Protein AF-0000000082585320 (afdb_homodimer)

Solvent-accessible surface area (backbone atoms only — not comparable to full-atom values): 24656 Å² total; per-residue (Å²): 135,82,80,75,73,78,70,78,72,76,68,79,78,75,78,75,80,68,86,76,76,82,72,72,65,70,66,70,73,75,83,42,69,66,54,52,33,53,50,43,47,49,49,18,43,77,63,56,23,56,88,86,62,46,61,63,55,48,17,58,74,70,72,50,60,54,72,61,51,54,79,75,36,92,43,68,44,55,49,49,41,53,30,33,36,50,46,51,51,50,46,54,48,53,16,61,71,70,51,92,56,62,70,50,36,66,69,23,52,53,44,31,53,51,35,40,50,50,48,41,72,73,31,46,8,50,43,33,48,67,53,49,53,86,61,68,79,76,72,54,69,70,36,54,52,52,68,47,44,62,61,53,50,48,24,53,36,49,22,44,41,51,70,62,68,48,52,70,66,56,23,42,49,51,39,50,50,52,48,22,26,52,47,18,48,48,45,25,52,72,38,70,62,43,95,67,87,49,67,69,60,49,52,53,52,52,51,52,50,46,53,53,54,48,58,68,72,100,137,83,80,73,73,78,71,76,72,78,70,78,78,74,78,76,79,69,84,75,75,82,72,72,64,70,68,71,73,75,82,41,70,66,56,52,34,53,51,42,48,50,50,18,44,75,63,58,24,56,86,87,62,46,62,61,56,46,18,57,74,71,72,48,60,54,72,60,52,53,78,76,35,92,43,67,44,55,49,49,41,53,31,34,35,49,47,50,51,49,46,52,48,52,16,61,70,70,50,93,55,63,70,50,35,67,68,22,51,53,42,31,53,51,35,42,51,49,49,42,71,74,31,46,8,48,43,34,48,66,52,52,53,86,63,67,79,74,72,54,69,71,36,54,53,53,68,48,44,63,61,54,50,47,24,51,36,48,23,42,40,51,70,61,69,49,52,71,66,55,22,43,50,52,40,50,51,52,48,22,25,51,46,17,50,47,46,25,50,72,39,71,61,44,96,67,87,48,67,69,61,50,51,52,51,52,50,51,50,47,54,52,54,48,58,69,73,100

pLDDT: mean 86.56, std 22.07, range [21.7, 98.75]

Foldseek 3Di:
DPPPPVPPPPPPPPPPPPPDDDPPPCPVLPDDLVLLLVLQLVVLQVVLACPPPALCNSCVSSVHDSVVVCVHDVGPLQSLLVSLLVLLVVLQCQLQVPAPDDLQAPNNLLSSLLSSLVSCLNRVSSVCSNPPDDGPDDRDPVSVVSNCVVLVVQLVSQCSNVVNPDDSVLSSVLSCVLVVLSVVLSVCQSVVNDPDDDSVVSSVVSSVVSSVSNVVRD/DPPPPVPPPPPPPPPPPPPDDDPPPCPVLPDDLVLLLVLLLVVLQVVLACPPPALCNSCVSSVHDSVVVCVHDVGPLQSLLVSLLVLLVVLQCQLQVPAPDDLQAPNRLLSSLLSSLVSCLNRVSSVCSNPPDDRPDDHDPVSVVSNCVVLVVQLVSQCSNVVNPDDSVLSSVLSCVLVVLSVVLSVCQSVVNDPDDDSVVSSVVSSVVSSVSNVVRD

Sequence (436 aa):
MTCKFIFAIILPMVINVGKGVNKMKNIKNNLSREIIIENTLALIDENEGSKNVTLRDIAKKLGCAHTNLYNYFKSLEEIFWEALGQALLKMVYYSESNLTVKINCEKGLYELLDNLIDFSMEHPGWYKLIWFDTIGGNPPDEVIKMLNKPGKELIEIIMKVSNDKLSEEKASLIANILHGYLHGELCKWINNRSFMNNRQEIKTKLLSNIKYIYKLMAMTCKFIFAIILPMVINVGKGVNKMKNIKNNLSREIIIENTLALIDENEGSKNVTLRDIAKKLGCAHTNLYNYFKSLEEIFWEALGQALLKMVYYSESNLTVKINCEKGLYELLDNLIDFSMEHPGWYKLIWFDTIGGNPPDEVIKMLNKPGKELIEIIMKVSNDKLSEEKASLIANILHGYLHGELCKWINNRSFMNNRQEIKTKLLSNIKYIYKLMA

Radius of gyration: 25.3 Å; Cα contacts (8 Å, |Δi|>4): 436; chains: 2; bounding box: 88×59×48 Å

InterPro domains:
  IPR001647 DNA-binding HTH domain, TetR-type [PF00440] (39-80)
  IPR001647 DNA-binding HTH domain, TetR-type [PS50977] (30-91)
  IPR009057 Homedomain-like superfamily [SSF46689] (31-87)
  IPR050624 Nucleoid occlusion factor SlmA/HTH-type transcriptional regulator [PTHR43479] (27-183)

Organism: NCBI:txid2716538

Secondary structure (DSSP, 8-state):
--------------------------------HHHHHHHHHHHHHHTTSSTT--HHHHHHHHTS-HHHHTTT-S-HHHHHHHHHHHHHHHHHHHHHHT-SS-TTSHHHHHHHHHHHHHHHHH-HHHHHHHHT---SS---HHHHHHHHHHHHHHHHHHHHHTTT-S-HHHHHHHHHHHHHHHHHHHHHHHTT--S---HHHHHHHHHHHHHHHHHHH-/--------------------------------HHHHHHHHHHHHHHTTSSTT--HHHHHHHHTS-HHHHTTT-S-HHHHHHHHHHHHHHHHHHHHHHT-SS-TTSHHHHHHHHHHHHHHHHH-HHHHHHHHT---SS---HHHHHHHHHHHHHHHHHHHHHTTT-S-HHHHHHHHHHHHHHHHHHHHHHHTT--S---HHHHHHHHHHHHHHHHHHH-

Structure (mmCIF, N/CA/C/O backbone):
data_AF-0000000082585320-model_v1
#
loop_
_entity.id
_entity.type
_entity.pdbx_description
1 polymer 'TetR/AcrR family transcriptional regulator'
#
loop_
_atom_site.group_PDB
_atom_site.id
_atom_site.type_symbol
_atom_site.label_atom_id
_atom_site.label_alt_id
_atom_site.label_comp_id
_atom_site.label_asym_id
_atom_site.label_entity_id
_atom_site.label_seq_id
_atom_site.pdbx_PDB_ins_code
_atom_site.Cartn_x
_atom_site.Cartn_y
_atom_site.Cartn_z
_atom_site.occupancy
_atom_site.B_iso_or_equiv
_atom_site.auth_seq_id
_atom_site.auth_comp_id
_atom_site.auth_asym_id
_atom_site.auth_atom_id
_atom_site.pdbx_PDB_model_num
ATOM 1 N N . MET A 1 1 ? 29.625 -9.281 -25.969 1 24.5 1 MET A N 1
ATOM 2 C CA . MET A 1 1 ? 29.641 -7.926 -25.422 1 24.5 1 MET A CA 1
ATOM 3 C C . MET A 1 1 ? 29.328 -7.938 -23.938 1 24.5 1 MET A C 1
ATOM 5 O O . MET A 1 1 ? 28.25 -8.359 -23.516 1 24.5 1 MET A O 1
ATOM 9 N N . THR A 1 2 ? 30.406 -8.125 -23.094 1 25.75 2 THR A N 1
ATOM 10 C CA . THR A 1 2 ? 30.594 -8.328 -21.656 1 25.75 2 THR A CA 1
ATOM 11 C C . THR A 1 2 ? 30.094 -7.129 -20.859 1 25.75 2 THR A C 1
ATOM 13 O O . THR A 1 2 ? 30.516 -5.996 -21.094 1 25.75 2 THR A O 1
ATOM 16 N N . CYS A 1 3 ? 28.828 -7.094 -20.578 1 21.7 3 CYS A N 1
ATOM 17 C CA . CYS A 1 3 ? 28.219 -6.043 -19.781 1 21.7 3 CYS A CA 1
ATOM 18 C C . CYS A 1 3 ? 28.969 -5.852 -18.469 1 21.7 3 CYS A C 1
ATOM 20 O O . CYS A 1 3 ? 29.016 -6.754 -17.625 1 21.7 3 CYS A O 1
ATOM 22 N N . LYS A 1 4 ? 30.125 -5.074 -18.5 1 26.25 4 LYS A N 1
ATOM 23 C CA . LYS A 1 4 ? 30.891 -4.582 -17.359 1 26.25 4 LYS A CA 1
ATOM 24 C C . LYS A 1 4 ? 29.984 -3.98 -16.297 1 26.25 4 LYS A C 1
ATOM 26 O O . LYS A 1 4 ? 29.359 -2.943 -16.531 1 26.25 4 LYS A O 1
ATOM 31 N N . PHE A 1 5 ? 29.266 -4.781 -15.594 1 25.98 5 PHE A N 1
ATOM 32 C CA . PHE A 1 5 ? 28.641 -4.301 -14.367 1 25.98 5 PHE A CA 1
ATOM 33 C C . PHE A 1 5 ? 29.641 -3.527 -13.516 1 25.98 5 PHE A C 1
ATOM 35 O O . PHE A 1 5 ? 30.656 -4.078 -13.094 1 25.98 5 PHE A O 1
ATOM 42 N N . ILE A 1 6 ? 29.953 -2.297 -13.914 1 25.8 6 ILE A N 1
ATOM 43 C CA . ILE A 1 6 ? 30.797 -1.393 -13.148 1 25.8 6 ILE A CA 1
ATOM 44 C C . ILE A 1 6 ? 30.375 -1.41 -11.68 1 25.8 6 ILE A C 1
ATOM 46 O O . ILE A 1 6 ? 29.281 -0.974 -11.336 1 25.8 6 ILE A O 1
ATOM 50 N N . PHE A 1 7 ? 30.781 -2.443 -10.977 1 24.73 7 PHE A N 1
ATOM 51 C CA . PHE A 1 7 ? 30.703 -2.521 -9.523 1 24.73 7 PHE A CA 1
ATOM 52 C C . PHE A 1 7 ? 31.391 -1.323 -8.875 1 24.73 7 PHE A C 1
ATOM 54 O O . PHE A 1 7 ? 32.625 -1.21 -8.914 1 24.73 7 PHE A O 1
ATOM 61 N N . ALA A 1 8 ? 30.859 -0.167 -8.953 1 27.78 8 ALA A N 1
ATOM 62 C CA . ALA A 1 8 ? 31.438 0.854 -8.086 1 27.78 8 ALA A CA 1
ATOM 63 C C . ALA A 1 8 ? 31.578 0.343 -6.656 1 27.78 8 ALA A C 1
ATOM 65 O O . ALA A 1 8 ? 30.594 0.063 -5.984 1 27.78 8 ALA A O 1
ATOM 66 N N . ILE A 1 9 ? 32.594 -0.353 -6.387 1 26.86 9 ILE A N 1
ATOM 67 C CA . ILE A 1 9 ? 33.094 -0.768 -5.074 1 26.86 9 ILE A CA 1
ATOM 68 C C . ILE A 1 9 ? 33.062 0.418 -4.113 1 26.86 9 ILE A C 1
ATOM 70 O O . ILE A 1 9 ? 33.812 1.385 -4.289 1 26.86 9 ILE A O 1
ATOM 74 N N . ILE A 1 10 ? 31.953 0.742 -3.668 1 28.36 10 ILE A N 1
ATOM 75 C CA . ILE A 1 10 ? 31.984 1.69 -2.561 1 28.36 10 ILE A CA 1
ATOM 76 C C . ILE A 1 10 ? 32.844 1.127 -1.425 1 28.36 10 ILE A C 1
ATOM 78 O O . ILE A 1 10 ? 32.469 0.113 -0.819 1 28.36 10 ILE A O 1
ATOM 82 N N . LEU A 1 11 ? 34.219 1.245 -1.564 1 28.66 11 LEU A N 1
ATOM 83 C CA . LEU A 1 11 ? 35.188 0.952 -0.517 1 28.66 11 LEU A CA 1
ATOM 84 C C . LEU A 1 11 ? 34.719 1.514 0.824 1 28.66 11 LEU A C 1
ATOM 86 O O . LEU A 1 11 ? 34.281 2.656 0.9 1 28.66 11 LEU A O 1
ATOM 90 N N . PRO A 1 12 ? 34.5 0.671 1.749 1 29.98 12 PRO A N 1
ATOM 91 C CA . PRO A 1 12 ? 34.219 1.118 3.119 1 29.98 12 PRO A CA 1
ATOM 92 C C . PRO A 1 12 ? 35.312 2.029 3.666 1 29.98 12 PRO A C 1
ATOM 94 O O . PRO A 1 12 ? 36.5 1.655 3.666 1 29.98 12 PRO A O 1
ATOM 97 N N . MET A 1 13 ? 35.281 3.311 3.428 1 27.8 13 MET A N 1
ATOM 98 C CA . MET A 1 13 ? 36.219 4.215 4.078 1 27.8 13 MET A CA 1
ATOM 99 C C . MET A 1 13 ? 36.312 3.926 5.57 1 27.8 13 MET A C 1
ATOM 101 O O . MET A 1 13 ? 35.344 4.059 6.297 1 27.8 13 MET A O 1
ATOM 105 N N . VAL A 1 14 ? 37.094 3.041 6.027 1 27.7 14 VAL A N 1
ATOM 106 C CA . VAL A 1 14 ? 37.5 2.814 7.418 1 27.7 14 VAL A CA 1
ATOM 107 C C . VAL A 1 14 ? 38.094 4.09 8 1 27.7 14 VAL A C 1
ATOM 109 O O . VAL A 1 14 ? 39.125 4.562 7.531 1 27.7 14 VAL A O 1
ATOM 112 N N . ILE A 1 15 ? 37.25 4.996 8.484 1 27.47 15 ILE A N 1
ATOM 113 C CA . ILE A 1 15 ? 37.75 6.168 9.195 1 27.47 15 ILE A CA 1
ATOM 114 C C . ILE A 1 15 ? 38.562 5.727 10.43 1 27.47 15 ILE A C 1
ATOM 116 O O . ILE A 1 15 ? 38 5.074 11.32 1 27.47 15 ILE A O 1
ATOM 120 N N . ASN A 1 16 ? 39.75 5.367 10.289 1 28.42 16 ASN A N 1
ATOM 121 C CA . ASN A 1 16 ? 40.688 5.16 11.391 1 28.42 16 ASN A CA 1
ATOM 122 C C . ASN A 1 16 ? 40.75 6.379 12.305 1 28.42 16 ASN A C 1
ATOM 124 O O . ASN A 1 16 ? 41.188 7.453 11.891 1 28.42 16 ASN A O 1
ATOM 128 N N . VAL A 1 17 ? 39.938 6.398 13.336 1 28.69 17 VAL A N 1
ATOM 129 C CA . VAL A 1 17 ? 39.812 7.469 14.32 1 28.69 17 VAL A CA 1
ATOM 130 C C . VAL A 1 17 ? 41.062 7.531 15.18 1 28.69 17 VAL A C 1
ATOM 132 O O . VAL A 1 17 ? 41.281 6.699 16.062 1 28.69 17 VAL A O 1
ATOM 135 N N . GLY A 1 18 ? 42.312 7.562 14.648 1 29.67 18 GLY A N 1
ATOM 136 C CA . GLY A 1 18 ? 43.438 7.82 15.531 1 29.67 18 GLY A CA 1
ATOM 137 C C . GLY A 1 18 ? 43.188 8.969 16.5 1 29.67 18 GLY A C 1
ATOM 138 O O . GLY A 1 18 ? 42.344 9.812 16.25 1 29.67 18 GLY A O 1
ATOM 139 N N . LYS A 1 19 ? 43.812 8.984 17.797 1 33.66 19 LYS A N 1
ATOM 140 C CA . LYS A 1 19 ? 43.781 9.773 19.016 1 33.66 19 LYS A CA 1
ATOM 141 C C . LYS A 1 19 ? 44.156 11.227 18.734 1 33.66 19 LYS A C 1
ATOM 143 O O . LYS A 1 19 ? 44.5 11.984 19.656 1 33.66 19 LYS A O 1
ATOM 148 N N . GLY A 1 20 ? 44.656 11.609 17.5 1 33.09 20 GLY A N 1
ATOM 149 C CA . GLY A 1 20 ? 45.156 12.969 17.453 1 33.09 20 GLY A CA 1
ATOM 150 C C . GLY A 1 20 ? 44.219 13.984 18.078 1 33.09 20 GLY A C 1
ATOM 151 O O . GLY A 1 20 ? 43 13.75 18.141 1 33.09 20 GLY A O 1
ATOM 152 N N . VAL A 1 21 ? 44.719 15.094 18.859 1 33.69 21 VAL A N 1
ATOM 153 C CA . VAL A 1 21 ? 44.25 16.266 19.594 1 33.69 21 VAL A CA 1
ATOM 154 C C . VAL A 1 21 ? 43.062 16.891 18.875 1 33.69 21 VAL A C 1
ATOM 156 O O . VAL A 1 21 ? 42.844 16.641 17.688 1 33.69 21 VAL A O 1
ATOM 159 N N . ASN A 1 22 ? 42.312 17.906 19.594 1 35.25 22 ASN A N 1
ATOM 160 C CA . ASN A 1 22 ? 41.031 18.609 19.578 1 35.25 22 ASN A CA 1
ATOM 161 C C . ASN A 1 22 ? 40.812 19.344 18.266 1 35.25 22 ASN A C 1
ATOM 163 O O . ASN A 1 22 ? 40.062 20.328 18.219 1 35.25 22 ASN A O 1
ATOM 167 N N . LYS A 1 23 ? 41.969 19.516 17.469 1 34.84 23 LYS A N 1
ATOM 168 C CA . LYS A 1 23 ? 41.625 20.422 16.391 1 34.84 23 LYS A CA 1
ATOM 169 C C . LYS A 1 23 ? 40.375 19.953 15.664 1 34.84 23 LYS A C 1
ATOM 171 O O . LYS A 1 23 ? 40.344 18.859 15.078 1 34.84 23 LYS A O 1
ATOM 176 N N . MET A 1 24 ? 39.188 20.312 16.234 1 34.28 24 MET A N 1
ATOM 177 C CA . MET A 1 24 ? 37.938 20.297 15.469 1 34.28 24 MET A CA 1
ATOM 178 C C . MET A 1 24 ? 38.188 20.672 14.016 1 34.28 24 MET A C 1
ATOM 180 O O . MET A 1 24 ? 38.25 21.859 13.672 1 34.28 24 MET A O 1
ATOM 184 N N . LYS A 1 25 ? 39.344 20.219 13.484 1 36.34 25 LYS A N 1
ATOM 185 C CA . LYS A 1 25 ? 39.438 20.453 12.047 1 36.34 25 LYS A CA 1
ATOM 186 C C . LYS A 1 25 ? 38.031 20.5 11.422 1 36.34 25 LYS A C 1
ATOM 188 O O . LYS A 1 25 ? 37.188 19.656 11.703 1 36.34 25 LYS A O 1
ATOM 193 N N . ASN A 1 26 ? 37.531 21.828 11.203 1 38.81 26 ASN A N 1
ATOM 194 C CA . ASN A 1 26 ? 36.375 22.172 10.383 1 38.81 26 ASN A CA 1
ATOM 195 C C . ASN A 1 26 ? 36.125 21.125 9.312 1 38.81 26 ASN A C 1
ATOM 197 O O . ASN A 1 26 ? 36.875 21.016 8.344 1 38.81 26 ASN A O 1
ATOM 201 N N . ILE A 1 27 ? 36.094 19.984 9.57 1 41.56 27 ILE A N 1
ATOM 202 C CA . ILE A 1 27 ? 35.562 19.203 8.453 1 41.56 27 ILE A CA 1
ATOM 203 C C . ILE A 1 27 ? 34.656 20.094 7.594 1 41.56 27 ILE A C 1
ATOM 205 O O . ILE A 1 27 ? 33.562 20.469 8.016 1 41.56 27 ILE A O 1
ATOM 209 N N . LYS A 1 28 ? 35.219 21.25 7.164 1 45.12 28 LYS A N 1
ATOM 210 C CA . LYS A 1 28 ? 34.438 21.984 6.16 1 45.12 28 LYS A CA 1
ATOM 211 C C . LYS A 1 28 ? 33.531 21.047 5.371 1 45.12 28 LYS A C 1
ATOM 213 O O . LYS A 1 28 ? 34.031 20.172 4.66 1 45.12 28 LYS A O 1
ATOM 218 N N . ASN A 1 29 ? 32.469 20.469 5.918 1 55.06 29 ASN A N 1
ATOM 219 C CA . ASN A 1 29 ? 31.453 19.594 5.328 1 55.06 29 ASN A CA 1
ATOM 220 C C . ASN A 1 29 ? 31.172 19.984 3.883 1 55.06 29 ASN A C 1
ATOM 222 O O . ASN A 1 29 ? 30.641 21.062 3.613 1 55.06 29 ASN A O 1
ATOM 226 N N . ASN A 1 30 ? 32.094 19.641 3.043 1 77.88 30 ASN A N 1
ATOM 227 C CA . ASN A 1 30 ? 31.875 19.906 1.629 1 77.88 30 ASN A CA 1
ATOM 228 C C . ASN A 1 30 ? 30.484 19.453 1.19 1 77.88 30 ASN A C 1
ATOM 230 O O . ASN A 1 30 ? 30.234 18.25 1.075 1 77.88 30 ASN A O 1
ATOM 234 N N . LEU A 1 31 ? 29.609 20.406 1.202 1 89.5 31 LEU A N 1
ATOM 235 C CA . LEU A 1 31 ? 28.25 20.203 0.717 1 89.5 31 LEU A CA 1
ATOM 236 C C . LEU A 1 31 ? 28.25 19.734 -0.73 1 89.5 31 LEU A C 1
ATOM 238 O O . LEU A 1 31 ? 29 20.25 -1.559 1 89.5 31 LEU A O 1
ATOM 242 N N . SER A 1 32 ? 27.688 18.594 -0.929 1 94.81 32 SER A N 1
ATOM 243 C CA . SER A 1 32 ? 27.484 18.047 -2.268 1 94.81 32 SER A CA 1
ATOM 244 C C . SER A 1 32 ? 26.078 17.484 -2.432 1 94.81 32 SER A C 1
ATOM 246 O O . SER A 1 32 ? 25.344 17.344 -1.452 1 94.81 32 SER A O 1
ATOM 248 N N . ARG A 1 33 ? 25.766 17.266 -3.611 1 96.38 33 ARG A N 1
ATOM 249 C CA . ARG A 1 33 ? 24.469 16.656 -3.889 1 96.38 33 ARG A CA 1
ATOM 250 C C . ARG A 1 33 ? 24.312 15.328 -3.15 1 96.38 33 ARG A C 1
ATOM 252 O O . ARG A 1 33 ? 23.266 15.062 -2.549 1 96.38 33 ARG A O 1
ATOM 259 N N . GLU A 1 34 ? 25.375 14.57 -3.15 1 96.81 34 GLU A N 1
ATOM 260 C CA . GLU A 1 34 ? 25.359 13.25 -2.521 1 96.81 34 GLU A CA 1
ATOM 261 C C . GLU A 1 34 ? 25.156 13.367 -1.015 1 96.81 34 GLU A C 1
ATOM 263 O O . GLU A 1 34 ? 24.375 12.602 -0.436 1 96.81 34 GLU A O 1
ATOM 268 N N . ILE A 1 35 ? 25.797 14.289 -0.415 1 97.56 35 ILE A N 1
ATOM 269 C CA . ILE A 1 35 ? 25.688 14.484 1.028 1 97.56 35 ILE A CA 1
ATOM 270 C C . ILE A 1 35 ? 24.281 14.945 1.396 1 97.56 35 ILE A C 1
ATOM 272 O O . ILE A 1 35 ? 23.719 14.484 2.385 1 97.56 35 ILE A O 1
ATOM 276 N N . ILE A 1 36 ? 23.734 15.789 0.595 1 98 36 ILE A N 1
ATOM 277 C CA . ILE A 1 36 ? 22.375 16.281 0.822 1 98 36 ILE A CA 1
ATOM 278 C C . ILE A 1 36 ? 21.391 15.117 0.747 1 98 36 ILE A C 1
ATOM 280 O O . ILE A 1 36 ? 20.531 14.961 1.627 1 98 36 ILE A O 1
ATOM 284 N N . ILE A 1 37 ? 21.562 14.297 -0.225 1 98.38 37 ILE A N 1
ATOM 285 C CA . ILE A 1 37 ? 20.656 13.172 -0.442 1 98.38 37 ILE A CA 1
ATOM 286 C C . ILE A 1 37 ? 20.797 12.172 0.706 1 98.38 37 ILE A C 1
ATOM 288 O O . ILE A 1 37 ? 19.797 11.695 1.245 1 98.38 37 ILE A O 1
ATOM 292 N N . GLU A 1 38 ? 22.016 11.898 1.11 1 98.19 38 GLU A N 1
ATOM 293 C CA . GLU A 1 38 ? 22.25 10.953 2.195 1 98.19 38 GLU A CA 1
ATOM 294 C C . GLU A 1 38 ? 21.625 11.438 3.498 1 98.19 38 GLU A C 1
ATOM 296 O O . GLU A 1 38 ? 21.016 10.656 4.238 1 98.19 38 GLU A O 1
ATOM 301 N N . ASN A 1 39 ? 21.766 12.672 3.768 1 98.19 39 ASN A N 1
ATOM 302 C CA . ASN A 1 39 ? 21.172 13.227 4.98 1 98.19 39 ASN A CA 1
ATOM 303 C C . ASN A 1 39 ? 19.656 13.297 4.887 1 98.19 39 ASN A C 1
ATOM 305 O O . ASN A 1 39 ? 18.953 13.125 5.891 1 98.19 39 ASN A O 1
ATOM 309 N N . THR A 1 40 ? 19.188 13.57 3.682 1 98.62 40 THR A N 1
ATOM 310 C CA . THR A 1 40 ? 17.75 13.531 3.469 1 98.62 40 THR A CA 1
ATOM 311 C C . THR A 1 40 ? 17.188 12.133 3.744 1 98.62 40 THR A C 1
ATOM 313 O O . THR A 1 40 ? 16.203 11.984 4.461 1 98.62 40 THR A O 1
ATOM 316 N N . LEU A 1 41 ? 17.844 11.133 3.252 1 98.75 41 LEU A N 1
ATOM 317 C CA . LEU A 1 41 ? 17.422 9.75 3.473 1 98.75 41 LEU A CA 1
ATOM 318 C C . LEU A 1 41 ? 17.484 9.391 4.953 1 98.75 41 LEU A C 1
ATOM 320 O O . LEU A 1 41 ? 16.594 8.703 5.465 1 98.75 41 LEU A O 1
ATOM 324 N N . ALA A 1 42 ? 18.516 9.859 5.609 1 98.44 42 ALA A N 1
ATOM 325 C CA . ALA A 1 42 ? 18.625 9.609 7.047 1 98.44 42 ALA A CA 1
ATOM 326 C C . ALA A 1 42 ? 17.453 10.227 7.801 1 98.44 42 ALA A C 1
ATOM 328 O O . ALA A 1 42 ? 16.875 9.602 8.695 1 98.44 42 ALA A O 1
ATOM 329 N N . LEU A 1 43 ? 17.094 11.422 7.422 1 98.31 43 LEU A N 1
ATOM 330 C CA . LEU A 1 43 ? 15.961 12.102 8.055 1 98.31 43 LEU A CA 1
ATOM 331 C C . LEU A 1 43 ? 14.656 11.352 7.789 1 98.31 43 LEU A C 1
ATOM 333 O O . LEU A 1 43 ? 13.836 11.195 8.695 1 98.31 43 LEU A O 1
ATOM 337 N N . ILE A 1 44 ? 14.508 10.898 6.594 1 98.38 44 ILE A N 1
ATOM 338 C CA . ILE A 1 44 ? 13.297 10.18 6.211 1 98.38 44 ILE A CA 1
ATOM 339 C C . ILE A 1 44 ? 13.203 8.875 6.992 1 98.38 44 ILE A C 1
ATOM 341 O O . ILE A 1 44 ? 12.125 8.5 7.449 1 98.38 44 ILE A O 1
ATOM 345 N N . ASP A 1 45 ? 14.289 8.258 7.109 1 97.31 45 ASP A N 1
ATOM 346 C CA . ASP A 1 45 ? 14.336 7.02 7.883 1 97.31 45 ASP A CA 1
ATOM 347 C C . ASP A 1 45 ? 14 7.273 9.352 1 97.31 45 ASP A C 1
ATOM 349 O O . ASP A 1 45 ? 13.18 6.57 9.938 1 97.31 45 ASP A O 1
ATOM 353 N N . GLU A 1 46 ? 14.57 8.312 9.961 1 96.19 46 GLU A N 1
ATOM 354 C CA . GLU A 1 46 ? 14.367 8.68 11.359 1 96.19 46 GLU A CA 1
ATOM 355 C C . GLU A 1 46 ? 12.914 9.055 11.625 1 96.19 46 GLU A C 1
ATOM 357 O O . GLU A 1 46 ? 12.367 8.742 12.688 1 96.19 46 GLU A O 1
ATOM 362 N N . ASN A 1 47 ? 12.367 9.695 10.641 1 94.5 47 ASN A N 1
ATOM 363 C CA . ASN A 1 47 ? 10.992 10.18 10.797 1 94.5 47 ASN A CA 1
ATOM 364 C C . ASN A 1 47 ? 9.984 9.133 10.328 1 94.5 47 ASN A C 1
ATOM 366 O O . ASN A 1 47 ? 8.773 9.375 10.367 1 94.5 47 ASN A O 1
ATOM 370 N N . GLU A 1 48 ? 10.422 8.008 9.766 1 92.5 48 GLU A N 1
ATOM 371 C CA . GLU A 1 48 ? 9.594 6.949 9.203 1 92.5 48 GLU A CA 1
ATOM 372 C C . GLU A 1 48 ? 8.68 7.48 8.102 1 92.5 48 GLU A C 1
ATOM 374 O O . GLU A 1 48 ? 7.508 7.105 8.016 1 92.5 48 GLU A O 1
ATOM 379 N N . GLY A 1 49 ? 9.281 8.406 7.332 1 94.31 49 GLY A N 1
ATOM 380 C CA . GLY A 1 49 ? 8.57 8.992 6.207 1 94.31 49 GLY A CA 1
ATOM 381 C C . GLY A 1 49 ? 9.086 10.367 5.824 1 94.31 49 GLY A C 1
ATOM 382 O O . GLY A 1 49 ? 9.891 10.961 6.551 1 94.31 49 GLY A O 1
ATOM 383 N N . SER A 1 50 ? 8.586 10.891 4.734 1 96.19 50 SER A N 1
ATOM 384 C CA . SER A 1 50 ? 9.078 12.164 4.215 1 96.19 50 SER A CA 1
ATOM 385 C C . SER A 1 50 ? 8.148 13.312 4.59 1 96.19 50 SER A C 1
ATOM 387 O O . SER A 1 50 ? 8.5 14.484 4.414 1 96.19 50 SER A O 1
ATOM 389 N N . LYS A 1 51 ? 6.98 13.023 5.094 1 89 51 LYS A N 1
ATOM 390 C CA . LYS A 1 51 ? 5.93 14.016 5.301 1 89 51 LYS A CA 1
ATOM 391 C C . LYS A 1 51 ? 6.41 15.141 6.215 1 89 51 LYS A C 1
ATOM 393 O O . LYS A 1 51 ? 6.062 16.312 6.008 1 89 51 LYS A O 1
ATOM 398 N N . ASN A 1 52 ? 7.215 14.922 7.148 1 89.25 52 ASN A N 1
ATOM 399 C CA . ASN A 1 52 ? 7.637 15.938 8.109 1 89.25 52 ASN A CA 1
ATOM 400 C C . ASN A 1 52 ? 9.078 16.375 7.863 1 89.25 52 ASN A C 1
ATOM 402 O O . ASN A 1 52 ? 9.727 16.922 8.75 1 89.25 52 ASN A O 1
ATOM 406 N N . VAL A 1 53 ? 9.531 16.062 6.688 1 97.06 53 VAL A N 1
ATOM 407 C CA . VAL A 1 53 ? 10.883 16.484 6.332 1 97.06 53 VAL A CA 1
ATOM 408 C C . VAL A 1 53 ? 10.82 17.75 5.461 1 97.06 53 VAL A C 1
ATOM 410 O O . VAL A 1 53 ? 10.188 17.734 4.398 1 97.06 53 VAL A O 1
ATOM 413 N N . THR A 1 54 ? 11.469 18.844 5.902 1 96.44 54 THR A N 1
ATOM 414 C CA . THR A 1 54 ? 11.461 20.109 5.191 1 96.44 54 THR A CA 1
ATOM 415 C C . THR A 1 54 ? 12.875 20.516 4.766 1 96.44 54 THR A C 1
ATOM 417 O O . THR A 1 54 ? 13.852 19.891 5.188 1 96.44 54 THR A O 1
ATOM 420 N N . LEU A 1 55 ? 12.898 21.516 3.932 1 96.81 55 LEU A N 1
ATOM 421 C CA . LEU A 1 55 ? 14.195 22.062 3.553 1 96.81 55 LEU A CA 1
ATOM 422 C C . LEU A 1 55 ? 14.953 22.562 4.781 1 96.81 55 LEU A C 1
ATOM 424 O O . LEU A 1 55 ? 16.172 22.359 4.879 1 96.81 55 LEU A O 1
ATOM 428 N N . ARG A 1 56 ? 14.227 23.141 5.691 1 96.94 56 ARG A N 1
ATOM 429 C CA . ARG A 1 56 ? 14.828 23.641 6.922 1 96.94 56 ARG A CA 1
ATOM 430 C C . ARG A 1 56 ? 15.414 22.5 7.75 1 96.94 56 ARG A C 1
ATOM 432 O O . ARG A 1 56 ? 16.5 22.625 8.305 1 96.94 56 ARG A O 1
ATOM 439 N N . ASP A 1 57 ? 14.719 21.359 7.832 1 97.44 57 ASP A N 1
ATOM 440 C CA . ASP A 1 57 ? 15.195 20.188 8.57 1 97.44 57 ASP A CA 1
ATOM 441 C C . ASP A 1 57 ? 16.484 19.641 7.965 1 97.44 57 ASP A C 1
ATOM 443 O O . ASP A 1 57 ? 17.422 19.297 8.688 1 97.44 57 ASP A O 1
ATOM 447 N N . ILE A 1 58 ? 16.516 19.562 6.664 1 97.94 58 ILE A N 1
ATOM 448 C CA . ILE A 1 58 ? 17.688 19.047 5.961 1 97.94 58 ILE A CA 1
ATOM 449 C C . ILE A 1 58 ? 18.891 19.953 6.203 1 97.94 58 ILE A C 1
ATOM 451 O O . ILE A 1 58 ? 19.984 19.484 6.547 1 97.94 58 ILE A O 1
ATOM 455 N N . ALA A 1 59 ? 18.672 21.266 6.094 1 97.69 59 ALA A N 1
ATOM 456 C CA . ALA A 1 59 ? 19.734 22.25 6.328 1 97.69 59 ALA A CA 1
ATOM 457 C C . ALA A 1 59 ? 20.25 22.156 7.758 1 97.69 59 ALA A C 1
ATOM 459 O O . ALA A 1 59 ? 21.469 22.172 7.98 1 97.69 59 ALA A O 1
ATOM 460 N N . LYS A 1 60 ? 19.359 22.047 8.672 1 97.38 60 LYS A N 1
ATOM 461 C CA . LYS A 1 60 ? 19.734 21.922 10.078 1 97.38 60 LYS A CA 1
ATOM 462 C C . LYS A 1 60 ? 20.594 20.688 10.312 1 97.38 60 LYS A C 1
ATOM 464 O O . LYS A 1 60 ? 21.625 20.766 11 1 97.38 60 LYS A O 1
ATOM 469 N N . LYS A 1 61 ? 20.234 19.625 9.727 1 96.38 61 LYS A N 1
ATOM 470 C CA . LYS A 1 61 ? 21 18.391 9.891 1 96.38 61 LYS A CA 1
ATOM 471 C C . LYS A 1 61 ? 22.391 18.531 9.297 1 96.38 61 LYS A C 1
ATOM 473 O O . LYS A 1 61 ? 23.344 17.938 9.812 1 96.38 61 LYS A O 1
ATOM 478 N N . LEU A 1 62 ? 22.484 19.266 8.25 1 96.81 62 LEU A N 1
ATOM 479 C CA . LEU A 1 62 ? 23.75 19.438 7.543 1 96.81 62 LEU A CA 1
ATOM 480 C C . LEU A 1 62 ? 24.578 20.562 8.18 1 96.81 62 LEU A C 1
ATOM 482 O O . LEU A 1 62 ? 25.75 20.719 7.871 1 96.81 62 LEU A O 1
ATOM 486 N N . GLY A 1 63 ? 23.969 21.375 9.023 1 95.56 63 GLY A N 1
ATOM 487 C CA . GLY A 1 63 ? 24.656 22.5 9.641 1 95.56 63 GLY A CA 1
ATOM 488 C C . GLY A 1 63 ? 24.922 23.641 8.688 1 95.56 63 GLY A C 1
ATOM 489 O O . GLY A 1 63 ? 25.984 24.266 8.734 1 95.56 63 GLY A O 1
ATOM 490 N N . CYS A 1 64 ? 23.969 23.812 7.789 1 95.19 64 CYS A N 1
ATOM 491 C CA . CYS A 1 64 ? 24.125 24.891 6.824 1 95.19 64 CYS A CA 1
ATOM 492 C C . CYS A 1 64 ? 22.859 25.719 6.707 1 95.19 64 CYS A C 1
ATOM 494 O O . CYS A 1 64 ? 21.828 25.375 7.293 1 95.19 64 CYS A O 1
ATOM 496 N N . ALA A 1 65 ? 22.984 26.844 5.996 1 92.81 65 ALA A N 1
ATOM 497 C CA . ALA A 1 65 ? 21.797 27.656 5.699 1 92.81 65 ALA A CA 1
ATOM 498 C C . ALA A 1 65 ? 20.938 27 4.629 1 92.81 65 ALA A C 1
ATOM 500 O O . ALA A 1 65 ? 21.453 26.359 3.709 1 92.81 65 ALA A O 1
ATOM 501 N N . HIS A 1 66 ? 19.594 27.141 4.766 1 92.75 66 HIS A N 1
ATOM 502 C CA . HIS A 1 66 ? 18.688 26.531 3.807 1 92.75 66 HIS A CA 1
ATOM 503 C C . HIS A 1 66 ? 18.953 27.031 2.393 1 92.75 66 HIS A C 1
ATOM 505 O O . HIS A 1 66 ? 18.781 26.297 1.422 1 92.75 66 HIS A O 1
ATOM 511 N N . THR A 1 67 ? 19.484 28.312 2.221 1 92.75 67 THR A N 1
ATOM 512 C CA . THR A 1 67 ? 19.734 28.906 0.91 1 92.75 67 THR A CA 1
ATOM 513 C C . THR A 1 67 ? 20.859 28.156 0.186 1 92.75 67 THR A C 1
ATOM 515 O O . THR A 1 67 ? 20.906 28.141 -1.046 1 92.75 67 THR A O 1
ATOM 518 N N . ASN A 1 68 ? 21.719 27.531 0.907 1 94.69 68 ASN A N 1
ATOM 519 C CA . ASN A 1 68 ? 22.812 26.766 0.329 1 94.69 68 ASN A CA 1
ATOM 520 C C . ASN A 1 68 ? 22.297 25.562 -0.467 1 94.69 68 ASN A C 1
ATOM 522 O O . ASN A 1 68 ? 22.922 25.156 -1.458 1 94.69 68 ASN A O 1
ATOM 526 N N . LEU A 1 69 ? 21.203 25.062 -0.032 1 96.69 69 LEU A N 1
ATOM 527 C CA . LEU A 1 69 ? 20.641 23.875 -0.693 1 96.69 69 LEU A CA 1
ATOM 528 C C . LEU A 1 69 ? 20.203 24.203 -2.115 1 96.69 69 LEU A C 1
ATOM 530 O O . LEU A 1 69 ? 20.281 23.359 -3.006 1 96.69 69 LEU A O 1
ATOM 534 N N . TYR A 1 70 ? 19.906 25.469 -2.334 1 95.19 70 TYR A N 1
ATOM 535 C CA . TYR A 1 70 ? 19.406 25.906 -3.629 1 95.19 70 TYR A CA 1
ATOM 536 C C . TYR A 1 70 ? 20.531 25.984 -4.656 1 95.19 70 TYR A C 1
ATOM 538 O O . TYR A 1 70 ? 20.266 26.078 -5.859 1 95.19 70 TYR A O 1
ATOM 546 N N . ASN A 1 71 ? 21.688 25.984 -4.203 1 95.88 71 ASN A N 1
ATOM 547 C CA . ASN A 1 71 ? 22.828 25.891 -5.109 1 95.88 71 ASN A CA 1
ATOM 548 C C . ASN A 1 71 ? 22.906 24.531 -5.781 1 95.88 71 ASN A C 1
ATOM 550 O O . ASN A 1 71 ? 23.562 24.375 -6.816 1 95.88 71 ASN A O 1
ATOM 554 N N . TYR A 1 72 ? 22.203 23.578 -5.242 1 96.56 72 TYR A N 1
ATOM 555 C CA . TYR A 1 72 ? 22.328 22.203 -5.715 1 96.56 72 TYR A CA 1
ATOM 556 C C . TYR A 1 72 ? 21 21.672 -6.227 1 96.56 72 TYR A C 1
ATOM 558 O O . TYR A 1 72 ? 20.969 20.844 -7.137 1 96.56 72 TYR A O 1
ATOM 566 N N . PHE A 1 73 ? 19.938 22.125 -5.625 1 96.62 73 PHE A N 1
ATOM 567 C CA . PHE A 1 73 ? 18.609 21.672 -5.992 1 96.62 73 PHE A CA 1
ATOM 568 C C . PHE A 1 73 ? 17.656 22.859 -6.133 1 96.62 73 PHE A C 1
ATOM 570 O O . PHE A 1 73 ? 17.719 23.812 -5.363 1 96.62 73 PHE A O 1
ATOM 577 N N . LYS A 1 74 ? 16.672 22.672 -7.004 1 95.06 74 LYS A N 1
ATOM 578 C CA . LYS A 1 74 ? 15.75 23.766 -7.297 1 95.06 74 LYS A CA 1
ATOM 579 C C . LYS A 1 74 ? 14.594 23.781 -6.301 1 95.06 74 LYS A C 1
ATOM 581 O O . LYS A 1 74 ? 13.922 24.797 -6.145 1 95.06 74 LYS A O 1
ATOM 586 N N . SER A 1 75 ? 14.344 22.609 -5.699 1 95.75 75 SER A N 1
ATOM 587 C CA . SER A 1 75 ? 13.195 22.484 -4.801 1 95.75 75 SER A CA 1
ATOM 588 C C . SER A 1 75 ? 13.328 21.266 -3.891 1 95.75 75 SER A C 1
ATOM 590 O O . SER A 1 75 ? 14.18 20.406 -4.121 1 95.75 75 SER A O 1
ATOM 592 N N . LEU A 1 76 ? 12.562 21.266 -2.881 1 97 76 LEU A N 1
ATOM 593 C CA . LEU A 1 76 ? 12.484 20.109 -2.006 1 97 76 LEU A CA 1
ATOM 594 C C . LEU A 1 76 ? 12.055 18.859 -2.787 1 97 76 LEU A C 1
ATOM 596 O O . LEU A 1 76 ? 12.562 17.766 -2.545 1 97 76 LEU A O 1
ATOM 600 N N . GLU A 1 77 ? 11.195 19 -3.729 1 97.12 77 GLU A N 1
ATOM 601 C CA . GLU A 1 77 ? 10.703 17.906 -4.551 1 97.12 77 GLU A CA 1
ATOM 602 C C . GLU A 1 77 ? 11.836 17.25 -5.332 1 97.12 77 GLU A C 1
ATOM 604 O O . GLU A 1 77 ? 11.891 16.016 -5.438 1 97.12 77 GLU A O 1
ATOM 609 N N . GLU A 1 78 ? 12.641 18.078 -5.824 1 97.06 78 GLU A N 1
ATOM 610 C CA . GLU A 1 78 ? 13.789 17.531 -6.543 1 97.06 78 GLU A CA 1
ATOM 611 C C . GLU A 1 78 ? 14.664 16.688 -5.621 1 97.06 78 GLU A C 1
ATOM 613 O O . GLU A 1 78 ? 15.156 15.625 -6.02 1 97.06 78 GLU A O 1
ATOM 618 N N . ILE A 1 79 ? 14.852 17.156 -4.422 1 97.88 79 ILE A N 1
ATOM 619 C CA . ILE A 1 79 ? 15.625 16.406 -3.438 1 97.88 79 ILE A CA 1
ATOM 620 C C . ILE A 1 79 ? 14.953 15.07 -3.164 1 97.88 79 ILE A C 1
ATOM 622 O O . ILE A 1 79 ? 15.617 14.031 -3.143 1 97.88 79 ILE A O 1
ATOM 626 N N . PHE A 1 80 ? 13.672 15.062 -3.047 1 98.38 80 PHE A N 1
ATOM 627 C CA . PHE A 1 80 ? 12.938 13.844 -2.738 1 98.38 80 PHE A CA 1
ATOM 628 C C . PHE A 1 80 ? 13.016 12.859 -3.893 1 98.38 80 PHE A C 1
ATOM 630 O O . PHE A 1 80 ? 13.164 11.656 -3.678 1 98.38 80 PHE A O 1
ATOM 637 N N . TRP A 1 81 ? 12.891 13.32 -5.074 1 97.75 81 TRP A N 1
ATOM 638 C CA . TRP A 1 81 ? 12.992 12.43 -6.227 1 97.75 81 TRP A CA 1
ATOM 639 C C . TRP A 1 81 ? 14.367 11.773 -6.289 1 97.75 81 TRP A C 1
ATOM 641 O O . TRP A 1 81 ? 14.477 10.57 -6.516 1 97.75 81 TRP A O 1
ATOM 651 N N . GLU A 1 82 ? 15.375 12.562 -6.098 1 97.5 82 GLU A N 1
ATOM 652 C CA . GLU A 1 82 ? 16.719 11.992 -6.125 1 97.5 82 GLU A CA 1
ATOM 653 C C . GLU A 1 82 ? 16.938 11.055 -4.945 1 97.5 82 GLU A C 1
ATOM 655 O O . GLU A 1 82 ? 17.594 10.016 -5.086 1 97.5 82 GLU A O 1
ATOM 660 N N . ALA A 1 83 ? 16.438 11.445 -3.799 1 98.5 83 ALA A N 1
ATOM 661 C CA . ALA A 1 83 ? 16.5 10.57 -2.637 1 98.5 83 ALA A CA 1
ATOM 662 C C . ALA A 1 83 ? 15.789 9.242 -2.906 1 98.5 83 ALA A C 1
ATOM 664 O O . ALA A 1 83 ? 16.266 8.18 -2.506 1 98.5 83 ALA A O 1
ATOM 665 N N . LEU A 1 84 ? 14.68 9.305 -3.559 1 98.19 84 LEU A N 1
ATOM 666 C CA . LEU A 1 84 ? 13.938 8.102 -3.941 1 98.19 84 LEU A CA 1
ATOM 667 C C . LEU A 1 84 ? 14.797 7.188 -4.809 1 98.19 84 LEU A C 1
ATOM 669 O O . LEU A 1 84 ? 14.875 5.984 -4.555 1 98.19 84 LEU A O 1
ATOM 673 N N . GLY A 1 85 ? 15.383 7.773 -5.785 1 97.38 85 GLY A N 1
ATOM 674 C CA . GLY A 1 85 ? 16.281 6.988 -6.617 1 97.38 85 GLY A CA 1
ATOM 675 C C . GLY A 1 85 ? 17.391 6.316 -5.832 1 97.38 85 GLY A C 1
ATOM 676 O O . GLY A 1 85 ? 17.672 5.137 -6.043 1 97.38 85 GLY A O 1
ATOM 677 N N . GLN A 1 86 ? 17.953 7.062 -4.957 1 97.75 86 GLN A N 1
ATOM 678 C CA . GLN A 1 86 ? 19.031 6.52 -4.148 1 97.75 86 GLN A CA 1
ATOM 679 C C . GLN A 1 86 ? 18.531 5.43 -3.20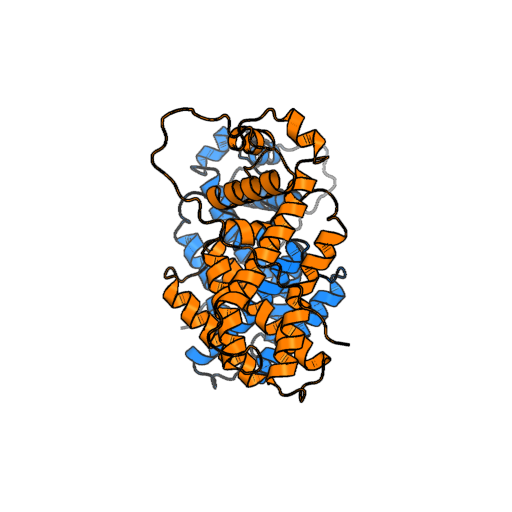9 1 97.75 86 GLN A C 1
ATOM 681 O O . GLN A 1 86 ? 19.219 4.434 -2.975 1 97.75 86 GLN A O 1
ATOM 686 N N . ALA A 1 87 ? 17.375 5.617 -2.619 1 98.06 87 ALA A N 1
ATOM 687 C CA . ALA A 1 87 ? 16.781 4.586 -1.771 1 98.06 87 ALA A CA 1
ATOM 688 C C . ALA A 1 87 ? 16.562 3.289 -2.549 1 98.06 87 ALA A C 1
ATOM 690 O O . ALA A 1 87 ? 16.812 2.199 -2.027 1 98.06 87 ALA A O 1
ATOM 691 N N . LEU A 1 88 ? 16.125 3.41 -3.748 1 97.25 88 LEU A N 1
ATOM 692 C CA . LEU A 1 88 ? 15.938 2.254 -4.617 1 97.25 88 LEU A CA 1
ATOM 693 C C . LEU A 1 88 ? 17.25 1.53 -4.859 1 97.25 88 LEU A C 1
ATOM 695 O O . LEU A 1 88 ? 17.312 0.3 -4.793 1 97.25 88 LEU A O 1
ATOM 699 N N . LEU A 1 89 ? 18.266 2.307 -5.113 1 96.06 89 LEU A N 1
ATOM 700 C CA . LEU A 1 89 ? 19.578 1.721 -5.34 1 96.06 89 LEU A CA 1
ATOM 701 C C . LEU A 1 89 ? 20.078 0.992 -4.094 1 96.06 89 LEU A C 1
ATOM 703 O O . LEU A 1 89 ? 20.641 -0.099 -4.188 1 96.06 89 LEU A O 1
ATOM 707 N N . LYS A 1 90 ? 19.844 1.571 -2.988 1 97.31 90 LYS A N 1
ATOM 708 C CA . LYS A 1 90 ? 20.234 0.936 -1.732 1 97.31 90 LYS A CA 1
ATOM 709 C C . LYS A 1 90 ? 19.469 -0.366 -1.518 1 97.31 90 LYS A C 1
ATOM 711 O O . LYS A 1 90 ? 20.031 -1.348 -1.021 1 97.31 90 LYS A O 1
ATOM 716 N N . MET A 1 91 ? 18.234 -0.37 -1.846 1 97.06 91 MET A N 1
ATOM 717 C CA . MET A 1 91 ? 17.406 -1.573 -1.729 1 97.06 91 MET A CA 1
ATOM 718 C C . MET A 1 91 ? 17.953 -2.689 -2.613 1 97.06 91 MET A C 1
ATOM 720 O O . MET A 1 91 ? 18.109 -3.826 -2.162 1 97.06 91 MET A O 1
ATOM 724 N N . VAL A 1 92 ? 18.203 -2.336 -3.861 1 95.25 92 VAL A N 1
ATOM 725 C CA . VAL A 1 92 ? 18.734 -3.307 -4.816 1 95.25 92 VAL A CA 1
ATOM 726 C C . VAL A 1 92 ? 20.078 -3.838 -4.328 1 95.25 92 VAL A C 1
ATOM 728 O O . VAL A 1 92 ? 20.297 -5.051 -4.297 1 95.25 92 VAL A O 1
ATOM 731 N N . TYR A 1 93 ? 20.906 -2.941 -3.906 1 95.38 93 TYR A N 1
ATOM 732 C CA . TYR A 1 93 ? 22.234 -3.324 -3.428 1 95.38 93 TYR A CA 1
ATOM 733 C C . TYR A 1 93 ? 22.141 -4.25 -2.223 1 95.38 93 TYR A C 1
ATOM 735 O O . TYR A 1 93 ? 22.781 -5.301 -2.182 1 95.38 93 TYR A O 1
ATOM 743 N N . TYR A 1 94 ? 21.344 -3.898 -1.319 1 96.44 94 TYR A N 1
ATOM 744 C CA . TYR A 1 94 ? 21.156 -4.715 -0.125 1 96.44 94 TYR A CA 1
ATOM 745 C C . TYR A 1 94 ? 20.641 -6.102 -0.487 1 96.44 94 TYR A C 1
ATOM 747 O O . TYR A 1 94 ? 21.156 -7.109 0.017 1 96.44 94 TYR A O 1
ATOM 755 N N . SER A 1 95 ? 19.656 -6.184 -1.348 1 94.75 95 SER A N 1
ATOM 756 C CA . SER A 1 95 ? 19 -7.445 -1.7 1 94.75 95 SER A CA 1
ATOM 757 C C . SER A 1 95 ? 19.969 -8.375 -2.434 1 94.75 95 SER A C 1
ATOM 759 O O . SER A 1 95 ? 19.938 -9.586 -2.24 1 94.75 95 SER A O 1
ATOM 761 N N . GLU A 1 96 ? 20.891 -7.773 -3.166 1 93.19 96 GLU A N 1
ATOM 762 C CA . GLU A 1 96 ? 21.812 -8.555 -3.992 1 93.19 96 GLU A CA 1
ATOM 763 C C . GLU A 1 96 ? 23.078 -8.898 -3.23 1 93.19 96 GLU A C 1
ATOM 765 O O . GLU A 1 96 ? 23.734 -9.906 -3.512 1 93.19 96 GLU A O 1
ATOM 770 N N . SER A 1 97 ? 23.516 -8.086 -2.324 1 91.56 97 SER A N 1
ATOM 771 C CA . SER A 1 97 ? 24.797 -8.258 -1.645 1 91.56 97 SER A CA 1
ATOM 772 C C . SER A 1 97 ? 24.703 -9.305 -0.541 1 91.56 97 SER A C 1
ATOM 774 O O . SER A 1 97 ? 25.719 -9.82 -0.08 1 91.56 97 SER A O 1
ATOM 776 N N . ASN A 1 98 ? 23.578 -9.703 -0.163 1 89.06 98 ASN A N 1
ATOM 777 C CA . ASN A 1 98 ? 23.391 -10.633 0.942 1 89.06 98 ASN A CA 1
ATOM 778 C C . ASN A 1 98 ? 22.969 -12.016 0.447 1 89.06 98 ASN A C 1
ATOM 780 O O . ASN A 1 98 ? 22.344 -12.781 1.186 1 89.06 98 ASN A O 1
ATOM 784 N N . LEU A 1 99 ? 23.328 -12.281 -0.764 1 93.19 99 LEU A N 1
ATOM 785 C CA . LEU A 1 99 ? 23.031 -13.602 -1.328 1 93.19 99 LEU A CA 1
ATOM 786 C C . LEU A 1 99 ? 24.094 -14.609 -0.936 1 93.19 99 LEU A C 1
ATOM 788 O O . LEU A 1 99 ? 25.281 -14.281 -0.911 1 93.19 99 LEU A O 1
ATOM 792 N N . THR A 1 100 ? 23.75 -15.82 -0.612 1 91.06 100 THR A N 1
ATOM 793 C CA . THR A 1 100 ? 24.688 -16.891 -0.276 1 91.06 100 THR A CA 1
ATOM 794 C C . THR A 1 100 ? 24.922 -17.797 -1.475 1 91.06 100 THR A C 1
ATOM 796 O O . THR A 1 100 ? 25.828 -18.625 -1.468 1 91.06 100 THR A O 1
ATOM 799 N N . VAL A 1 101 ? 24 -17.75 -2.477 1 89.31 101 VAL A N 1
ATOM 800 C CA . VAL A 1 101 ? 24.109 -18.531 -3.703 1 89.31 101 VAL A CA 1
ATOM 801 C C . VAL A 1 101 ? 23.984 -17.609 -4.914 1 89.31 101 VAL A C 1
ATOM 803 O O . VAL A 1 101 ? 23.656 -16.438 -4.773 1 89.31 101 VAL A O 1
ATOM 806 N N . LYS A 1 102 ? 24.266 -18.188 -6.07 1 87.12 102 LYS A N 1
ATOM 807 C CA . LYS A 1 102 ? 24.109 -17.422 -7.305 1 87.12 102 LYS A CA 1
ATOM 808 C C . LYS A 1 102 ? 22.641 -17.125 -7.59 1 87.12 102 LYS A C 1
ATOM 810 O O . LYS A 1 102 ? 21.766 -17.922 -7.238 1 87.12 102 LYS A O 1
ATOM 815 N N . ILE A 1 103 ? 22.453 -15.984 -8.211 1 86.88 103 ILE A N 1
ATOM 816 C CA . ILE A 1 103 ? 21.094 -15.547 -8.508 1 86.88 103 ILE A CA 1
ATOM 817 C C . ILE A 1 103 ? 20.609 -16.203 -9.797 1 86.88 103 ILE A C 1
ATOM 819 O O . ILE A 1 103 ? 20.281 -15.523 -10.766 1 86.88 103 ILE A O 1
ATOM 823 N N . ASN A 1 104 ? 20.844 -17.516 -10.008 1 88.06 104 ASN A N 1
ATOM 824 C CA . ASN A 1 104 ? 20.406 -18.219 -11.195 1 88.06 104 ASN A CA 1
ATOM 825 C C . ASN A 1 104 ? 19.672 -19.516 -10.844 1 88.06 104 ASN A C 1
ATOM 827 O O . ASN A 1 104 ? 19.438 -20.359 -11.711 1 88.06 104 ASN A O 1
ATOM 831 N N . CYS A 1 105 ? 19.391 -19.672 -9.586 1 93.62 105 CYS A N 1
ATOM 832 C CA . CYS A 1 105 ? 18.594 -20.812 -9.125 1 93.62 105 CYS A CA 1
ATOM 833 C C . CYS A 1 105 ? 17.484 -20.359 -8.188 1 93.62 105 CYS A C 1
ATOM 835 O O . CYS A 1 105 ? 17.438 -19.203 -7.766 1 93.62 105 CYS A O 1
ATOM 837 N N . GLU A 1 106 ? 16.547 -21.234 -7.898 1 95.38 106 GLU A N 1
ATOM 838 C CA . GLU A 1 106 ? 15.375 -20.922 -7.098 1 95.38 106 GLU A CA 1
ATOM 839 C C . GLU A 1 106 ? 15.766 -20.406 -5.711 1 95.38 106 GLU A C 1
ATOM 841 O O . GLU A 1 106 ? 15.188 -19.453 -5.211 1 95.38 106 GLU A O 1
ATOM 846 N N . LYS A 1 107 ? 16.734 -21.062 -5.164 1 95.94 107 LYS A N 1
ATOM 847 C CA . LYS A 1 107 ? 17.203 -20.625 -3.848 1 95.94 107 LYS A CA 1
ATOM 848 C C . LYS A 1 107 ? 17.672 -19.188 -3.869 1 95.94 107 LYS A C 1
ATOM 850 O O . LYS A 1 107 ? 17.391 -18.422 -2.945 1 95.94 107 LYS A O 1
ATOM 855 N N . GLY A 1 108 ? 18.438 -18.797 -4.883 1 96.19 108 GLY A N 1
ATOM 856 C CA . GLY A 1 108 ? 18.875 -17.422 -5.039 1 96.19 108 GLY A CA 1
ATOM 857 C C . GLY A 1 108 ? 17.734 -16.438 -5.184 1 96.19 108 GLY A C 1
ATOM 858 O O . GLY A 1 108 ? 17.797 -15.344 -4.625 1 96.19 108 GLY A O 1
ATOM 859 N N . LEU A 1 109 ? 16.734 -16.797 -5.957 1 96.94 109 LEU A N 1
ATOM 860 C CA . LEU A 1 109 ? 15.547 -15.961 -6.117 1 96.94 109 LEU A CA 1
ATOM 861 C C . LEU A 1 109 ? 14.867 -15.719 -4.773 1 96.94 109 LEU A C 1
ATOM 863 O O . LEU A 1 109 ? 14.547 -14.578 -4.434 1 96.94 109 LEU A O 1
ATOM 867 N N . TYR A 1 110 ? 14.703 -16.781 -3.984 1 97.25 110 TYR A N 1
ATOM 868 C CA . TYR A 1 110 ? 14.023 -16.672 -2.697 1 97.25 110 TYR A CA 1
ATOM 869 C C . TYR A 1 110 ? 14.844 -15.828 -1.728 1 97.25 110 TYR A C 1
ATOM 871 O O . TYR A 1 110 ? 14.289 -15.047 -0.953 1 97.25 110 TYR A O 1
ATOM 879 N N . GLU A 1 111 ? 16.156 -15.969 -1.759 1 97.06 111 GLU A N 1
ATOM 880 C CA . GLU A 1 111 ? 17.016 -15.148 -0.908 1 97.06 111 GLU A CA 1
ATOM 881 C C . GLU A 1 111 ? 16.938 -13.672 -1.284 1 97.06 111 GLU A C 1
ATOM 883 O O . GLU A 1 111 ? 16.953 -12.805 -0.412 1 97.06 111 GLU A O 1
ATOM 888 N N . LEU A 1 112 ? 16.922 -13.43 -2.549 1 97.31 112 LEU A N 1
ATOM 889 C CA . LEU A 1 112 ? 16.766 -12.062 -3.02 1 97.31 112 LEU A CA 1
ATOM 890 C C . LEU A 1 112 ? 15.5 -11.422 -2.459 1 97.31 112 LEU A C 1
ATOM 892 O O . LEU A 1 112 ? 15.547 -10.312 -1.928 1 97.31 112 LEU A O 1
ATOM 896 N N . LEU A 1 113 ? 14.422 -12.133 -2.58 1 97.5 113 LEU A N 1
ATOM 897 C CA . LEU A 1 113 ? 13.141 -11.625 -2.104 1 97.5 113 LEU A CA 1
ATOM 898 C C . LEU A 1 113 ? 13.117 -11.531 -0.582 1 97.5 113 LEU A C 1
ATOM 900 O O . LEU A 1 113 ? 12.531 -10.609 -0.017 1 97.5 113 LEU A O 1
ATOM 904 N N . ASP A 1 114 ? 13.742 -12.469 0.038 1 97.62 114 ASP A N 1
ATOM 905 C CA . ASP A 1 114 ? 13.906 -12.438 1.487 1 97.62 114 ASP A CA 1
ATOM 906 C C . ASP A 1 114 ? 14.633 -11.164 1.93 1 97.62 114 ASP A C 1
ATOM 908 O O . ASP A 1 114 ? 14.219 -10.508 2.883 1 97.62 114 ASP A O 1
ATOM 912 N N . ASN A 1 115 ? 15.719 -10.836 1.274 1 97.38 115 ASN A N 1
ATOM 913 C CA . ASN A 1 115 ? 16.5 -9.625 1.563 1 97.38 115 ASN A CA 1
ATOM 914 C C . ASN A 1 115 ? 15.68 -8.367 1.29 1 97.38 115 ASN A C 1
ATOM 916 O O . ASN A 1 115 ? 15.797 -7.379 2.02 1 97.38 115 ASN A O 1
ATOM 920 N N . LEU A 1 116 ? 14.945 -8.43 0.237 1 97.38 116 LEU A N 1
ATOM 921 C CA . LEU A 1 116 ? 14.07 -7.305 -0.077 1 97.38 116 LEU A CA 1
ATOM 922 C C . LEU A 1 116 ? 13.086 -7.055 1.059 1 97.38 116 LEU A C 1
ATOM 924 O O . LEU A 1 116 ? 12.852 -5.906 1.438 1 97.38 116 LEU A O 1
ATOM 928 N N . ILE A 1 117 ? 12.484 -8.109 1.596 1 97.75 117 ILE A N 1
ATOM 929 C CA . ILE A 1 117 ? 11.562 -8.016 2.721 1 97.75 117 ILE A CA 1
ATOM 930 C C . ILE A 1 117 ? 12.273 -7.387 3.918 1 97.75 117 ILE A C 1
ATOM 932 O O . ILE A 1 117 ? 11.766 -6.434 4.52 1 97.75 117 ILE A O 1
ATOM 936 N N . ASP A 1 118 ? 13.438 -7.789 4.195 1 97.5 118 ASP A N 1
ATOM 937 C CA . ASP A 1 118 ? 14.211 -7.273 5.324 1 97.5 118 ASP A CA 1
ATOM 938 C C . ASP A 1 118 ? 14.484 -5.777 5.164 1 97.5 118 ASP A C 1
ATOM 940 O O . ASP A 1 118 ? 14.281 -5 6.098 1 97.5 118 ASP A O 1
ATOM 944 N N . PHE A 1 119 ? 14.961 -5.48 4.031 1 97.81 119 PHE A N 1
ATOM 945 C CA . PHE A 1 119 ? 15.266 -4.078 3.77 1 97.81 119 PHE A CA 1
ATOM 946 C C . PHE A 1 119 ? 14.039 -3.205 3.992 1 97.81 119 PHE A C 1
ATOM 948 O O . PHE A 1 119 ? 14.117 -2.17 4.656 1 97.81 119 PHE A O 1
ATOM 955 N N . SER A 1 120 ? 12.891 -3.611 3.441 1 97.56 120 SER A N 1
ATOM 956 C CA . SER A 1 120 ? 11.648 -2.852 3.502 1 97.56 120 SER A CA 1
ATOM 957 C C . SER A 1 120 ? 11.156 -2.707 4.938 1 97.56 120 SER A C 1
ATOM 959 O O . SER A 1 120 ? 10.688 -1.641 5.336 1 97.56 120 SER A O 1
ATOM 961 N N . MET A 1 121 ? 11.312 -3.768 5.727 1 96.31 121 MET A N 1
ATOM 962 C CA . MET A 1 121 ? 10.852 -3.752 7.113 1 96.31 121 MET A CA 1
ATOM 963 C C . MET A 1 121 ? 11.805 -2.945 7.992 1 96.31 121 MET A C 1
ATOM 965 O O . MET A 1 121 ? 11.375 -2.34 8.977 1 96.31 121 MET A O 1
ATOM 969 N N . GLU A 1 122 ? 13.039 -2.848 7.598 1 96.44 122 GLU A N 1
ATOM 970 C CA . GLU A 1 122 ? 14.047 -2.123 8.367 1 96.44 122 GLU A CA 1
ATOM 971 C C . GLU A 1 122 ? 14 -0.628 8.07 1 96.44 122 GLU A C 1
ATOM 973 O O . GLU A 1 122 ? 14.375 0.191 8.914 1 96.44 122 GLU A O 1
ATOM 978 N N . HIS A 1 123 ? 13.609 -0.282 6.906 1 97.69 123 HIS A N 1
ATOM 979 C CA . HIS A 1 123 ? 13.57 1.113 6.484 1 97.69 123 HIS A CA 1
ATOM 980 C C . HIS A 1 123 ? 12.195 1.494 5.945 1 97.69 123 HIS A C 1
ATOM 982 O O . HIS A 1 123 ? 12.07 1.888 4.785 1 97.69 123 HIS A O 1
ATOM 988 N N . PRO A 1 124 ? 11.219 1.415 6.82 1 96.94 124 PRO A N 1
ATOM 989 C CA . PRO A 1 124 ? 9.859 1.708 6.359 1 96.94 124 PRO A CA 1
ATOM 990 C C . PRO A 1 124 ? 9.727 3.105 5.758 1 96.94 124 PRO A C 1
ATOM 992 O O . PRO A 1 124 ? 8.922 3.316 4.852 1 96.94 124 PRO A O 1
ATOM 995 N N . GLY A 1 125 ? 10.492 4.113 6.227 1 97.56 125 GLY A N 1
ATOM 996 C CA . GLY A 1 125 ? 10.461 5.449 5.648 1 97.56 125 GLY A CA 1
ATOM 997 C C . GLY A 1 125 ? 10.898 5.484 4.199 1 97.56 125 GLY A C 1
ATOM 998 O O . GLY A 1 125 ? 10.328 6.215 3.389 1 97.56 125 GLY A O 1
ATOM 999 N N . TRP A 1 126 ? 11.969 4.746 3.92 1 98.38 126 TRP A N 1
ATOM 1000 C CA . TRP A 1 126 ? 12.43 4.664 2.537 1 98.38 126 TRP A CA 1
ATOM 1001 C C . TRP A 1 126 ? 11.406 3.939 1.664 1 98.38 126 TRP A C 1
ATOM 1003 O O . TRP A 1 126 ? 11.188 4.32 0.513 1 98.38 126 TRP A O 1
ATOM 1013 N N . TYR A 1 127 ? 10.789 2.906 2.197 1 97.75 127 TYR A N 1
ATOM 1014 C CA . TYR A 1 127 ? 9.766 2.184 1.454 1 97.75 127 TYR A CA 1
ATOM 1015 C C . TYR A 1 127 ? 8.586 3.096 1.124 1 97.75 127 TYR A C 1
ATOM 1017 O O . TYR A 1 127 ? 8.07 3.07 0.005 1 97.75 127 TYR A O 1
ATOM 1025 N N . LYS A 1 128 ? 8.164 3.848 2.092 1 97.06 128 LYS A N 1
ATOM 1026 C CA . LYS A 1 128 ? 7.09 4.809 1.87 1 97.06 128 LYS A CA 1
ATOM 1027 C C . LYS A 1 128 ? 7.473 5.832 0.809 1 97.06 128 LYS A C 1
ATOM 1029 O O . LYS A 1 128 ? 6.656 6.188 -0.044 1 97.06 128 LYS A O 1
ATOM 1034 N N . LEU A 1 129 ? 8.672 6.27 0.856 1 97.62 129 LEU A N 1
ATOM 1035 C CA . LEU A 1 129 ? 9.148 7.223 -0.141 1 97.62 129 LEU A CA 1
ATOM 1036 C C . LEU A 1 129 ? 9.047 6.637 -1.545 1 97.62 129 LEU A C 1
ATOM 1038 O O . LEU A 1 129 ? 8.609 7.312 -2.477 1 97.62 129 LEU A O 1
ATOM 1042 N N . ILE A 1 130 ? 9.367 5.402 -1.659 1 96.62 130 ILE A N 1
ATOM 1043 C CA . ILE A 1 130 ? 9.43 4.734 -2.955 1 96.62 130 ILE A CA 1
ATOM 1044 C C . ILE A 1 130 ? 8.016 4.453 -3.455 1 96.62 130 ILE A C 1
ATOM 1046 O O . ILE A 1 130 ? 7.711 4.672 -4.629 1 96.62 130 ILE A O 1
ATOM 1050 N N . TRP A 1 131 ? 7.113 4.109 -2.508 1 95.56 131 TRP A N 1
ATOM 1051 C CA . TRP A 1 131 ? 5.902 3.461 -3.002 1 95.56 131 TRP A CA 1
ATOM 1052 C C . TRP A 1 131 ? 4.664 4.27 -2.633 1 95.56 131 TRP A C 1
ATOM 1054 O O . TRP A 1 131 ? 3.604 4.105 -3.24 1 95.56 131 TRP A O 1
ATOM 1064 N N . PHE A 1 132 ? 4.801 5.141 -1.624 1 93.38 132 PHE A N 1
ATOM 1065 C CA . PHE A 1 132 ? 3.58 5.734 -1.089 1 93.38 132 PHE A CA 1
ATOM 1066 C C . PHE A 1 132 ? 3.57 7.242 -1.308 1 93.38 132 PHE A C 1
ATOM 1068 O O . PHE A 1 132 ? 2.545 7.812 -1.685 1 93.38 132 PHE A O 1
ATOM 1075 N N . ASP A 1 133 ? 4.66 7.906 -1.115 1 93.38 133 ASP A N 1
ATOM 1076 C CA . ASP A 1 133 ? 4.672 9.352 -0.942 1 93.38 133 ASP A CA 1
ATOM 1077 C C . ASP A 1 133 ? 4.367 10.07 -2.258 1 93.38 133 ASP A C 1
ATOM 1079 O O . ASP A 1 133 ? 4.844 9.656 -3.316 1 93.38 133 ASP A O 1
ATOM 1083 N N . THR A 1 134 ? 3.504 11.031 -2.125 1 90.44 134 THR A N 1
ATOM 1084 C CA . THR A 1 134 ? 3.283 11.93 -3.252 1 90.44 134 THR A CA 1
ATOM 1085 C C . THR A 1 134 ? 4.371 13 -3.311 1 90.44 134 THR A C 1
ATOM 1087 O O . THR A 1 134 ? 4.555 13.766 -2.357 1 90.44 134 THR A O 1
ATOM 1090 N N . ILE A 1 135 ? 5.066 13 -4.34 1 93.81 135 ILE A N 1
ATOM 1091 C CA . ILE A 1 135 ? 6.109 14 -4.562 1 93.81 135 ILE A CA 1
ATOM 1092 C C . ILE A 1 135 ? 5.699 14.938 -5.691 1 93.81 135 ILE A C 1
ATOM 1094 O O . ILE A 1 135 ? 5.316 14.484 -6.773 1 93.81 135 ILE A O 1
ATOM 1098 N N . GLY A 1 136 ? 5.68 16.188 -5.375 1 91.56 136 GLY A N 1
ATOM 1099 C CA . GLY A 1 136 ? 5.305 17.156 -6.383 1 91.56 136 GLY A CA 1
ATOM 1100 C C . GLY A 1 136 ? 6.223 17.156 -7.59 1 91.56 136 GLY A C 1
ATOM 1101 O O . GLY A 1 136 ? 7.359 16.688 -7.512 1 91.56 136 GLY A O 1
ATOM 1102 N N . GLY A 1 137 ? 5.664 17.578 -8.711 1 90.19 137 GLY A N 1
ATOM 1103 C CA . GLY A 1 137 ? 6.457 17.625 -9.93 1 90.19 137 GLY A CA 1
ATOM 1104 C C . GLY A 1 137 ? 6.648 16.25 -10.57 1 90.19 137 GLY A C 1
ATOM 1105 O O . GLY A 1 137 ? 5.996 15.289 -10.172 1 90.19 137 GLY A O 1
ATOM 1106 N N . ASN A 1 138 ? 7.496 16.234 -11.594 1 89.62 138 ASN A N 1
ATOM 1107 C CA . ASN A 1 138 ? 7.812 14.984 -12.281 1 89.62 138 ASN A CA 1
ATOM 1108 C C . ASN A 1 138 ? 9.219 14.5 -11.93 1 89.62 138 ASN A C 1
ATOM 1110 O O . ASN A 1 138 ? 10.125 15.305 -11.742 1 89.62 138 ASN A O 1
ATOM 1114 N N . PRO A 1 139 ? 9.273 13.234 -11.789 1 92.25 139 PRO A N 1
ATOM 1115 C CA . PRO A 1 139 ? 10.633 12.734 -11.562 1 92.25 139 PRO A CA 1
ATOM 1116 C C . PRO A 1 139 ? 11.578 13.031 -12.727 1 92.25 139 PRO A C 1
ATOM 1118 O O . PRO A 1 139 ? 11.156 13 -13.891 1 92.25 139 PRO A O 1
ATOM 1121 N N . PRO A 1 140 ? 12.859 13.336 -12.398 1 92.25 140 PRO A N 1
ATOM 1122 C CA . PRO A 1 140 ? 13.859 13.414 -13.469 1 92.25 140 PRO A CA 1
ATOM 1123 C C . PRO A 1 140 ? 14.008 12.094 -14.227 1 92.25 140 PRO A C 1
ATOM 1125 O O . PRO A 1 140 ? 13.719 11.031 -13.688 1 92.25 140 PRO A O 1
ATOM 1128 N N . ASP A 1 141 ? 14.484 12.133 -15.406 1 92.44 141 ASP A N 1
ATOM 1129 C CA . ASP A 1 141 ? 14.633 10.969 -16.281 1 92.44 141 ASP A CA 1
ATOM 1130 C C . ASP A 1 141 ? 15.477 9.883 -15.617 1 92.44 141 ASP A C 1
ATOM 1132 O O . ASP A 1 141 ? 15.18 8.695 -15.742 1 92.44 141 ASP A O 1
ATOM 1136 N N . GLU A 1 142 ? 16.5 10.32 -14.969 1 92.81 142 GLU A N 1
ATOM 1137 C CA . GLU A 1 142 ? 17.391 9.375 -14.32 1 92.81 142 GLU A CA 1
ATOM 1138 C C . GLU A 1 142 ? 16.656 8.57 -13.25 1 92.81 142 GLU A C 1
ATOM 1140 O O . GLU A 1 142 ? 16.891 7.363 -13.102 1 92.81 142 GLU A O 1
ATOM 1145 N N . VAL A 1 143 ? 15.742 9.227 -12.57 1 93.62 143 VAL A N 1
ATOM 1146 C CA . VAL A 1 143 ? 14.977 8.555 -11.531 1 93.62 143 VAL A CA 1
ATOM 1147 C C . VAL A 1 143 ? 13.969 7.598 -12.172 1 93.62 143 VAL A C 1
ATOM 1149 O O . VAL A 1 143 ? 13.75 6.488 -11.672 1 93.62 143 VAL A O 1
ATOM 1152 N N . ILE A 1 144 ? 13.406 7.973 -13.242 1 91.19 144 ILE A N 1
ATOM 1153 C CA . ILE A 1 144 ? 12.469 7.121 -13.969 1 91.19 144 ILE A CA 1
ATOM 1154 C C . ILE A 1 144 ? 13.156 5.824 -14.383 1 91.19 144 ILE A C 1
ATOM 1156 O O . ILE A 1 144 ? 12.594 4.738 -14.227 1 91.19 144 ILE A O 1
ATOM 1160 N N . LYS A 1 145 ? 14.367 5.926 -14.844 1 91.88 145 LYS A N 1
ATOM 1161 C CA . LYS A 1 145 ? 15.148 4.75 -15.234 1 91.88 145 LYS A CA 1
ATOM 1162 C C . LYS A 1 145 ? 15.414 3.846 -14.039 1 91.88 145 LYS A C 1
ATOM 1164 O O . LYS A 1 145 ? 15.328 2.619 -14.148 1 91.88 145 LYS A O 1
ATOM 1169 N N . MET A 1 146 ? 15.656 4.469 -12.922 1 92.5 146 MET A N 1
ATOM 1170 C CA . MET A 1 146 ? 15.945 3.715 -11.703 1 92.5 146 MET A CA 1
ATOM 1171 C C . MET A 1 146 ? 14.703 2.973 -11.219 1 92.5 146 MET A C 1
ATOM 1173 O O . MET A 1 146 ? 14.805 1.866 -10.688 1 92.5 146 MET A O 1
ATOM 1177 N N . LEU A 1 147 ? 13.578 3.576 -11.438 1 90.38 147 LEU A N 1
ATOM 1178 C CA . LEU A 1 147 ? 12.305 3.012 -10.984 1 90.38 147 LEU A CA 1
ATOM 1179 C C . LEU A 1 147 ? 11.969 1.743 -11.758 1 90.38 147 LEU A C 1
ATOM 1181 O O . LEU A 1 147 ? 11.352 0.825 -11.211 1 90.38 147 LEU A O 1
ATOM 1185 N N . ASN A 1 148 ? 12.469 1.649 -12.953 1 89.31 148 ASN A N 1
ATOM 1186 C CA . ASN A 1 148 ? 12.109 0.534 -13.82 1 89.31 148 ASN A CA 1
ATOM 1187 C C . ASN A 1 148 ? 13.109 -0.615 -13.703 1 89.31 148 ASN A C 1
ATOM 1189 O O . ASN A 1 148 ? 12.797 -1.751 -14.062 1 89.31 148 ASN A O 1
ATOM 1193 N N . LYS A 1 149 ? 14.188 -0.347 -13.234 1 91.69 149 LYS A N 1
ATOM 1194 C CA . LYS A 1 149 ? 15.312 -1.277 -13.273 1 91.69 149 LYS A CA 1
ATOM 1195 C C . LYS A 1 149 ? 15.047 -2.506 -12.414 1 91.69 149 LYS A C 1
ATOM 1197 O O . LYS A 1 149 ? 15.227 -3.639 -12.859 1 91.69 149 LYS A O 1
ATOM 1202 N N . PRO A 1 150 ? 14.547 -2.35 -11.18 1 93.06 150 PRO A N 1
ATOM 1203 C CA . PRO A 1 150 ? 14.352 -3.539 -10.344 1 93.06 150 PRO A CA 1
ATOM 1204 C C . PRO A 1 150 ? 13.352 -4.523 -10.945 1 93.06 150 PRO A C 1
ATOM 1206 O O . PRO A 1 150 ? 13.555 -5.738 -10.875 1 93.06 150 PRO A O 1
ATOM 1209 N N . GLY A 1 151 ? 12.297 -4.02 -11.523 1 92.94 151 GLY A N 1
ATOM 1210 C CA . GLY A 1 151 ? 11.32 -4.875 -12.172 1 92.94 151 GLY A CA 1
ATOM 1211 C C . GLY A 1 151 ? 11.891 -5.664 -13.336 1 92.94 151 GLY A C 1
ATOM 1212 O O . GLY A 1 151 ? 11.633 -6.863 -13.469 1 92.94 151 GLY A O 1
ATOM 1213 N N . LYS A 1 152 ? 12.656 -4.992 -14.148 1 94.5 152 LYS A N 1
ATOM 1214 C CA . LYS A 1 152 ? 13.305 -5.645 -15.281 1 94.5 152 LYS A CA 1
ATOM 1215 C C . LYS A 1 152 ? 14.297 -6.703 -14.82 1 94.5 152 LYS A C 1
ATOM 1217 O O . LYS A 1 152 ? 14.367 -7.793 -15.391 1 94.5 152 LYS A O 1
ATOM 1222 N N . GLU A 1 153 ? 14.984 -6.363 -13.82 1 94.5 153 GLU A N 1
ATOM 1223 C CA . GLU A 1 153 ? 15.961 -7.301 -13.273 1 94.5 153 GLU A CA 1
ATOM 1224 C C . GLU A 1 153 ? 15.281 -8.547 -12.719 1 94.5 153 GLU A C 1
ATOM 1226 O O . GLU A 1 153 ? 15.781 -9.664 -12.883 1 94.5 153 GLU A O 1
ATOM 1231 N N . LEU A 1 154 ? 14.172 -8.367 -12.039 1 96.5 154 LEU A N 1
ATOM 1232 C CA . LEU A 1 154 ? 13.445 -9.508 -11.5 1 96.5 154 LEU A CA 1
ATOM 1233 C C . LEU A 1 154 ? 12.984 -10.438 -12.617 1 96.5 154 LEU A C 1
ATOM 1235 O O . LEU A 1 154 ? 13.078 -11.664 -12.484 1 96.5 154 LEU A O 1
ATOM 1239 N N . ILE A 1 155 ? 12.531 -9.906 -13.695 1 97.25 155 ILE A N 1
ATOM 1240 C CA . ILE A 1 155 ? 12.109 -10.688 -14.852 1 97.25 155 ILE A CA 1
ATOM 1241 C C . ILE A 1 155 ? 13.289 -11.492 -15.391 1 97.25 155 ILE A C 1
ATOM 1243 O O . ILE A 1 155 ? 13.164 -12.688 -15.664 1 97.25 155 ILE A O 1
ATOM 1247 N N . GLU A 1 156 ? 14.438 -10.859 -15.531 1 96.19 156 GLU A N 1
ATOM 1248 C CA . GLU A 1 156 ? 15.633 -11.523 -16.031 1 96.19 156 GLU A CA 1
ATOM 1249 C C . GLU A 1 156 ? 16.062 -12.656 -15.102 1 96.19 156 GLU A C 1
ATOM 1251 O O . GLU A 1 156 ? 16.469 -13.727 -15.57 1 96.19 156 GLU A O 1
ATOM 1256 N N . ILE A 1 157 ? 15.992 -12.422 -13.875 1 96.31 157 ILE A N 1
ATOM 1257 C CA . ILE A 1 157 ? 16.375 -13.422 -12.891 1 96.31 157 ILE A CA 1
ATOM 1258 C C . ILE A 1 157 ? 15.461 -14.641 -13.008 1 96.31 157 ILE A C 1
ATOM 1260 O O . ILE A 1 157 ? 15.93 -15.781 -13.016 1 96.31 157 ILE A O 1
ATOM 1264 N N . ILE A 1 158 ? 14.156 -14.406 -13.102 1 97.5 158 ILE A N 1
ATOM 1265 C CA . ILE A 1 158 ? 13.195 -15.492 -13.211 1 97.5 158 ILE A CA 1
ATOM 1266 C C . ILE A 1 158 ? 13.461 -16.297 -14.477 1 97.5 158 ILE A C 1
ATOM 1268 O O . ILE A 1 158 ? 13.375 -17.531 -14.469 1 97.5 158 ILE A O 1
ATOM 1272 N N . MET A 1 159 ? 13.805 -15.617 -15.555 1 96.94 159 MET A N 1
ATOM 1273 C CA . MET A 1 159 ? 14.172 -16.297 -16.797 1 96.94 159 MET A CA 1
ATOM 1274 C C . MET A 1 159 ? 15.398 -17.172 -16.594 1 96.94 159 MET A C 1
ATOM 1276 O O . MET A 1 159 ? 15.422 -18.328 -17.016 1 96.94 159 MET A O 1
ATOM 1280 N N . LYS A 1 160 ? 16.359 -16.672 -15.945 1 95.62 160 LYS A N 1
ATOM 1281 C CA . LYS A 1 160 ? 17.594 -17.406 -15.695 1 95.62 160 LYS A CA 1
ATOM 1282 C C . LYS A 1 160 ? 17.328 -18.625 -14.797 1 95.62 160 LYS A C 1
ATOM 1284 O O . LYS A 1 160 ? 17.859 -19.703 -15.031 1 95.62 160 LYS A O 1
ATOM 1289 N N . VAL A 1 161 ? 16.562 -18.406 -13.789 1 95.88 161 VAL A N 1
ATOM 1290 C CA . VAL A 1 161 ? 16.234 -19.453 -12.836 1 95.88 161 VAL A CA 1
ATOM 1291 C C . VAL A 1 161 ? 15.531 -20.609 -13.555 1 95.88 161 VAL A C 1
ATOM 1293 O O . VAL A 1 161 ? 15.719 -21.766 -13.211 1 95.88 161 VAL A O 1
ATOM 1296 N N . SER A 1 162 ? 14.711 -20.297 -14.562 1 94.81 162 SER A N 1
ATOM 1297 C CA . SER A 1 162 ? 13.977 -21.312 -15.32 1 94.81 162 SER A CA 1
ATOM 1298 C C . SER A 1 162 ? 14.844 -21.922 -16.422 1 94.81 162 SER A C 1
ATOM 1300 O O . SER A 1 162 ? 14.359 -22.703 -17.234 1 94.81 162 SER A O 1
ATOM 1302 N N . ASN A 1 163 ? 16.109 -21.562 -16.469 1 92.56 163 ASN A N 1
ATOM 1303 C CA . ASN A 1 163 ? 17.016 -21.969 -17.547 1 92.56 163 ASN A CA 1
ATOM 1304 C C . ASN A 1 163 ? 16.469 -21.594 -18.922 1 92.56 163 ASN A C 1
ATOM 1306 O O . ASN A 1 163 ? 16.516 -22.406 -19.844 1 92.56 163 ASN A O 1
ATOM 1310 N N . ASP A 1 164 ? 15.844 -20.438 -18.953 1 88 164 ASP A N 1
ATOM 1311 C CA . ASP A 1 164 ? 15.32 -19.812 -20.156 1 88 164 ASP A CA 1
ATOM 1312 C C . ASP A 1 164 ? 14.219 -20.656 -20.781 1 88 164 ASP A C 1
ATOM 1314 O O . ASP A 1 164 ? 14.008 -20.609 -22 1 88 164 ASP A O 1
ATOM 1318 N N . LYS A 1 165 ? 13.602 -21.453 -19.969 1 93.62 165 LYS A N 1
ATOM 1319 C CA . LYS A 1 165 ? 12.477 -22.25 -20.453 1 93.62 165 LYS A CA 1
ATOM 1320 C C . LYS A 1 165 ? 11.195 -21.422 -20.484 1 93.62 165 LYS A C 1
ATOM 1322 O O . LYS A 1 165 ? 10.289 -21.703 -21.266 1 93.62 165 LYS A O 1
ATOM 1327 N N . LEU A 1 166 ? 11.156 -20.422 -19.703 1 95.44 166 LEU A N 1
ATOM 1328 C CA . LEU A 1 166 ? 10 -19.547 -19.688 1 95.44 166 LEU A CA 1
ATOM 1329 C C . LEU A 1 166 ? 10.117 -18.453 -20.75 1 95.44 166 LEU A C 1
ATOM 1331 O O . LEU A 1 166 ? 11.203 -17.906 -20.953 1 95.44 166 LEU A O 1
ATOM 1335 N N . SER A 1 167 ? 9.023 -18.172 -21.406 1 96.5 167 SER A N 1
ATOM 1336 C CA . SER A 1 167 ? 9 -17 -22.266 1 96.5 167 SER A CA 1
ATOM 1337 C C . SER A 1 167 ? 9.117 -15.711 -21.453 1 96.5 167 SER A C 1
ATOM 1339 O O . SER A 1 167 ? 8.852 -15.711 -20.25 1 96.5 167 SER A O 1
ATOM 1341 N N . GLU A 1 168 ? 9.539 -14.648 -22.047 1 96.44 168 GLU A N 1
ATOM 1342 C CA . GLU A 1 168 ? 9.609 -13.352 -21.375 1 96.44 168 GLU A CA 1
ATOM 1343 C C . GLU A 1 168 ? 8.25 -12.938 -20.828 1 96.44 168 GLU A C 1
ATOM 1345 O O . GLU A 1 168 ? 8.156 -12.344 -19.75 1 96.44 168 GLU A O 1
ATOM 1350 N N . GLU A 1 169 ? 7.258 -13.227 -21.578 1 96.38 169 GLU A N 1
ATOM 1351 C CA . GLU A 1 169 ? 5.898 -12.891 -21.156 1 96.38 169 GLU A CA 1
ATOM 1352 C C . GLU A 1 169 ? 5.516 -13.625 -19.875 1 96.38 169 GLU A C 1
ATOM 1354 O O . GLU A 1 169 ? 4.969 -13.023 -18.953 1 96.38 169 GLU A O 1
ATOM 1359 N N . LYS A 1 170 ? 5.805 -14.898 -19.891 1 97.44 170 LYS A N 1
ATOM 1360 C CA . LYS A 1 170 ? 5.504 -15.703 -18.719 1 97.44 170 LYS A CA 1
ATOM 1361 C C . LYS A 1 170 ? 6.344 -15.258 -17.516 1 97.44 170 LYS A C 1
ATOM 1363 O O . LYS A 1 170 ? 5.844 -15.188 -16.391 1 97.44 170 LYS A O 1
ATOM 1368 N N . ALA A 1 171 ? 7.637 -14.992 -17.781 1 97.69 171 ALA A N 1
ATOM 1369 C CA . ALA A 1 171 ? 8.516 -14.508 -16.719 1 97.69 171 ALA A CA 1
ATOM 1370 C C . ALA A 1 171 ? 8.016 -13.172 -16.156 1 97.69 171 ALA A C 1
ATOM 1372 O O . ALA A 1 171 ? 8.062 -12.953 -14.945 1 97.69 171 ALA A O 1
ATOM 1373 N N . SER A 1 172 ? 7.543 -12.328 -17.031 1 97.31 172 SER A N 1
ATOM 1374 C CA . SER A 1 172 ? 6.984 -11.039 -16.625 1 97.31 172 SER A CA 1
ATOM 1375 C C . SER A 1 172 ? 5.738 -11.219 -15.773 1 97.31 172 SER A C 1
ATOM 1377 O O . SER A 1 172 ? 5.551 -10.508 -14.781 1 97.31 172 SER A O 1
ATOM 1379 N N . LEU A 1 173 ? 4.914 -12.141 -16.125 1 97.5 173 LEU A N 1
ATOM 1380 C CA . LEU A 1 173 ? 3.715 -12.445 -15.359 1 97.5 173 LEU A CA 1
ATOM 1381 C C . LEU A 1 173 ? 4.078 -12.922 -13.953 1 97.5 173 LEU A C 1
ATOM 1383 O O . LEU A 1 173 ? 3.51 -12.445 -12.969 1 97.5 173 LEU A O 1
ATOM 1387 N N . ILE A 1 174 ? 5 -13.828 -13.914 1 97.88 174 ILE A N 1
ATOM 1388 C CA . ILE A 1 174 ? 5.434 -14.367 -12.625 1 97.88 174 ILE A CA 1
ATOM 1389 C C . ILE A 1 174 ? 6.008 -13.25 -11.766 1 97.88 174 ILE A C 1
ATOM 1391 O O . ILE A 1 174 ? 5.664 -13.125 -10.586 1 97.88 174 ILE A O 1
ATOM 1395 N N . ALA A 1 175 ? 6.863 -12.406 -12.359 1 97.5 175 ALA A N 1
ATOM 1396 C CA . ALA A 1 175 ? 7.473 -11.289 -11.633 1 97.5 175 ALA A CA 1
ATOM 1397 C C . ALA A 1 175 ? 6.406 -10.344 -11.094 1 97.5 175 ALA A C 1
ATOM 1399 O O . ALA A 1 175 ? 6.477 -9.914 -9.938 1 97.5 175 ALA A O 1
ATOM 1400 N N . ASN A 1 176 ? 5.461 -10.047 -11.891 1 96.56 176 ASN A N 1
ATOM 1401 C CA . ASN A 1 176 ? 4.391 -9.133 -11.516 1 96.56 176 ASN A CA 1
ATOM 1402 C C . ASN A 1 176 ? 3.557 -9.68 -10.359 1 96.56 176 ASN A C 1
ATOM 1404 O O . ASN A 1 176 ? 3.26 -8.961 -9.406 1 96.56 176 ASN A O 1
ATOM 1408 N N . ILE A 1 177 ? 3.209 -10.906 -10.414 1 97.88 177 ILE A N 1
ATOM 1409 C CA . ILE A 1 177 ? 2.367 -11.523 -9.398 1 97.88 177 ILE A CA 1
ATOM 1410 C C . ILE A 1 177 ? 3.143 -11.641 -8.086 1 97.88 177 ILE A C 1
ATOM 1412 O O . ILE A 1 177 ? 2.631 -11.297 -7.023 1 97.88 177 ILE A O 1
ATOM 1416 N N . LEU A 1 178 ? 4.41 -12.125 -8.172 1 98.06 178 LEU A N 1
ATOM 1417 C CA . LEU A 1 178 ? 5.223 -12.266 -6.969 1 98.06 178 LEU A CA 1
ATOM 1418 C C . LEU A 1 178 ? 5.43 -10.914 -6.297 1 98.06 178 LEU A C 1
ATOM 1420 O O . LEU A 1 178 ? 5.227 -10.773 -5.09 1 98.06 178 LEU A O 1
ATOM 1424 N N . HIS A 1 179 ? 5.793 -9.961 -7.086 1 97.44 179 HIS A N 1
ATOM 1425 C CA . HIS A 1 179 ? 6.035 -8.633 -6.52 1 97.44 179 HIS A CA 1
ATOM 1426 C C . HIS A 1 179 ? 4.738 -8.008 -6.02 1 97.44 179 HIS A C 1
ATOM 1428 O O . HIS A 1 179 ? 4.727 -7.34 -4.984 1 97.44 179 HIS A O 1
ATOM 1434 N N . GLY A 1 180 ? 3.672 -8.133 -6.805 1 97.62 180 GLY A N 1
ATOM 1435 C CA . GLY A 1 180 ? 2.389 -7.605 -6.371 1 97.62 180 GLY A CA 1
ATOM 1436 C C . GLY A 1 180 ? 1.951 -8.133 -5.02 1 97.62 180 GLY A C 1
ATOM 1437 O O . GLY A 1 180 ? 1.521 -7.367 -4.156 1 97.62 180 GLY A O 1
ATOM 1438 N N . TYR A 1 181 ? 2.047 -9.422 -4.848 1 98.44 181 TYR A N 1
ATOM 1439 C CA . TYR A 1 181 ? 1.706 -10.039 -3.568 1 98.44 181 TYR A CA 1
ATOM 1440 C C . TYR A 1 181 ? 2.607 -9.516 -2.455 1 98.44 181 TYR A C 1
ATOM 1442 O O . TYR A 1 181 ? 2.123 -9.094 -1.402 1 98.44 181 TYR A O 1
ATOM 1450 N N . LEU A 1 182 ? 3.902 -9.555 -2.725 1 98.12 182 LEU A N 1
ATOM 1451 C CA . LEU A 1 182 ? 4.879 -9.102 -1.74 1 98.12 182 LEU A CA 1
ATOM 1452 C C . LEU A 1 182 ? 4.613 -7.652 -1.337 1 98.12 182 LEU A C 1
ATOM 1454 O O . LEU A 1 182 ? 4.59 -7.332 -0.147 1 98.12 182 LEU A O 1
ATOM 1458 N N . HIS A 1 183 ? 4.414 -6.848 -2.311 1 97.75 183 HIS A N 1
ATOM 1459 C CA . HIS A 1 183 ? 4.152 -5.43 -2.074 1 97.75 183 HIS A CA 1
ATOM 1460 C C . HIS A 1 183 ? 2.879 -5.23 -1.262 1 97.75 183 HIS A C 1
ATOM 1462 O O . HIS A 1 183 ? 2.842 -4.398 -0.352 1 97.75 183 HIS A O 1
ATOM 1468 N N . GLY A 1 184 ? 1.848 -5.996 -1.584 1 97.81 184 GLY A N 1
ATOM 1469 C CA . GLY A 1 184 ? 0.609 -5.906 -0.828 1 97.81 184 GLY A CA 1
ATOM 1470 C C . GLY A 1 184 ? 0.781 -6.238 0.642 1 97.81 184 GLY A C 1
ATOM 1471 O O . GLY A 1 184 ? 0.276 -5.52 1.509 1 97.81 184 GLY A O 1
ATOM 1472 N N . GLU A 1 185 ? 1.495 -7.234 0.919 1 97.38 185 GLU A N 1
ATOM 1473 C CA . GLU A 1 185 ? 1.699 -7.66 2.299 1 97.38 185 GLU A CA 1
ATOM 1474 C C . GLU A 1 185 ? 2.611 -6.691 3.049 1 97.38 185 GLU A C 1
ATOM 1476 O O . GLU A 1 185 ? 2.389 -6.41 4.227 1 97.38 185 GLU A O 1
ATOM 1481 N N . LEU A 1 186 ? 3.592 -6.211 2.342 1 97.5 186 LEU A N 1
ATOM 1482 C CA . LEU A 1 186 ? 4.477 -5.23 2.967 1 97.5 186 LEU A CA 1
ATOM 1483 C C . LEU A 1 186 ? 3.727 -3.941 3.277 1 97.5 186 LEU A C 1
ATOM 1485 O O . LEU A 1 186 ? 3.977 -3.305 4.305 1 97.5 186 LEU A O 1
ATOM 1489 N N . CYS A 1 187 ? 2.832 -3.57 2.395 1 97.06 187 CYS A N 1
ATOM 1490 C CA . CYS A 1 187 ? 2.004 -2.398 2.654 1 97.06 187 CYS A CA 1
ATOM 1491 C C . CYS A 1 187 ? 1.194 -2.574 3.934 1 97.06 187 CYS A C 1
ATOM 1493 O O . CYS A 1 187 ? 1.126 -1.662 4.762 1 97.06 187 CYS A O 1
ATOM 1495 N N . LYS A 1 188 ? 0.621 -3.766 4.094 1 95.31 188 LYS A N 1
ATOM 1496 C CA . LYS A 1 188 ? -0.133 -4.035 5.312 1 95.31 188 LYS A CA 1
ATOM 1497 C C . LYS A 1 188 ? 0.757 -3.912 6.547 1 95.31 188 LYS A C 1
ATOM 1499 O O . LYS A 1 188 ? 0.374 -3.285 7.535 1 95.31 188 LYS A O 1
ATOM 1504 N N . TRP A 1 189 ? 1.928 -4.434 6.473 1 95.31 189 TRP A N 1
ATOM 1505 C CA . TRP A 1 189 ? 2.852 -4.445 7.602 1 95.31 189 TRP A CA 1
ATOM 1506 C C . TRP A 1 189 ? 3.324 -3.033 7.934 1 95.31 189 TRP A C 1
ATOM 1508 O O . TRP A 1 189 ? 3.23 -2.596 9.086 1 95.31 189 TRP A O 1
ATOM 1518 N N . ILE A 1 190 ? 3.748 -2.326 6.938 1 95.19 190 ILE A N 1
ATOM 1519 C CA . ILE A 1 190 ? 4.371 -1.02 7.109 1 95.19 190 ILE A CA 1
ATOM 1520 C C . ILE A 1 190 ? 3.344 -0.02 7.633 1 95.19 190 ILE A C 1
ATOM 1522 O O . ILE A 1 190 ? 3.672 0.854 8.438 1 95.19 190 ILE A O 1
ATOM 1526 N N . ASN A 1 191 ? 2.111 -0.152 7.277 1 92.5 191 ASN A N 1
ATOM 1527 C CA . ASN A 1 191 ? 1.062 0.773 7.688 1 92.5 191 ASN A CA 1
ATOM 1528 C C . ASN A 1 191 ? 0.298 0.25 8.898 1 92.5 191 ASN A C 1
ATOM 1530 O O . ASN A 1 191 ? -0.776 0.756 9.227 1 92.5 191 ASN A O 1
ATOM 1534 N N . ASN A 1 192 ? 0.785 -0.81 9.523 1 89.75 192 ASN A N 1
ATOM 1535 C CA . ASN A 1 192 ? 0.23 -1.389 10.742 1 89.75 192 ASN A CA 1
ATOM 1536 C C . ASN A 1 192 ? -1.198 -1.883 10.531 1 89.75 192 ASN A C 1
ATOM 1538 O O . ASN A 1 192 ? -2.084 -1.603 11.344 1 89.75 192 ASN A O 1
ATOM 1542 N N . ARG A 1 193 ? -1.367 -2.52 9.359 1 88.81 193 ARG A N 1
ATOM 1543 C CA . ARG A 1 193 ? -2.672 -3.086 9.031 1 88.81 193 ARG A CA 1
ATOM 1544 C C . ARG A 1 193 ? -2.6 -4.605 8.938 1 88.81 193 ARG A C 1
ATOM 1546 O O . ARG A 1 193 ? -3.514 -5.242 8.406 1 88.81 193 ARG A O 1
ATOM 1553 N N . SER A 1 194 ? -1.504 -5.07 9.422 1 84.62 194 SER A N 1
ATOM 1554 C CA . SER A 1 194 ? -1.362 -6.523 9.453 1 84.62 194 SER A CA 1
ATOM 1555 C C . SER A 1 194 ? -1.912 -7.105 10.75 1 84.62 194 SER A C 1
ATOM 1557 O O . SER A 1 194 ? -1.827 -6.477 11.805 1 84.62 194 SER A O 1
ATOM 1559 N N . PHE A 1 195 ? -2.465 -8.242 10.688 1 77.5 195 PHE A N 1
ATOM 1560 C CA . PHE A 1 195 ? -3.006 -8.898 11.875 1 77.5 195 PHE A CA 1
ATOM 1561 C C . PHE A 1 195 ? -1.905 -9.617 12.641 1 77.5 195 PHE A C 1
ATOM 1563 O O . PHE A 1 195 ? -2.141 -10.133 13.742 1 77.5 195 PHE A O 1
ATOM 1570 N N . M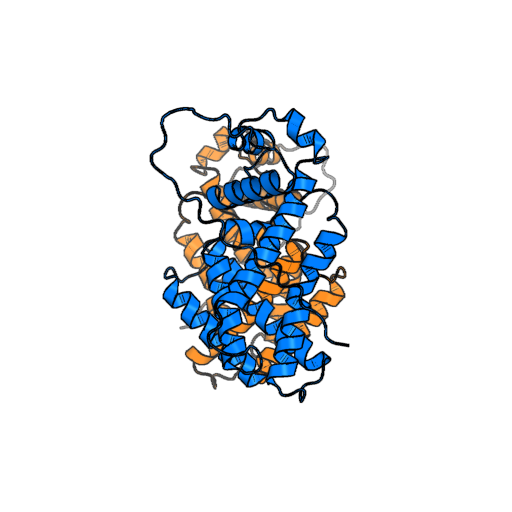ET A 1 196 ? -0.764 -9.648 12.016 1 81.44 196 MET A N 1
ATOM 1571 C CA . MET A 1 196 ? 0.393 -10.25 12.672 1 81.44 196 MET A CA 1
ATOM 1572 C C . MET A 1 196 ? 1.38 -9.18 13.125 1 81.44 196 MET A C 1
ATOM 1574 O O . MET A 1 196 ? 1.646 -8.227 12.391 1 81.44 196 MET A O 1
ATOM 1578 N N . ASN A 1 197 ? 1.938 -9.375 14.383 1 82.75 197 ASN A N 1
ATOM 1579 C CA . ASN A 1 197 ? 2.787 -8.328 14.93 1 82.75 197 ASN A CA 1
ATOM 1580 C C . ASN A 1 197 ? 4.238 -8.781 15.047 1 82.75 197 ASN A C 1
ATOM 1582 O O . ASN A 1 197 ? 5.129 -7.977 15.32 1 82.75 197 ASN A O 1
ATOM 1586 N N . ASN A 1 198 ? 4.469 -9.969 14.742 1 92.88 198 ASN A N 1
ATOM 1587 C CA . ASN A 1 198 ? 5.828 -10.484 14.82 1 92.88 198 ASN A CA 1
ATOM 1588 C C . ASN A 1 198 ? 6.512 -10.469 13.453 1 92.88 198 ASN A C 1
ATOM 1590 O O . ASN A 1 198 ? 6.043 -11.109 12.516 1 92.88 198 ASN A O 1
ATOM 1594 N N . ARG A 1 199 ? 7.621 -9.734 13.445 1 94.56 199 ARG A N 1
ATOM 1595 C CA . ARG A 1 199 ? 8.344 -9.539 12.195 1 94.56 199 ARG A CA 1
ATOM 1596 C C . ARG A 1 199 ? 8.758 -10.875 11.594 1 94.56 199 ARG A C 1
ATOM 1598 O O . ARG A 1 199 ? 8.562 -11.109 10.391 1 94.56 199 ARG A O 1
ATOM 1605 N N . GLN A 1 200 ? 9.352 -11.734 12.398 1 95.56 200 GLN A N 1
ATOM 1606 C CA . GLN A 1 200 ? 9.852 -13.016 11.914 1 95.56 200 GLN A CA 1
ATOM 1607 C C . GLN A 1 200 ? 8.711 -13.898 11.406 1 95.56 200 GLN A C 1
ATOM 1609 O O . GLN A 1 200 ? 8.852 -14.586 10.398 1 95.56 200 GLN A O 1
ATOM 1614 N N . GLU A 1 201 ? 7.578 -13.875 12.078 1 94.44 201 GLU A N 1
ATOM 1615 C CA . GLU A 1 201 ? 6.422 -14.672 11.68 1 94.44 201 GLU A CA 1
ATOM 1616 C C . GLU A 1 201 ? 5.871 -14.211 10.328 1 94.44 201 GLU A C 1
ATOM 1618 O O . GLU A 1 201 ? 5.586 -15.031 9.461 1 94.44 201 GLU A O 1
ATOM 1623 N N . ILE A 1 202 ? 5.789 -12.945 10.156 1 94.75 202 ILE A N 1
ATOM 1624 C CA . ILE A 1 202 ? 5.25 -12.398 8.914 1 94.75 202 ILE A CA 1
ATOM 1625 C C . ILE A 1 202 ? 6.195 -12.703 7.758 1 94.75 202 ILE A C 1
ATOM 1627 O O . ILE A 1 202 ? 5.758 -13.125 6.684 1 94.75 202 ILE A O 1
ATOM 1631 N N . LYS A 1 203 ? 7.477 -12.461 8.039 1 96.44 203 LYS A N 1
ATOM 1632 C CA . LYS A 1 203 ? 8.461 -12.734 6.992 1 96.44 203 LYS A CA 1
ATOM 1633 C C . LYS A 1 203 ? 8.414 -14.195 6.551 1 96.44 203 LYS A C 1
ATOM 1635 O O . LYS A 1 203 ? 8.438 -14.484 5.355 1 96.44 203 LYS A O 1
ATOM 1640 N N . THR A 1 204 ? 8.344 -15.117 7.512 1 96.56 204 THR A N 1
ATOM 1641 C CA . THR A 1 204 ? 8.273 -16.547 7.215 1 96.56 204 THR A CA 1
ATOM 1642 C C . THR A 1 204 ? 7.035 -16.875 6.383 1 96.56 204 THR A C 1
ATOM 1644 O O . THR A 1 204 ? 7.117 -17.594 5.395 1 96.56 204 THR A O 1
ATOM 1647 N N . LYS A 1 205 ? 5.926 -16.328 6.762 1 96 205 LYS A N 1
ATOM 1648 C CA . LYS A 1 205 ? 4.684 -16.547 6.031 1 96 205 LYS A CA 1
ATOM 1649 C C . LYS A 1 205 ? 4.773 -15.992 4.613 1 96 205 LYS A C 1
ATOM 1651 O O . LYS A 1 205 ? 4.375 -16.656 3.656 1 96 205 LYS A O 1
ATOM 1656 N N . LEU A 1 206 ? 5.301 -14.758 4.469 1 97.12 206 LEU A N 1
ATOM 1657 C CA . LEU A 1 206 ? 5.449 -14.125 3.164 1 97.12 206 LEU A CA 1
ATOM 1658 C C . LEU A 1 206 ? 6.305 -14.984 2.238 1 97.12 206 LEU A C 1
ATOM 1660 O O . LEU A 1 206 ? 5.926 -15.242 1.095 1 97.12 206 LEU A O 1
ATOM 1664 N N . LEU A 1 207 ? 7.418 -15.414 2.764 1 97.12 207 LEU A N 1
ATOM 1665 C CA . LEU A 1 207 ? 8.336 -16.188 1.944 1 97.12 207 LEU A CA 1
ATOM 1666 C C . LEU A 1 207 ? 7.73 -17.531 1.572 1 97.12 207 LEU A C 1
ATOM 1668 O O . LEU A 1 207 ? 7.902 -18.016 0.446 1 97.12 207 LEU A O 1
ATOM 1672 N N . SER A 1 208 ? 7.07 -18.172 2.521 1 97.5 208 SER A N 1
ATOM 1673 C CA . SER A 1 208 ? 6.402 -19.438 2.238 1 97.5 208 SER A CA 1
ATOM 1674 C C . SER A 1 208 ? 5.371 -19.281 1.125 1 97.5 208 SER A C 1
ATOM 1676 O O . SER A 1 208 ? 5.312 -20.109 0.209 1 97.5 208 SER A O 1
ATOM 1678 N N . ASN A 1 209 ? 4.582 -18.234 1.188 1 97.56 209 ASN A N 1
ATOM 1679 C CA . ASN A 1 209 ? 3.566 -17.984 0.171 1 97.56 209 ASN A CA 1
ATOM 1680 C C . ASN A 1 209 ? 4.195 -17.672 -1.183 1 97.56 209 ASN A C 1
ATOM 1682 O O . ASN A 1 209 ? 3.697 -18.109 -2.221 1 97.56 209 ASN A O 1
ATOM 1686 N N . ILE A 1 210 ? 5.254 -16.953 -1.2 1 97.81 210 ILE A N 1
ATOM 1687 C CA . ILE A 1 210 ? 5.961 -16.594 -2.428 1 97.81 210 ILE A CA 1
ATOM 1688 C C . ILE A 1 210 ? 6.484 -17.859 -3.1 1 97.81 210 ILE A C 1
ATOM 1690 O O . ILE A 1 210 ? 6.332 -18.047 -4.312 1 97.81 210 ILE A O 1
ATOM 1694 N N . LYS A 1 211 ? 7.105 -18.719 -2.305 1 97.5 211 LYS A N 1
ATOM 1695 C CA . LYS A 1 211 ? 7.605 -20 -2.83 1 97.5 211 LYS A CA 1
ATOM 1696 C C . LYS A 1 211 ? 6.473 -20.828 -3.41 1 97.5 211 LYS A C 1
ATOM 1698 O O . LYS A 1 211 ? 6.613 -21.422 -4.484 1 97.5 211 LYS A O 1
ATOM 1703 N N . TYR A 1 212 ? 5.383 -20.859 -2.688 1 97.62 212 TYR A N 1
ATOM 1704 C CA . TYR A 1 212 ? 4.207 -21.594 -3.127 1 97.62 212 TYR A CA 1
ATOM 1705 C C . TYR A 1 212 ? 3.689 -21.062 -4.457 1 97.62 212 TYR A C 1
ATOM 1707 O O . TYR A 1 212 ? 3.453 -21.844 -5.391 1 97.62 212 TYR A O 1
ATOM 1715 N N . ILE A 1 213 ? 3.543 -19.734 -4.57 1 97.25 213 ILE A N 1
ATOM 1716 C CA . ILE A 1 213 ? 3.043 -19.094 -5.777 1 97.25 213 ILE A CA 1
ATOM 1717 C C . ILE A 1 213 ? 3.994 -19.359 -6.941 1 97.25 213 ILE A C 1
ATOM 1719 O O . ILE A 1 213 ? 3.559 -19.703 -8.039 1 97.25 213 ILE A O 1
ATOM 1723 N N . TYR A 1 214 ? 5.262 -19.172 -6.691 1 97.38 214 TYR A N 1
ATOM 1724 C CA . TYR A 1 214 ? 6.25 -19.391 -7.742 1 97.38 214 TYR A CA 1
ATOM 1725 C C . TYR A 1 214 ? 6.18 -20.812 -8.273 1 97.38 214 TYR A C 1
ATOM 1727 O O . TYR A 1 214 ? 6.176 -21.031 -9.484 1 97.38 214 TYR A O 1
ATOM 1735 N N . LYS A 1 215 ? 6.094 -21.797 -7.371 1 96.06 215 LYS A N 1
ATOM 1736 C CA . LYS A 1 215 ? 6.062 -23.203 -7.754 1 96.06 215 LYS A CA 1
ATOM 1737 C C . LYS A 1 215 ? 4.82 -23.516 -8.578 1 96.06 215 LYS A C 1
ATOM 1739 O O . LYS A 1 215 ? 4.867 -24.359 -9.477 1 96.06 215 LYS A O 1
ATOM 1744 N N . LEU A 1 216 ? 3.738 -22.891 -8.25 1 95.25 216 LEU A N 1
ATOM 1745 C CA . LEU A 1 216 ? 2.502 -23.094 -9 1 95.25 216 LEU A CA 1
ATOM 1746 C C . LEU A 1 216 ? 2.639 -22.594 -10.43 1 95.25 216 LEU A C 1
ATOM 1748 O O . LEU A 1 216 ? 2.023 -23.141 -11.352 1 95.25 216 LEU A O 1
ATOM 1752 N N . MET A 1 217 ? 3.479 -21.578 -10.648 1 94.25 217 MET A N 1
ATOM 1753 C CA . MET A 1 217 ? 3.494 -20.891 -11.938 1 94.25 217 MET A CA 1
ATOM 1754 C C . MET A 1 217 ? 4.668 -21.359 -12.789 1 94.25 217 MET A C 1
ATOM 1756 O O . MET A 1 217 ? 4.633 -21.266 -14.016 1 94.25 217 MET A O 1
ATOM 1760 N N . ALA A 1 218 ? 5.734 -21.656 -12.156 1 87.25 218 ALA A N 1
ATOM 1761 C CA . ALA A 1 218 ? 6.949 -22.031 -12.883 1 87.25 218 ALA A CA 1
ATOM 1762 C C . ALA A 1 218 ? 6.953 -23.516 -13.219 1 87.25 218 ALA A C 1
ATOM 1764 O O . ALA A 1 218 ? 6.301 -24.312 -12.547 1 87.25 218 ALA A O 1
ATOM 1765 N N . MET B 1 1 ? -29.562 -22.594 12.445 1 24.88 1 MET B N 1
ATOM 1766 C CA . MET B 1 1 ? -29.375 -21.25 13 1 24.88 1 MET B CA 1
ATOM 1767 C C . MET B 1 1 ? -29.109 -20.234 11.898 1 24.88 1 MET B C 1
ATOM 1769 O O . MET B 1 1 ? -28.094 -20.328 11.211 1 24.88 1 MET B O 1
ATOM 1773 N N . THR B 1 2 ? -30.203 -19.734 11.25 1 26.19 2 THR B N 1
ATOM 1774 C CA . THR B 1 2 ? -30.438 -18.875 10.094 1 26.19 2 THR B CA 1
ATOM 1775 C C . THR B 1 2 ? -29.859 -17.484 10.328 1 26.19 2 THR B C 1
ATOM 1777 O O . THR B 1 2 ? -30.203 -16.812 11.297 1 26.19 2 THR B O 1
ATOM 1780 N N . CYS B 1 3 ? -28.578 -17.328 10.086 1 21.8 3 CYS B N 1
ATOM 1781 C CA . CYS B 1 3 ? -27.891 -16.047 10.188 1 21.8 3 CYS B CA 1
ATOM 1782 C C . CYS B 1 3 ? -28.641 -14.969 9.414 1 21.8 3 CYS B C 1
ATOM 1784 O O . CYS B 1 3 ? -28.75 -15.039 8.188 1 21.8 3 CYS B O 1
ATOM 1786 N N . LYS B 1 4 ? -29.734 -14.367 10.047 1 27 4 LYS B N 1
ATOM 1787 C CA . LYS B 1 4 ? -30.469 -13.18 9.602 1 27 4 LYS B CA 1
ATOM 1788 C C . LYS B 1 4 ? -29.5 -12.062 9.203 1 27 4 LYS B C 1
ATOM 1790 O O . LYS B 1 4 ? -28.781 -11.531 10.039 1 27 4 LYS B O 1
ATOM 1795 N N . PHE B 1 5 ? -28.891 -12.18 8.062 1 26.31 5 PHE B N 1
ATOM 1796 C CA . PHE B 1 5 ? -28.266 -11.016 7.445 1 26.31 5 PHE B CA 1
ATOM 1797 C C . PHE B 1 5 ? -29.188 -9.805 7.504 1 26.31 5 PHE B C 1
ATOM 1799 O O . PHE B 1 5 ? -30.281 -9.828 6.934 1 26.31 5 PHE B O 1
ATOM 1806 N N . ILE B 1 6 ? -29.312 -9.203 8.672 1 26 6 ILE B N 1
ATOM 1807 C CA . ILE B 1 6 ? -30.078 -7.969 8.836 1 26 6 ILE B CA 1
ATOM 1808 C C . ILE B 1 6 ? -29.688 -6.977 7.738 1 26 6 ILE B C 1
ATOM 1810 O O . ILE B 1 6 ? -28.562 -6.492 7.695 1 26 6 ILE B O 1
ATOM 1814 N N . PHE B 1 7 ? -30.234 -7.195 6.559 1 24.53 7 PHE B N 1
ATOM 1815 C CA . PHE B 1 7 ? -30.219 -6.234 5.461 1 24.53 7 PHE B CA 1
ATOM 1816 C C . PHE B 1 7 ? -30.781 -4.887 5.914 1 24.53 7 PHE B C 1
ATOM 1818 O O . PHE B 1 7 ? -31.969 -4.754 6.16 1 24.53 7 PHE B O 1
ATOM 1825 N N . ALA B 1 8 ? -30.109 -4.16 6.695 1 27.55 8 ALA B N 1
ATOM 1826 C CA . ALA B 1 8 ? -30.594 -2.791 6.836 1 27.55 8 ALA B CA 1
ATOM 1827 C C . ALA B 1 8 ? -30.844 -2.154 5.473 1 27.55 8 ALA B C 1
ATOM 1829 O O . ALA B 1 8 ? -29.906 -1.948 4.695 1 27.55 8 ALA B O 1
ATOM 1830 N N . ILE B 1 9 ? -31.969 -2.383 4.91 1 26.12 9 ILE B N 1
ATOM 1831 C CA . ILE B 1 9 ? -32.531 -1.733 3.742 1 26.12 9 ILE B CA 1
ATOM 1832 C C . ILE B 1 9 ? -32.375 -0.221 3.848 1 26.12 9 ILE B C 1
ATOM 1834 O O . ILE B 1 9 ? -32.938 0.422 4.719 1 26.12 9 ILE B O 1
ATOM 1838 N N . ILE B 1 10 ? -31.219 0.229 3.584 1 27.44 10 ILE B N 1
ATOM 1839 C CA . ILE B 1 10 ? -31.125 1.674 3.408 1 27.44 10 ILE B CA 1
ATOM 1840 C C . ILE B 1 10 ? -32.094 2.123 2.318 1 27.44 10 ILE B C 1
ATOM 1842 O O . ILE B 1 10 ? -31.938 1.772 1.147 1 27.44 10 ILE B O 1
ATOM 1846 N N . LEU B 1 11 ? -33.438 2.244 2.676 1 28.41 11 LEU B N 1
ATOM 1847 C CA . LEU B 1 11 ? -34.469 2.848 1.84 1 28.41 11 LEU B CA 1
ATOM 1848 C C . LEU B 1 11 ? -33.938 4.133 1.195 1 28.41 11 LEU B C 1
ATOM 1850 O O . LEU B 1 11 ? -33.312 4.957 1.858 1 28.41 11 LEU B O 1
ATOM 1854 N N . PRO B 1 12 ? -33.875 4.129 -0.078 1 29.5 12 PRO B N 1
ATOM 1855 C CA . PRO B 1 12 ? -33.594 5.359 -0.816 1 29.5 12 PRO B CA 1
ATOM 1856 C C . PRO B 1 12 ? -34.531 6.508 -0.455 1 29.5 12 PRO B C 1
ATOM 1858 O O . PRO B 1 12 ? -35.75 6.363 -0.544 1 29.5 12 PRO B O 1
ATOM 1861 N N . MET B 1 13 ? -34.25 7.258 0.562 1 27.36 13 MET B N 1
ATOM 1862 C CA . MET B 1 13 ? -35.062 8.445 0.8 1 27.36 13 MET B CA 1
ATOM 1863 C C . MET B 1 13 ? -35.219 9.266 -0.477 1 27.36 13 MET B C 1
ATOM 1865 O O . MET B 1 13 ? -34.25 9.758 -1.029 1 27.36 13 MET B O 1
ATOM 1869 N N . VAL B 1 14 ? -36.156 9.016 -1.315 1 27.27 14 VAL B N 1
ATOM 1870 C CA . VAL B 1 14 ? -36.594 9.82 -2.445 1 27.27 14 VAL B CA 1
ATOM 1871 C C . VAL B 1 14 ? -37 11.211 -1.961 1 27.27 14 VAL B C 1
ATOM 1873 O O . VAL B 1 14 ? -37.938 11.359 -1.169 1 27.27 14 VAL B O 1
ATOM 1876 N N . ILE B 1 15 ? -36.062 12.102 -1.857 1 27.22 15 ILE B N 1
ATOM 1877 C CA . ILE B 1 15 ? -36.375 13.5 -1.548 1 27.22 15 ILE B CA 1
ATOM 1878 C C . ILE B 1 15 ? -37.219 14.094 -2.654 1 27.22 15 ILE B C 1
ATOM 1880 O O . ILE B 1 15 ? -36.812 14.164 -3.811 1 27.22 15 ILE B O 1
ATOM 1884 N N . ASN B 1 16 ? -38.469 13.844 -2.662 1 28.56 16 ASN B N 1
ATOM 1885 C CA . ASN B 1 16 ? -39.438 14.539 -3.496 1 28.56 16 ASN B CA 1
ATOM 1886 C C . ASN B 1 16 ? -39.344 16.062 -3.332 1 28.56 16 ASN B C 1
ATOM 1888 O O . ASN B 1 16 ? -39.594 16.578 -2.248 1 28.56 16 ASN B O 1
ATOM 1892 N N . VAL B 1 17 ? -38.594 16.688 -4.203 1 28.77 17 VAL B N 1
ATOM 1893 C CA . VAL B 1 17 ? -38.344 18.125 -4.246 1 28.77 17 VAL B CA 1
ATOM 1894 C C . VAL B 1 17 ? -39.594 18.875 -4.637 1 28.77 17 VAL B C 1
ATOM 1896 O O . VAL B 1 17 ? -39.969 18.906 -5.809 1 28.77 17 VAL B O 1
ATOM 1899 N N . GLY B 1 18 ? -40.812 18.625 -4.062 1 29.75 18 GLY B N 1
ATOM 1900 C CA . GLY B 1 18 ? -41.906 19.516 -4.395 1 29.75 18 GLY B CA 1
ATOM 1901 C C . GLY B 1 18 ? -41.531 20.984 -4.34 1 29.75 18 GLY B C 1
ATOM 1902 O O . GLY B 1 18 ? -40.562 21.359 -3.67 1 29.75 18 GLY B O 1
ATOM 1903 N N . LYS B 1 19 ? -42.156 21.922 -5.246 1 33.25 19 LYS B N 1
ATOM 1904 C CA . LYS B 1 19 ? -42.031 23.328 -5.605 1 33.25 19 LYS B CA 1
ATOM 1905 C C . LYS B 1 19 ? -42.25 24.219 -4.387 1 33.25 19 LYS B C 1
ATOM 1907 O O . LYS B 1 19 ? -42.5 25.422 -4.531 1 33.25 19 LYS B O 1
ATOM 1912 N N . GLY B 1 20 ? -42.719 23.672 -3.197 1 33.28 20 GLY B N 1
ATOM 1913 C CA . GLY B 1 20 ? -43.094 24.688 -2.217 1 33.28 20 GLY B CA 1
ATOM 1914 C C . GLY B 1 20 ? -42.031 25.75 -2.043 1 33.28 20 GLY B C 1
ATOM 1915 O O . GLY B 1 20 ? -40.844 25.531 -2.338 1 33.28 20 GLY B O 1
ATOM 1916 N N . VAL B 1 21 ? -42.375 27.141 -1.819 1 33.28 21 VAL B N 1
ATOM 1917 C CA . VAL B 1 21 ? -41.781 28.438 -1.563 1 33.28 21 VAL B CA 1
ATOM 1918 C C . VAL B 1 21 ? -40.531 28.281 -0.696 1 33.28 21 VAL B C 1
ATOM 1920 O O . VAL B 1 21 ? -40.375 27.25 -0.02 1 33.28 21 VAL B O 1
ATOM 1923 N N . ASN B 1 22 ? -39.688 29.438 -0.588 1 35.09 22 ASN B N 1
ATOM 1924 C CA . ASN B 1 22 ? -38.312 29.797 -0.173 1 35.09 22 ASN B CA 1
ATOM 1925 C C . ASN B 1 22 ? -38.062 29.422 1.283 1 35.09 22 ASN B C 1
ATOM 1927 O O . ASN B 1 22 ? -37.188 30.016 1.932 1 35.09 22 ASN B O 1
ATOM 1931 N N . LYS B 1 23 ? -39.219 29.109 2.021 1 34.91 23 LYS B N 1
ATOM 1932 C CA . LYS B 1 23 ? -38.781 29.016 3.416 1 34.91 23 LYS B CA 1
ATOM 1933 C C . LYS B 1 23 ? -37.594 28.062 3.564 1 34.91 23 LYS B C 1
ATOM 1935 O O . LYS B 1 23 ? -37.719 26.875 3.246 1 34.91 23 LYS B O 1
ATOM 1940 N N . MET B 1 24 ? -36.375 28.625 3.371 1 34.12 24 MET B N 1
ATOM 1941 C CA . MET B 1 24 ? -35.188 27.984 3.875 1 34.12 24 MET B CA 1
ATOM 1942 C C . MET B 1 24 ? -35.438 27.266 5.191 1 34.12 24 MET B C 1
ATOM 1944 O O . MET B 1 24 ? -35.438 27.875 6.258 1 34.12 24 MET B O 1
ATOM 1948 N N . LYS B 1 25 ? -36.656 26.672 5.293 1 36.16 25 LYS B N 1
ATOM 1949 C CA . LYS B 1 25 ? -36.781 25.844 6.492 1 36.16 25 LYS B CA 1
ATOM 1950 C C . LYS B 1 25 ? -35.406 25.328 6.938 1 36.16 25 LYS B C 1
ATOM 1952 O O . LYS B 1 25 ? -34.625 24.844 6.113 1 36.16 25 LYS B O 1
ATOM 1957 N N . ASN B 1 26 ? -34.812 26.062 8.008 1 38.75 26 ASN B N 1
ATOM 1958 C CA . ASN B 1 26 ? -33.656 25.641 8.797 1 38.75 26 ASN B CA 1
ATOM 1959 C C . ASN B 1 26 ? -33.531 24.125 8.82 1 38.75 26 ASN B C 1
ATOM 1961 O O . ASN B 1 26 ? -34.312 23.438 9.445 1 38.75 26 ASN B O 1
ATOM 1965 N N . ILE B 1 27 ? -33.562 23.5 7.84 1 41.53 27 ILE B N 1
ATOM 1966 C CA . ILE B 1 27 ? -33.156 22.141 8.086 1 41.53 27 ILE B CA 1
ATOM 1967 C C . ILE B 1 27 ? -32.219 22.094 9.305 1 41.53 27 ILE B C 1
ATOM 1969 O O . ILE B 1 27 ? -31.094 22.578 9.25 1 41.53 27 ILE B O 1
ATOM 1973 N N . LYS B 1 28 ? -32.719 22.656 10.445 1 45 28 LYS B N 1
ATOM 1974 C CA . LYS B 1 28 ? -31.953 22.422 11.664 1 45 28 LYS B CA 1
ATOM 1975 C C . LYS B 1 28 ? -31.141 21.125 11.555 1 45 28 LYS B C 1
ATOM 1977 O O . LYS B 1 28 ? -31.703 20.031 11.461 1 45 28 LYS B O 1
ATOM 1982 N N . ASN B 1 29 ? -30.094 21.016 10.727 1 54.94 29 ASN B N 1
ATOM 1983 C CA . ASN B 1 29 ? -29.172 19.906 10.523 1 54.94 29 ASN B CA 1
ATOM 1984 C C . ASN B 1 29 ? -28.906 19.141 11.82 1 54.94 29 ASN B C 1
ATOM 1986 O O . ASN B 1 29 ? -28.312 19.688 12.75 1 54.94 29 ASN B O 1
ATOM 1990 N N . ASN B 1 30 ? -29.906 18.391 12.203 1 78 30 ASN B N 1
ATOM 1991 C CA . ASN B 1 30 ? -29.703 17.578 13.406 1 78 30 ASN B CA 1
ATOM 1992 C C . ASN B 1 30 ? -28.375 16.844 13.367 1 78 30 ASN B C 1
ATOM 1994 O O . ASN B 1 30 ? -28.203 15.898 12.602 1 78 30 ASN B O 1
ATOM 1998 N N . LEU B 1 31 ? -27.422 17.484 13.984 1 89.44 31 LEU B N 1
ATOM 1999 C CA . LEU B 1 31 ? -26.094 16.906 14.156 1 89.44 31 LEU B CA 1
ATOM 2000 C C . LEU B 1 31 ? -26.172 15.555 14.852 1 89.44 31 LEU B C 1
ATOM 2002 O O . LEU B 1 31 ? -26.906 15.391 15.828 1 89.44 31 LEU B O 1
ATOM 2006 N N . SER B 1 32 ? -25.688 14.57 14.18 1 94.81 32 SER B N 1
ATOM 2007 C CA . SER B 1 32 ? -25.578 13.227 14.742 1 94.81 32 SER B CA 1
ATOM 2008 C C . SER B 1 32 ? -24.219 12.617 14.422 1 94.81 32 SER B C 1
ATOM 2010 O O . SER B 1 32 ? -23.469 13.148 13.602 1 94.81 32 SER B O 1
ATOM 2012 N N . ARG B 1 33 ? -23.938 11.602 15.102 1 96.38 33 ARG B N 1
ATOM 2013 C CA . ARG B 1 33 ? -22.688 10.891 14.836 1 96.38 33 ARG B CA 1
ATOM 2014 C C . ARG B 1 33 ? -22.609 10.461 13.375 1 96.38 33 ARG B C 1
ATOM 2016 O O . ARG B 1 33 ? -21.578 10.625 12.734 1 96.38 33 ARG B O 1
ATOM 2023 N N . GLU B 1 34 ? -23.734 10 12.867 1 96.75 34 GLU B N 1
ATOM 2024 C CA . GLU B 1 34 ? -23.797 9.508 11.492 1 96.75 34 GLU B CA 1
ATOM 2025 C C . GLU B 1 34 ? -23.531 10.625 10.492 1 96.75 34 GLU B C 1
ATOM 2027 O O . GLU B 1 34 ? -22.781 10.438 9.523 1 96.75 34 GLU B O 1
ATOM 2032 N N . ILE B 1 35 ? -24.094 11.742 10.734 1 97.56 35 ILE B N 1
ATOM 2033 C CA . ILE B 1 35 ? -23.938 12.883 9.836 1 97.56 35 ILE B CA 1
ATOM 2034 C C . ILE B 1 35 ? -22.5 13.375 9.859 1 97.56 35 ILE B C 1
ATOM 2036 O O . ILE B 1 35 ? -21.922 13.703 8.82 1 97.56 35 ILE B O 1
ATOM 2040 N N . ILE B 1 36 ? -21.906 13.375 11.016 1 98 36 ILE B N 1
ATOM 2041 C CA . ILE B 1 36 ? -20.516 13.789 11.156 1 98 36 ILE B CA 1
ATOM 2042 C C . ILE B 1 36 ? -19.609 12.844 10.367 1 98 36 ILE B C 1
ATOM 2044 O O . ILE B 1 36 ? -18.75 13.297 9.609 1 98 36 ILE B O 1
ATOM 2048 N N . ILE B 1 37 ? -19.875 11.586 10.484 1 98.31 37 ILE B N 1
ATOM 2049 C CA . ILE B 1 37 ? -19.047 10.578 9.82 1 98.31 37 ILE B CA 1
ATOM 2050 C C . ILE B 1 37 ? -19.234 10.688 8.305 1 98.31 37 ILE B C 1
ATOM 2052 O O . ILE B 1 37 ? -18.25 10.664 7.559 1 98.31 37 ILE B O 1
ATOM 2056 N N . GLU B 1 38 ? -20.438 10.859 7.863 1 98.19 38 GLU B N 1
ATOM 2057 C CA . GLU B 1 38 ? -20.719 10.969 6.434 1 98.19 38 GLU B CA 1
ATOM 2058 C C . GLU B 1 38 ? -20.016 12.188 5.828 1 98.19 38 GLU B C 1
ATOM 2060 O O . GLU B 1 38 ? -19.453 12.109 4.734 1 98.19 38 GLU B O 1
ATOM 2065 N N . ASN B 1 39 ? -20.062 13.258 6.508 1 98.19 39 ASN B N 1
ATOM 2066 C CA . ASN B 1 39 ? -19.406 14.461 6.02 1 98.19 39 ASN B CA 1
ATOM 2067 C C . ASN B 1 39 ? -17.891 14.336 6.094 1 98.19 39 ASN B C 1
ATOM 2069 O O . ASN B 1 39 ? -17.172 14.875 5.242 1 98.19 39 ASN B O 1
ATOM 2073 N N . THR B 1 40 ? -17.438 13.656 7.133 1 98.62 40 THR B N 1
ATOM 2074 C CA . THR B 1 40 ? -16 13.375 7.215 1 98.62 40 THR B CA 1
ATOM 2075 C C . THR B 1 40 ? -15.547 12.539 6.023 1 98.62 40 THR B C 1
ATOM 2077 O O . THR B 1 40 ? -14.555 12.867 5.375 1 98.62 40 THR B O 1
ATOM 2080 N N . LEU B 1 41 ? -16.281 11.523 5.68 1 98.75 41 LEU B N 1
ATOM 2081 C CA . LEU B 1 41 ? -15.953 10.672 4.543 1 98.75 41 LEU B CA 1
ATOM 2082 C C . LEU B 1 41 ? -15.992 11.461 3.24 1 98.75 41 LEU B C 1
ATOM 2084 O O . LEU B 1 41 ? -15.141 11.273 2.367 1 98.75 41 LEU B O 1
ATOM 2088 N N . ALA B 1 42 ? -16.969 12.32 3.129 1 98.44 42 ALA B N 1
ATOM 2089 C CA . ALA B 1 42 ? -17.047 13.164 1.941 1 98.44 42 ALA B CA 1
ATOM 2090 C C . ALA B 1 42 ? -15.812 14.055 1.805 1 98.44 42 ALA B C 1
ATOM 2092 O O . ALA B 1 42 ? -15.266 14.195 0.711 1 98.44 42 ALA B O 1
ATOM 2093 N N . LEU B 1 43 ? -15.383 14.617 2.896 1 98.31 43 LEU B N 1
ATOM 2094 C CA . LEU B 1 43 ? -14.195 15.461 2.893 1 98.31 43 LEU B CA 1
ATOM 2095 C C . LEU B 1 43 ? -12.953 14.648 2.52 1 98.31 43 LEU B C 1
ATOM 2097 O O . LEU B 1 43 ? -12.117 15.117 1.743 1 98.31 43 LEU B O 1
ATOM 2101 N N . ILE B 1 44 ? -12.875 13.477 3.051 1 98.38 44 ILE B N 1
ATOM 2102 C CA . ILE B 1 44 ? -11.727 12.609 2.787 1 98.38 44 ILE B CA 1
ATOM 2103 C C . ILE B 1 44 ? -11.695 12.227 1.309 1 98.38 44 ILE B C 1
ATOM 2105 O O . ILE B 1 44 ? -10.633 12.211 0.687 1 98.38 44 ILE B O 1
ATOM 2109 N N . ASP B 1 45 ? -12.82 11.961 0.815 1 97.25 45 ASP B N 1
ATOM 2110 C CA . ASP B 1 45 ? -12.93 11.625 -0.603 1 97.25 45 ASP B CA 1
ATOM 2111 C C . ASP B 1 45 ? -12.539 12.82 -1.477 1 97.25 45 ASP B C 1
ATOM 2113 O O . ASP B 1 45 ? -11.75 12.672 -2.414 1 97.25 45 ASP B O 1
ATOM 2117 N N . GLU B 1 46 ? -13.023 14.016 -1.17 1 96.12 46 GLU B N 1
ATOM 2118 C CA . GLU B 1 46 ? -12.75 15.242 -1.907 1 96.12 46 GLU B CA 1
ATOM 2119 C C . GLU B 1 46 ? -11.266 15.594 -1.881 1 96.12 46 GLU B C 1
ATOM 2121 O O . GLU B 1 46 ? -10.719 16.078 -2.871 1 96.12 46 GLU B O 1
ATOM 2126 N N . ASN B 1 47 ? -10.703 15.32 -0.744 1 94.5 47 ASN B N 1
ATOM 2127 C CA . ASN B 1 47 ? -9.297 15.672 -0.555 1 94.5 47 ASN B CA 1
ATOM 2128 C C . ASN B 1 47 ? -8.375 14.539 -0.987 1 94.5 47 ASN B C 1
ATOM 2130 O O . ASN B 1 47 ? -7.152 14.656 -0.893 1 94.5 47 ASN B O 1
ATOM 2134 N N . GLU B 1 48 ? -8.898 13.375 -1.354 1 92.5 48 GLU B N 1
ATOM 2135 C CA . GLU B 1 48 ? -8.164 12.172 -1.723 1 92.5 48 GLU B CA 1
ATOM 2136 C C . GLU B 1 48 ? -7.254 11.711 -0.589 1 92.5 48 GLU B C 1
ATOM 2138 O O . GLU B 1 48 ? -6.117 11.297 -0.829 1 92.5 48 GLU B O 1
ATOM 2143 N N . GLY B 1 49 ? -7.816 11.867 0.624 1 94.25 49 GLY B N 1
ATOM 2144 C CA . GLY B 1 49 ? -7.098 11.445 1.814 1 94.25 49 GLY B CA 1
ATOM 2145 C C . GLY B 1 49 ? -7.527 12.18 3.066 1 94.25 49 GLY B C 1
ATOM 2146 O O . GLY B 1 49 ? -8.266 13.164 2.99 1 94.25 49 GLY B O 1
ATOM 2147 N N . SER B 1 50 ? -7.023 11.766 4.195 1 96.12 50 SER B N 1
ATOM 2148 C CA . SER B 1 50 ? -7.441 12.336 5.473 1 96.12 50 SER B CA 1
ATOM 2149 C C . SER B 1 50 ? -6.426 13.352 5.984 1 96.12 50 SER B C 1
ATOM 2151 O O . SER B 1 50 ? -6.691 14.078 6.945 1 96.12 50 SER B O 1
ATOM 2153 N N . LYS B 1 51 ? -5.27 13.406 5.379 1 89 51 LYS B N 1
ATOM 2154 C CA . LYS B 1 51 ? -4.141 14.18 5.895 1 89 51 LYS B CA 1
ATOM 2155 C C . LYS B 1 51 ? -4.516 15.656 6.059 1 89 51 LYS B C 1
ATOM 2157 O O . LYS B 1 51 ? -4.082 16.297 7.016 1 89 51 LYS B O 1
ATOM 2162 N N . ASN B 1 52 ? -5.309 16.219 5.266 1 89.38 52 ASN B N 1
ATOM 2163 C CA . ASN B 1 52 ? -5.633 17.641 5.32 1 89.38 52 ASN B CA 1
ATOM 2164 C C . ASN B 1 52 ? -7.047 17.875 5.84 1 89.38 52 ASN B C 1
ATOM 2166 O O . ASN B 1 52 ? -7.629 18.938 5.609 1 89.38 52 ASN B O 1
ATOM 2170 N N . VAL B 1 53 ? -7.559 16.859 6.473 1 97.06 53 VAL B N 1
ATOM 2171 C CA . VAL B 1 53 ? -8.883 17 7.059 1 97.06 53 VAL B CA 1
ATOM 2172 C C . VAL B 1 53 ? -8.766 17.266 8.555 1 97.06 53 VAL B C 1
ATOM 2174 O O . VAL B 1 53 ? -8.172 16.469 9.289 1 97.06 53 VAL B O 1
ATOM 2177 N N . THR B 1 54 ? -9.312 18.406 9.031 1 96.5 54 THR B N 1
ATOM 2178 C CA . THR B 1 54 ? -9.234 18.797 10.438 1 96.5 54 THR B CA 1
ATOM 2179 C C . THR B 1 54 ? -10.633 18.891 11.055 1 96.5 54 THR B C 1
ATOM 2181 O O . THR B 1 54 ? -11.633 18.812 10.344 1 96.5 54 THR B O 1
ATOM 2184 N N . LEU B 1 55 ? -10.617 19.016 12.359 1 96.81 55 LEU B N 1
ATOM 2185 C CA . LEU B 1 55 ? -11.883 19.234 13.047 1 96.81 55 LEU B CA 1
ATOM 2186 C C . LEU B 1 55 ? -12.57 20.484 12.539 1 96.81 55 LEU B C 1
ATOM 2188 O O . LEU B 1 55 ? -13.789 20.5 12.367 1 96.81 55 LEU B O 1
ATOM 2192 N N . ARG B 1 56 ? -11.766 21.484 12.297 1 96.94 56 ARG B N 1
ATOM 2193 C CA . ARG B 1 56 ? -12.305 22.75 11.789 1 96.94 56 ARG B CA 1
ATOM 2194 C C . ARG B 1 56 ? -12.938 22.562 10.414 1 96.94 56 ARG B C 1
ATOM 2196 O O . ARG B 1 56 ? -14.008 23.109 10.141 1 96.94 56 ARG B O 1
ATOM 2203 N N . ASP B 1 57 ? -12.32 21.766 9.531 1 97.44 57 ASP B N 1
ATOM 2204 C CA . ASP B 1 57 ? -12.852 21.484 8.203 1 97.44 57 ASP B CA 1
ATOM 2205 C C . ASP B 1 57 ? -14.195 20.766 8.281 1 97.44 57 ASP B C 1
ATOM 2207 O O . ASP B 1 57 ? -15.133 21.094 7.547 1 97.44 57 ASP B O 1
ATOM 2211 N N . ILE B 1 58 ? -14.281 19.797 9.148 1 97.94 58 ILE B N 1
ATOM 2212 C CA . ILE B 1 58 ? -15.5 19.016 9.312 1 97.94 58 ILE B CA 1
ATOM 2213 C C . ILE B 1 58 ? -16.625 19.922 9.82 1 97.94 58 ILE B C 1
ATOM 2215 O O . ILE B 1 58 ? -17.734 19.906 9.281 1 97.94 58 ILE B O 1
ATOM 2219 N N . ALA B 1 59 ? -16.328 20.75 10.812 1 97.69 59 ALA B N 1
ATOM 2220 C CA . ALA B 1 59 ? -17.312 21.688 11.367 1 97.69 59 ALA B CA 1
ATOM 2221 C C . ALA B 1 59 ? -17.797 22.656 10.297 1 97.69 59 ALA B C 1
ATOM 2223 O O . ALA B 1 59 ? -19 22.922 10.188 1 97.69 59 ALA B O 1
ATOM 2224 N N . LYS B 1 60 ? -16.891 23.172 9.547 1 97.38 60 LYS B N 1
ATOM 2225 C CA . LYS B 1 60 ? -17.219 24.094 8.469 1 97.38 60 LYS B CA 1
ATOM 2226 C C . LYS B 1 60 ? -18.156 23.453 7.461 1 97.38 60 LYS B C 1
ATOM 2228 O O . LYS B 1 60 ? -19.156 24.047 7.051 1 97.38 60 LYS B O 1
ATOM 2233 N N . LYS B 1 61 ? -17.891 22.25 7.121 1 96.38 61 LYS B N 1
ATOM 2234 C CA . LYS B 1 61 ? -18.734 21.547 6.156 1 96.38 61 LYS B CA 1
ATOM 2235 C C . LYS B 1 61 ? -20.141 21.328 6.707 1 96.38 61 LYS B C 1
ATOM 2237 O O . LYS B 1 61 ? -21.109 21.344 5.957 1 96.38 61 LYS B O 1
ATOM 2242 N N . LEU B 1 62 ? -20.203 21.109 7.969 1 96.75 62 LEU B N 1
ATOM 2243 C CA . LEU B 1 62 ? -21.469 20.828 8.633 1 96.75 62 LEU B CA 1
ATOM 2244 C C . LEU B 1 62 ? -22.203 22.125 8.984 1 96.75 62 LEU B C 1
ATOM 2246 O O . LEU B 1 62 ? -23.375 22.094 9.352 1 96.75 62 LEU B O 1
ATOM 2250 N N . GLY B 1 63 ? -21.516 23.266 8.938 1 95.62 63 GLY B N 1
ATOM 2251 C CA . GLY B 1 63 ? -22.109 24.531 9.297 1 95.62 63 GLY B CA 1
ATOM 2252 C C . GLY B 1 63 ? -22.312 24.688 10.797 1 95.62 63 GLY B C 1
ATOM 2253 O O . GLY B 1 63 ? -23.328 25.234 11.227 1 95.62 63 GLY B O 1
ATOM 2254 N N . CYS B 1 64 ? -21.391 24.109 11.523 1 95.06 64 CYS B N 1
ATOM 2255 C CA . CYS B 1 64 ? -21.5 24.203 12.977 1 95.06 64 CYS B CA 1
ATOM 2256 C C . CYS B 1 64 ? -20.188 24.625 13.602 1 95.06 64 CYS 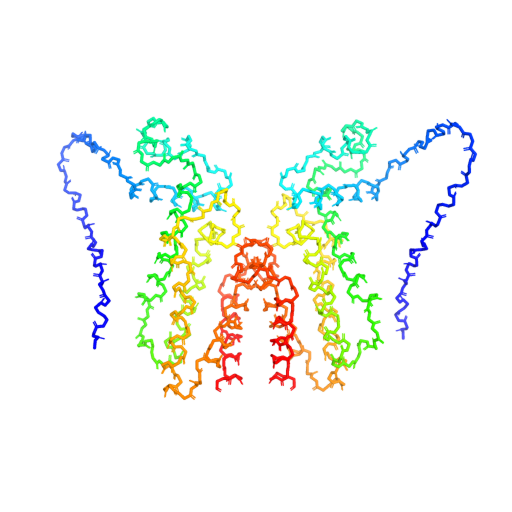B C 1
ATOM 2258 O O . CYS B 1 64 ? -19.172 24.719 12.914 1 95.06 64 CYS B O 1
ATOM 2260 N N . ALA B 1 65 ? -20.234 24.938 14.922 1 92.75 65 ALA B N 1
ATOM 2261 C CA . ALA B 1 65 ? -19.016 25.219 15.664 1 92.75 65 ALA B CA 1
ATOM 2262 C C . ALA B 1 65 ? -18.234 23.953 15.938 1 92.75 65 ALA B C 1
ATOM 2264 O O . ALA B 1 65 ? -18.812 22.891 16.156 1 92.75 65 ALA B O 1
ATOM 2265 N N . HIS B 1 66 ? -16.891 24.047 15.898 1 92.69 66 HIS B N 1
ATOM 2266 C CA . HIS B 1 66 ? -16.031 22.875 16.125 1 92.69 66 HIS B CA 1
ATOM 2267 C C . HIS B 1 66 ? -16.312 22.266 17.5 1 92.69 66 HIS B C 1
ATOM 2269 O O . HIS B 1 66 ? -16.219 21.047 17.656 1 92.69 66 HIS B O 1
ATOM 2275 N N . THR B 1 67 ? -16.766 23.094 18.531 1 92.75 67 THR B N 1
ATOM 2276 C CA . THR B 1 67 ? -17 22.609 19.891 1 92.75 67 THR B CA 1
ATOM 2277 C C . THR B 1 67 ? -18.188 21.641 19.906 1 92.75 67 THR B C 1
ATOM 2279 O O . THR B 1 67 ? -18.266 20.781 20.781 1 92.75 67 THR B O 1
ATOM 2282 N N . ASN B 1 68 ? -19.062 21.75 18.984 1 94.62 68 ASN B N 1
ATOM 2283 C CA . ASN B 1 68 ? -20.234 20.875 18.875 1 94.62 68 ASN B CA 1
ATOM 2284 C C . ASN B 1 68 ? -19.828 19.438 18.594 1 94.62 68 ASN B C 1
ATOM 2286 O O . ASN B 1 68 ? -20.5 18.5 19.031 1 94.62 68 ASN B O 1
ATOM 2290 N N . LEU B 1 69 ? -18.75 19.312 17.891 1 96.69 69 LEU B N 1
ATOM 2291 C CA . LEU B 1 69 ? -18.297 17.969 17.516 1 96.69 69 LEU B CA 1
ATOM 2292 C C . LEU B 1 69 ? -17.875 17.172 18.75 1 96.69 69 LEU B C 1
ATOM 2294 O O . LEU B 1 69 ? -18.031 15.953 18.781 1 96.69 69 LEU B O 1
ATOM 2298 N N . TYR B 1 70 ? -17.5 17.906 19.781 1 95.19 70 TYR B N 1
ATOM 2299 C CA . TYR B 1 70 ? -17 17.266 20.984 1 95.19 70 TYR B CA 1
ATOM 2300 C C . TYR B 1 70 ? -18.141 16.672 21.812 1 95.19 70 TYR B C 1
ATOM 2302 O O . TYR B 1 70 ? -17.906 15.883 22.719 1 95.19 70 TYR B O 1
ATOM 2310 N N . ASN B 1 71 ? -19.281 17.062 21.516 1 95.88 71 ASN B N 1
ATOM 2311 C CA . ASN B 1 71 ? -20.453 16.453 22.125 1 95.88 71 ASN B CA 1
ATOM 2312 C C . ASN B 1 71 ? -20.656 15.016 21.656 1 95.88 71 ASN B C 1
ATOM 2314 O O . ASN B 1 71 ? -21.344 14.227 22.297 1 95.88 71 ASN B O 1
ATOM 2318 N N . TYR B 1 72 ? -20.016 14.664 20.578 1 96.5 72 TYR B N 1
ATOM 2319 C CA . TYR B 1 72 ? -20.266 13.375 19.953 1 96.5 72 TYR B CA 1
ATOM 2320 C C . TYR B 1 72 ? -18.984 12.539 19.906 1 96.5 72 TYR B C 1
ATOM 2322 O O . TYR B 1 72 ? -19.031 11.312 19.969 1 96.5 72 TYR B O 1
ATOM 2330 N N . PHE B 1 73 ? -17.875 13.219 19.766 1 96.62 73 PHE B N 1
ATOM 2331 C CA . PHE B 1 73 ? -16.578 12.547 19.688 1 96.62 73 PHE B CA 1
ATOM 2332 C C . PHE B 1 73 ? -15.555 13.219 20.578 1 96.62 73 PHE B C 1
ATOM 2334 O O . PHE B 1 73 ? -15.539 14.445 20.719 1 96.62 73 PHE B O 1
ATOM 2341 N N . LYS B 1 74 ? -14.617 12.414 21.047 1 95.06 74 LYS B N 1
ATOM 2342 C CA . LYS B 1 74 ? -13.625 12.922 21.984 1 95.06 74 LYS B CA 1
ATOM 2343 C C . LYS B 1 74 ? -12.445 13.547 21.266 1 95.06 74 LYS B C 1
ATOM 2345 O O . LYS B 1 74 ? -11.688 14.328 21.859 1 95.06 74 LYS B O 1
ATOM 2350 N N . SER B 1 75 ? -12.25 13.125 20 1 95.69 75 SER B N 1
ATOM 2351 C CA . SER B 1 75 ? -11.094 13.586 19.25 1 95.69 75 SER B CA 1
ATOM 2352 C C . SER B 1 75 ? -11.281 13.375 17.75 1 95.69 75 SER B C 1
ATOM 2354 O O . SER B 1 75 ? -12.195 12.664 17.328 1 95.69 75 SER B O 1
ATOM 2356 N N . LEU B 1 76 ? -10.492 14.023 17.016 1 96.94 76 LEU B N 1
ATOM 2357 C CA . LEU B 1 76 ? -10.469 13.805 15.578 1 96.94 76 LEU B CA 1
ATOM 2358 C C . LEU B 1 76 ? -10.148 12.352 15.25 1 96.94 76 LEU B C 1
ATOM 2360 O O . LEU B 1 76 ? -10.719 11.781 14.32 1 96.94 76 LEU B O 1
ATOM 2364 N N . GLU B 1 77 ? -9.305 11.727 15.984 1 97.12 77 GLU B N 1
ATOM 2365 C CA . GLU B 1 77 ? -8.906 10.336 15.781 1 97.12 77 GLU B CA 1
ATOM 2366 C C . GLU B 1 77 ? -10.109 9.398 15.906 1 97.12 77 GLU B C 1
ATOM 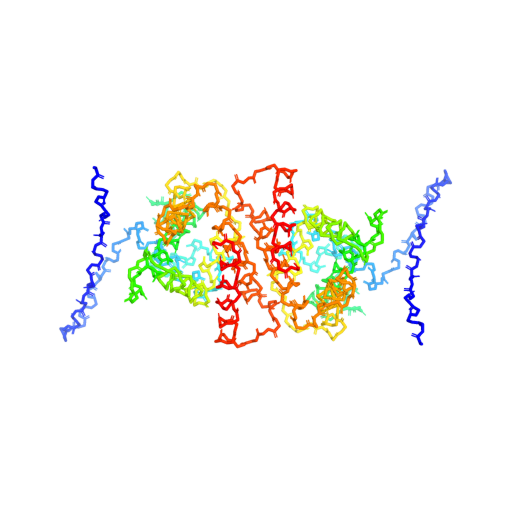2368 O O . GLU B 1 77 ? -10.25 8.461 15.125 1 97.12 77 GLU B O 1
ATOM 2373 N N . GLU B 1 78 ? -10.875 9.688 16.859 1 97 78 GLU B N 1
ATOM 2374 C CA . GLU B 1 78 ? -12.078 8.875 17.016 1 97 78 GLU B CA 1
ATOM 2375 C C . GLU B 1 78 ? -12.984 8.992 15.797 1 97 78 GLU B C 1
ATOM 2377 O O . GLU B 1 78 ? -13.562 7.992 15.344 1 97 78 GLU B O 1
ATOM 2382 N N . ILE B 1 79 ? -13.102 10.188 15.289 1 97.88 79 ILE B N 1
ATOM 2383 C CA . ILE B 1 79 ? -13.898 10.406 14.078 1 97.88 79 ILE B CA 1
ATOM 2384 C C . ILE B 1 79 ? -13.312 9.602 12.922 1 97.88 79 ILE B C 1
ATOM 2386 O O . ILE B 1 79 ? -14.047 8.93 12.195 1 97.88 79 ILE B O 1
ATOM 2390 N N . PHE B 1 80 ? -12.039 9.594 12.797 1 98.38 80 PHE B N 1
ATOM 2391 C CA . PHE B 1 80 ? -11.375 8.898 11.703 1 98.38 80 PHE B CA 1
ATOM 2392 C C . PHE B 1 80 ? -11.555 7.391 11.828 1 98.38 80 PHE B C 1
ATOM 2394 O O . PHE B 1 80 ? -11.781 6.699 10.836 1 98.38 80 PHE B O 1
ATOM 2401 N N . TRP B 1 81 ? -11.43 6.871 12.992 1 97.69 81 TRP B N 1
ATOM 2402 C CA . TRP B 1 81 ? -11.625 5.438 13.188 1 97.69 81 TRP B CA 1
ATOM 2403 C C . TRP B 1 81 ? -13.047 5.027 12.812 1 97.69 81 TRP B C 1
ATOM 2405 O O . TRP B 1 81 ? -13.25 4.02 12.133 1 97.69 81 TRP B O 1
ATOM 2415 N N . GLU B 1 82 ? -13.992 5.793 13.266 1 97.5 82 GLU B N 1
ATOM 2416 C CA . GLU B 1 82 ? -15.375 5.465 12.922 1 97.5 82 GLU B CA 1
ATOM 2417 C C . GLU B 1 82 ? -15.625 5.641 11.422 1 97.5 82 GLU B C 1
ATOM 2419 O O . GLU B 1 82 ? -16.359 4.855 10.812 1 97.5 82 GLU B O 1
ATOM 2424 N N . ALA B 1 83 ? -15.062 6.695 10.875 1 98.5 83 ALA B N 1
ATOM 2425 C CA . ALA B 1 83 ? -15.156 6.895 9.43 1 98.5 83 ALA B CA 1
ATOM 2426 C C . ALA B 1 83 ? -14.547 5.719 8.672 1 98.5 83 ALA B C 1
ATOM 2428 O O . ALA B 1 83 ? -15.086 5.277 7.656 1 98.5 83 ALA B O 1
ATOM 2429 N N . LEU B 1 84 ? -13.453 5.223 9.141 1 98.19 84 LEU B N 1
ATOM 2430 C CA . LEU B 1 84 ? -12.805 4.055 8.547 1 98.19 84 LEU B CA 1
ATOM 2431 C C . LEU B 1 84 ? -13.75 2.857 8.547 1 98.19 84 LEU B C 1
ATOM 2433 O O . LEU B 1 84 ? -13.906 2.189 7.523 1 98.19 84 LEU B O 1
ATOM 2437 N N . GLY B 1 85 ? -14.32 2.631 9.672 1 97.31 85 GLY B N 1
ATOM 2438 C CA . GLY B 1 85 ? -15.297 1.551 9.734 1 97.31 85 GLY B CA 1
ATOM 2439 C C . GLY B 1 85 ? -16.422 1.705 8.742 1 97.31 85 GLY B C 1
ATOM 2440 O O . GLY B 1 85 ? -16.797 0.743 8.07 1 97.31 85 GLY B O 1
ATOM 2441 N N . GLN B 1 86 ? -16.906 2.881 8.656 1 97.69 86 GLN B N 1
ATOM 2442 C CA . GLN B 1 86 ? -18.016 3.141 7.73 1 97.69 86 GLN B CA 1
ATOM 2443 C C . GLN B 1 86 ? -17.562 2.994 6.281 1 97.69 86 GLN B C 1
ATOM 2445 O O . GLN B 1 86 ? -18.312 2.504 5.438 1 97.69 86 GLN B O 1
ATOM 2450 N N . ALA B 1 87 ? -16.375 3.467 5.961 1 98.06 87 ALA B N 1
ATOM 2451 C CA . ALA B 1 87 ? -15.82 3.291 4.617 1 98.06 87 ALA B CA 1
ATOM 2452 C C . ALA B 1 87 ? -15.734 1.812 4.25 1 98.06 87 ALA B C 1
ATOM 2454 O O . ALA B 1 87 ? -16.047 1.426 3.119 1 98.06 87 ALA B O 1
ATOM 2455 N N . LEU B 1 88 ? -15.32 1.023 5.18 1 97.25 88 LEU B N 1
ATOM 2456 C CA . LEU B 1 88 ? -15.227 -0.418 4.977 1 97.25 88 LEU B CA 1
ATOM 2457 C C . LEU B 1 88 ? -16.594 -1.012 4.68 1 97.25 88 LEU B C 1
ATOM 2459 O O . LEU B 1 88 ? -16.75 -1.831 3.77 1 97.25 88 LEU B O 1
ATOM 2463 N N . LEU B 1 89 ? -17.562 -0.577 5.43 1 95.94 89 LEU B N 1
ATOM 2464 C CA . LEU B 1 89 ? -18.922 -1.062 5.215 1 95.94 89 LEU B CA 1
ATOM 2465 C C . LEU B 1 89 ? -19.422 -0.666 3.832 1 95.94 89 LEU B C 1
ATOM 2467 O O . LEU B 1 89 ? -20.078 -1.467 3.148 1 95.94 89 LEU B O 1
ATOM 2471 N N . LYS B 1 90 ? -19.141 0.511 3.451 1 97.25 90 LYS B N 1
ATOM 2472 C CA . LYS B 1 90 ? -19.531 0.971 2.123 1 97.25 90 LYS B CA 1
ATOM 2473 C C . LYS B 1 90 ? -18.844 0.148 1.031 1 97.25 90 LYS B C 1
ATOM 2475 O O . LYS B 1 90 ? -19.469 -0.158 0.006 1 97.25 90 LYS B O 1
ATOM 2480 N N . MET B 1 91 ? -17.625 -0.171 1.22 1 97 91 MET B N 1
ATOM 2481 C CA . MET B 1 91 ? -16.891 -0.996 0.266 1 97 91 MET B CA 1
ATOM 2482 C C . MET B 1 91 ? -17.531 -2.371 0.125 1 97 91 MET B C 1
ATOM 2484 O O . MET B 1 91 ? -17.75 -2.848 -0.99 1 97 91 MET B O 1
ATOM 2488 N N . VAL B 1 92 ? -17.797 -2.979 1.273 1 95.12 92 VAL B N 1
ATOM 2489 C CA . VAL B 1 92 ? -18.406 -4.301 1.281 1 95.12 92 VAL B CA 1
ATOM 2490 C C . VAL B 1 92 ? -19.781 -4.242 0.602 1 95.12 92 VAL B C 1
ATOM 2492 O O . VAL B 1 92 ? -20.078 -5.062 -0.267 1 95.12 92 VAL B O 1
ATOM 2495 N N . TYR B 1 93 ? -20.531 -3.254 0.953 1 95.31 93 TYR B N 1
ATOM 2496 C CA . TYR B 1 93 ? -21.859 -3.096 0.381 1 95.31 93 TYR B CA 1
ATOM 2497 C C . TYR B 1 93 ? -21.797 -2.91 -1.13 1 95.31 93 TYR B C 1
ATOM 2499 O O . TYR B 1 93 ? -22.516 -3.572 -1.878 1 95.31 93 TYR B O 1
ATOM 2507 N N . TYR B 1 94 ? -20.953 -2.084 -1.548 1 96.38 94 TYR B N 1
ATOM 2508 C CA . TYR B 1 94 ? -20.781 -1.834 -2.975 1 96.38 94 TYR B CA 1
ATOM 2509 C C . TYR B 1 94 ? -20.375 -3.107 -3.707 1 96.38 94 TYR B C 1
ATOM 2511 O O . TYR B 1 94 ? -20.938 -3.43 -4.762 1 96.38 94 TYR B O 1
ATOM 2519 N N . SER B 1 95 ? -19.422 -3.844 -3.18 1 94.69 95 SER B N 1
ATOM 2520 C CA . SER B 1 95 ? -18.875 -5.027 -3.832 1 94.69 95 SER B CA 1
ATOM 2521 C C . SER B 1 95 ? -19.922 -6.133 -3.938 1 94.69 95 SER B C 1
ATOM 2523 O O . SER B 1 95 ? -19.969 -6.863 -4.93 1 94.69 95 SER B O 1
ATOM 2525 N N . GLU B 1 96 ? -20.812 -6.152 -2.965 1 93.06 96 GLU B N 1
ATOM 2526 C CA . GLU B 1 96 ? -21.812 -7.223 -2.9 1 93.06 96 GLU B CA 1
ATOM 2527 C C . GLU B 1 96 ? -23.078 -6.84 -3.645 1 93.06 96 GLU B C 1
ATOM 2529 O O . GLU B 1 96 ? -23.812 -7.711 -4.133 1 93.06 96 GLU B O 1
ATOM 2534 N N . SER B 1 97 ? -23.438 -5.605 -3.705 1 91.38 97 SER B N 1
ATOM 2535 C CA . SER B 1 97 ? -24.703 -5.156 -4.27 1 91.38 97 SER B CA 1
ATOM 2536 C C . SER B 1 97 ? -24.656 -5.129 -5.793 1 91.38 97 SER B C 1
ATOM 2538 O O . SER B 1 97 ? -25.703 -5.105 -6.457 1 91.38 97 SER B O 1
ATOM 2540 N N . ASN B 1 98 ? -23.547 -5.211 -6.371 1 88.94 98 ASN B N 1
ATOM 2541 C CA . ASN B 1 98 ? -23.406 -5.113 -7.82 1 88.94 98 ASN B CA 1
ATOM 2542 C C . ASN B 1 98 ? -23.078 -6.469 -8.445 1 88.94 98 ASN B C 1
ATOM 2544 O O . ASN B 1 98 ? -22.469 -6.535 -9.516 1 88.94 98 ASN B O 1
ATOM 2548 N N . LEU B 1 99 ? -23.5 -7.488 -7.762 1 93 99 LEU B N 1
ATOM 2549 C CA . LEU B 1 99 ? -23.312 -8.836 -8.289 1 93 99 LEU B CA 1
ATOM 2550 C C . LEU B 1 99 ? -24.438 -9.195 -9.258 1 93 99 LEU B C 1
ATOM 2552 O O . LEU B 1 99 ? -25.594 -8.867 -9.008 1 93 99 LEU B O 1
ATOM 2556 N N . THR B 1 100 ? -24.141 -9.852 -10.359 1 90.94 100 THR B N 1
ATOM 2557 C CA . THR B 1 100 ? -25.141 -10.297 -11.32 1 90.94 100 THR B CA 1
ATOM 2558 C C . THR B 1 100 ? -25.469 -11.773 -11.117 1 90.94 100 THR B C 1
ATOM 2560 O O . THR B 1 100 ? -26.438 -12.289 -11.68 1 90.94 100 THR B O 1
ATOM 2563 N N . VAL B 1 101 ? -24.609 -12.516 -10.383 1 89.06 101 VAL B N 1
ATOM 2564 C CA . VAL B 1 101 ? -24.781 -13.93 -10.062 1 89.06 101 VAL B CA 1
ATOM 2565 C C . VAL B 1 101 ? -24.641 -14.141 -8.562 1 89.06 101 VAL B C 1
ATOM 2567 O O . VAL B 1 101 ? -24.219 -13.227 -7.836 1 89.06 101 VAL B O 1
ATOM 2570 N N . LYS B 1 102 ? -25 -15.328 -8.125 1 86.88 102 LYS B N 1
ATOM 2571 C CA . LYS B 1 102 ? -24.828 -15.664 -6.719 1 86.88 102 LYS B CA 1
ATOM 2572 C C . LYS B 1 102 ? -23.344 -15.766 -6.348 1 86.88 102 LYS B C 1
ATOM 2574 O O . LYS B 1 102 ? -22.516 -16.141 -7.18 1 86.88 102 LYS B O 1
ATOM 2579 N N . ILE B 1 103 ? -23.094 -15.391 -5.121 1 86.75 103 ILE B N 1
ATOM 2580 C CA . ILE B 1 103 ? -21.719 -15.383 -4.637 1 86.75 103 ILE B CA 1
ATOM 2581 C C . ILE B 1 103 ? -21.328 -16.797 -4.195 1 86.75 103 ILE B C 1
ATOM 2583 O O . ILE B 1 103 ? -21 -17.016 -3.025 1 86.75 103 ILE B O 1
ATOM 2587 N N . ASN B 1 104 ? -21.656 -17.844 -4.969 1 88.12 104 ASN B N 1
ATOM 2588 C CA . ASN B 1 104 ? -21.297 -19.219 -4.633 1 88.12 104 ASN B CA 1
ATOM 2589 C C . ASN B 1 104 ? -20.656 -19.938 -5.82 1 88.12 104 ASN B C 1
ATOM 2591 O O . ASN B 1 104 ? -20.5 -21.156 -5.805 1 88.12 104 ASN B O 1
ATOM 2595 N N . CYS B 1 105 ? -20.344 -19.188 -6.824 1 93.62 105 CYS B N 1
ATOM 2596 C CA . CYS B 1 105 ? -19.625 -19.734 -7.977 1 93.62 105 CYS B CA 1
ATOM 2597 C C . CYS B 1 105 ? -18.453 -18.828 -8.352 1 93.62 105 CYS B C 1
ATOM 2599 O O . CYS B 1 105 ? -18.312 -17.719 -7.84 1 93.62 105 CYS B O 1
ATOM 2601 N N . GLU B 1 106 ? -17.562 -19.312 -9.195 1 95.25 106 GLU B N 1
ATOM 2602 C CA . GLU B 1 106 ? -16.344 -18.609 -9.57 1 95.25 106 GLU B CA 1
ATOM 2603 C C . GLU B 1 106 ? -16.656 -17.25 -10.188 1 95.25 106 GLU B C 1
ATOM 2605 O O . GLU B 1 106 ? -16 -16.25 -9.883 1 95.25 106 GLU B O 1
ATOM 2610 N N . LYS B 1 107 ? -17.656 -17.234 -11.016 1 95.88 107 LYS B N 1
ATOM 2611 C CA . LYS B 1 107 ? -18.047 -15.984 -11.641 1 95.88 107 LYS B CA 1
ATOM 2612 C C . LYS B 1 107 ? -18.422 -14.938 -10.594 1 95.88 107 LYS B C 1
ATOM 2614 O O . LYS B 1 107 ? -18.062 -13.766 -10.727 1 95.88 107 LYS B O 1
ATOM 2619 N N . GLY B 1 108 ? -19.188 -15.336 -9.586 1 96.19 108 GLY B N 1
ATOM 2620 C CA . GLY B 1 108 ? -19.547 -14.438 -8.5 1 96.19 108 GLY B CA 1
ATOM 2621 C C . GLY B 1 108 ? -18.344 -13.914 -7.727 1 96.19 108 GLY B C 1
ATOM 2622 O O . GLY B 1 108 ? -18.312 -12.742 -7.352 1 96.19 108 GLY B O 1
ATOM 2623 N N . LEU B 1 109 ? -17.391 -14.789 -7.457 1 96.94 109 LEU B N 1
ATOM 2624 C CA . LEU B 1 109 ? -16.156 -14.391 -6.785 1 96.94 109 LEU B CA 1
ATOM 2625 C C . LEU B 1 109 ? -15.422 -13.32 -7.59 1 96.94 109 LEU B C 1
ATOM 2627 O O . LEU B 1 109 ? -15.008 -12.297 -7.035 1 96.94 109 LEU B O 1
ATOM 2631 N N . TYR B 1 110 ? -15.305 -13.531 -8.906 1 97.19 110 TYR B N 1
ATOM 2632 C CA . TYR B 1 110 ? -14.586 -12.594 -9.758 1 97.19 110 TYR B CA 1
ATOM 2633 C C . TYR B 1 110 ? -15.32 -11.258 -9.828 1 97.19 110 TYR B C 1
ATOM 2635 O O . TYR B 1 110 ? -14.688 -10.195 -9.844 1 97.19 110 TYR B O 1
ATOM 2643 N N . GLU B 1 111 ? -16.625 -11.289 -9.867 1 97 111 GLU B N 1
ATOM 2644 C CA . GLU B 1 111 ? -17.406 -10.055 -9.875 1 97 111 GLU B CA 1
ATOM 2645 C C . GLU B 1 111 ? -17.234 -9.281 -8.57 1 97 111 GLU B C 1
ATOM 2647 O O . GLU B 1 111 ? -17.156 -8.047 -8.578 1 97 111 GLU B O 1
ATOM 2652 N N . LEU B 1 112 ? -17.25 -10 -7.5 1 97.25 112 LEU B N 1
ATOM 2653 C CA . LEU B 1 112 ? -17.016 -9.367 -6.207 1 97.25 112 LEU B CA 1
ATOM 2654 C C . LEU B 1 112 ? -15.688 -8.617 -6.195 1 97.25 112 LEU B C 1
ATOM 2656 O O . LEU B 1 112 ? -15.641 -7.449 -5.789 1 97.25 112 LEU B O 1
ATOM 2660 N N . LEU B 1 113 ? -14.656 -9.273 -6.641 1 97.5 113 LEU B N 1
ATOM 2661 C CA . LEU B 1 113 ? -13.328 -8.664 -6.656 1 97.5 113 LEU B CA 1
ATOM 2662 C C . LEU B 1 113 ? -13.266 -7.531 -7.676 1 97.5 113 LEU B C 1
ATOM 2664 O O . LEU B 1 113 ? -12.602 -6.52 -7.441 1 97.5 113 LEU B O 1
ATOM 2668 N N . ASP B 1 114 ? -13.938 -7.707 -8.75 1 97.56 114 ASP B N 1
ATOM 2669 C CA . ASP B 1 114 ? -14.055 -6.652 -9.75 1 97.56 114 ASP B CA 1
ATOM 2670 C C . ASP B 1 114 ? -14.68 -5.395 -9.156 1 97.56 114 ASP B C 1
ATOM 2672 O O . ASP B 1 114 ? -14.195 -4.285 -9.375 1 97.56 114 ASP B O 1
ATOM 2676 N N . ASN B 1 115 ? -15.758 -5.551 -8.422 1 97.25 115 ASN B N 1
ATOM 2677 C CA . ASN B 1 115 ? -16.438 -4.445 -7.758 1 97.25 115 ASN B CA 1
ATOM 2678 C C . ASN B 1 115 ? -15.547 -3.799 -6.699 1 97.25 115 ASN B C 1
ATOM 2680 O O . ASN B 1 115 ? -15.57 -2.58 -6.523 1 97.25 115 ASN B O 1
ATOM 2684 N N . LEU B 1 116 ? -14.852 -4.625 -6.016 1 97.31 116 LEU B N 1
ATOM 2685 C CA . LEU B 1 116 ? -13.906 -4.113 -5.027 1 97.31 116 LEU B CA 1
ATOM 2686 C C . LEU B 1 116 ? -12.867 -3.207 -5.688 1 97.31 116 LEU B C 1
ATOM 2688 O O . LEU B 1 116 ? -12.547 -2.143 -5.156 1 97.31 116 LEU B O 1
ATOM 2692 N N . ILE B 1 117 ? -12.336 -3.623 -6.832 1 97.75 117 ILE B N 1
ATOM 2693 C CA . ILE B 1 117 ? -11.375 -2.828 -7.586 1 97.75 117 ILE B CA 1
ATOM 2694 C C . ILE B 1 117 ? -12.008 -1.494 -7.98 1 97.75 117 ILE B C 1
ATOM 2696 O O . ILE B 1 117 ? -11.422 -0.433 -7.754 1 97.75 117 ILE B O 1
ATOM 2700 N N . ASP B 1 118 ? -13.195 -1.505 -8.438 1 97.5 118 ASP B N 1
ATOM 2701 C CA . ASP B 1 118 ? -13.891 -0.293 -8.852 1 97.5 118 ASP B CA 1
ATOM 2702 C C . ASP B 1 118 ? -14.062 0.67 -7.676 1 97.5 118 ASP B C 1
ATOM 2704 O O . ASP B 1 118 ? -13.773 1.862 -7.797 1 97.5 118 ASP B O 1
ATOM 2708 N N . PHE B 1 119 ? -14.539 0.122 -6.637 1 97.81 119 PHE B N 1
ATOM 2709 C CA . PHE B 1 119 ? -14.758 0.951 -5.457 1 97.81 119 PHE B CA 1
ATOM 2710 C C . PHE B 1 119 ? -13.469 1.64 -5.035 1 97.81 119 PHE B C 1
ATOM 2712 O O . PHE B 1 119 ? -13.453 2.846 -4.777 1 97.81 119 PHE B O 1
ATOM 2719 N N . SER B 1 120 ? -12.375 0.882 -4.965 1 97.56 120 SER B N 1
ATOM 2720 C CA . SER B 1 120 ? -11.086 1.377 -4.508 1 97.56 120 SER B CA 1
ATOM 2721 C C . SER B 1 120 ? -10.547 2.455 -5.441 1 97.56 120 SER B C 1
ATOM 2723 O O . SER B 1 120 ? -9.992 3.457 -4.988 1 97.56 120 SER B O 1
ATOM 2725 N N . MET B 1 121 ? -10.75 2.273 -6.746 1 96.25 121 MET B N 1
ATOM 2726 C CA . MET B 1 121 ? -10.258 3.227 -7.734 1 96.25 121 MET B CA 1
ATOM 2727 C C . MET B 1 121 ? -11.125 4.48 -7.762 1 96.25 121 MET B C 1
ATOM 2729 O O . MET B 1 121 ? -10.633 5.574 -8.047 1 96.25 121 MET B O 1
ATOM 2733 N N . GLU B 1 122 ? -12.352 4.355 -7.379 1 96.38 122 GLU B N 1
ATOM 2734 C CA . GLU B 1 122 ? -13.289 5.48 -7.387 1 96.38 122 GLU B CA 1
ATOM 2735 C C . GLU B 1 122 ? -13.141 6.324 -6.121 1 96.38 122 GLU B C 1
ATOM 2737 O O . GLU B 1 122 ? -13.43 7.523 -6.133 1 96.38 122 GLU B O 1
ATOM 2742 N N . HIS B 1 123 ? -12.75 5.723 -5.062 1 97.62 123 HIS B N 1
ATOM 2743 C CA . HIS B 1 123 ? -12.633 6.414 -3.785 1 97.62 123 HIS B CA 1
ATOM 2744 C C . HIS B 1 123 ? -11.25 6.207 -3.174 1 97.62 123 HIS B C 1
ATOM 2746 O O . HIS B 1 123 ? -11.125 5.656 -2.078 1 97.62 123 HIS B O 1
ATOM 2752 N N . PRO B 1 124 ? -10.25 6.707 -3.871 1 96.94 124 PRO B N 1
ATOM 2753 C CA . PRO B 1 124 ? -8.891 6.496 -3.377 1 96.94 124 PRO B CA 1
ATOM 2754 C C . PRO B 1 124 ? -8.68 7.047 -1.969 1 96.94 124 PRO B C 1
ATOM 2756 O O . PRO B 1 124 ? -7.883 6.504 -1.199 1 96.94 124 PRO B O 1
ATOM 2759 N N . GLY B 1 125 ? -9.359 8.141 -1.571 1 97.56 125 GLY B N 1
ATOM 2760 C CA . GLY B 1 125 ? -9.258 8.68 -0.225 1 97.56 125 GLY B CA 1
ATOM 2761 C C . GLY B 1 125 ? -9.727 7.715 0.843 1 97.56 125 GLY B C 1
ATOM 2762 O O . GLY B 1 125 ? -9.133 7.621 1.916 1 97.56 125 GLY B O 1
ATOM 2763 N N . TRP B 1 126 ? -10.852 7.07 0.551 1 98.38 126 TRP B N 1
ATOM 2764 C CA . TRP B 1 126 ? -11.359 6.074 1.488 1 98.38 126 TRP B CA 1
ATOM 2765 C C . TRP B 1 126 ? -10.422 4.875 1.568 1 98.38 126 TRP B C 1
ATOM 2767 O O . TRP B 1 126 ? -10.203 4.316 2.646 1 98.38 126 TRP B O 1
ATOM 2777 N N . TYR B 1 127 ? -9.859 4.477 0.445 1 97.75 127 TYR B N 1
ATOM 2778 C CA . TYR B 1 127 ? -8.906 3.373 0.434 1 97.75 127 TYR B CA 1
ATOM 2779 C C . TYR B 1 127 ? -7.676 3.701 1.277 1 97.75 127 TYR B C 1
ATOM 2781 O O . TYR B 1 127 ? -7.199 2.859 2.041 1 97.75 127 TYR B O 1
ATOM 2789 N N . LYS B 1 128 ? -7.176 4.887 1.106 1 97.06 128 LYS B N 1
ATOM 2790 C CA . LYS B 1 128 ? -6.043 5.332 1.908 1 97.06 128 LYS B CA 1
ATOM 2791 C C . LYS B 1 128 ? -6.387 5.332 3.395 1 97.06 128 LYS B C 1
ATOM 2793 O O . LYS B 1 128 ? -5.574 4.926 4.227 1 97.06 128 LYS B O 1
ATOM 2798 N N . LEU B 1 129 ? -7.547 5.766 3.703 1 97.62 129 LEU B N 1
ATOM 2799 C CA . LEU B 1 129 ? -7.988 5.77 5.094 1 97.62 129 LEU B CA 1
ATOM 2800 C C . LEU B 1 129 ? -7.969 4.359 5.676 1 97.62 129 LEU B C 1
ATOM 2802 O O . LEU B 1 129 ? -7.508 4.152 6.801 1 97.62 129 LEU B O 1
ATOM 2806 N N . ILE B 1 130 ? -8.375 3.424 4.906 1 96.62 130 ILE B N 1
ATOM 2807 C CA . ILE B 1 130 ? -8.523 2.043 5.355 1 96.62 130 ILE B CA 1
ATOM 2808 C C . ILE B 1 130 ? -7.145 1.393 5.473 1 96.62 130 ILE B C 1
ATOM 2810 O O . ILE B 1 130 ? -6.859 0.698 6.449 1 96.62 130 ILE B O 1
ATOM 2814 N N . TRP B 1 131 ? -6.242 1.757 4.531 1 95.5 131 TRP B N 1
ATOM 2815 C CA . TRP B 1 131 ? -5.094 0.869 4.391 1 95.5 131 TRP B CA 1
ATOM 2816 C C . TRP B 1 131 ? -3.791 1.617 4.66 1 95.5 131 TRP B C 1
ATOM 2818 O O . TRP B 1 131 ? -2.762 1.001 4.945 1 95.5 131 TRP B O 1
ATOM 2828 N N . PHE B 1 132 ? -3.838 2.957 4.574 1 93.31 132 PHE B N 1
ATOM 2829 C CA . PHE B 1 132 ? -2.564 3.666 4.57 1 93.31 132 PHE B CA 1
ATOM 2830 C C . PHE B 1 132 ? -2.453 4.582 5.785 1 93.31 132 PHE B C 1
ATOM 2832 O O . PHE B 1 132 ? -1.397 4.652 6.418 1 93.31 132 PHE B O 1
ATOM 2839 N N . ASP B 1 133 ? -3.488 5.262 6.152 1 93.31 133 ASP B N 1
ATOM 2840 C CA . ASP B 1 133 ? -3.393 6.41 7.047 1 93.31 133 ASP B CA 1
ATOM 2841 C C . ASP B 1 133 ? -3.074 5.969 8.477 1 93.31 133 ASP B C 1
ATOM 2843 O O . ASP B 1 133 ? -3.605 4.965 8.953 1 93.31 133 ASP B O 1
ATOM 2847 N N . THR B 1 134 ? -2.148 6.688 9.031 1 90.5 134 THR B N 1
ATOM 2848 C CA . THR B 1 134 ? -1.896 6.52 10.461 1 90.5 134 THR B CA 1
ATOM 2849 C C . THR B 1 134 ? -2.908 7.309 11.281 1 90.5 134 THR B C 1
ATOM 2851 O O . THR B 1 134 ? -3.004 8.531 11.156 1 90.5 134 THR B O 1
ATOM 2854 N N . ILE B 1 135 ? -3.627 6.629 12.031 1 93.75 135 ILE B N 1
ATOM 2855 C CA . ILE B 1 135 ? -4.605 7.25 12.914 1 93.75 135 ILE B CA 1
ATOM 2856 C C . ILE B 1 135 ? -4.164 7.094 14.367 1 93.75 135 ILE B C 1
ATOM 2858 O O . ILE B 1 135 ? -3.838 5.988 14.812 1 93.75 135 ILE B O 1
ATOM 2862 N N . GLY B 1 136 ? -4.051 8.203 15.023 1 91.56 136 GLY B N 1
ATOM 2863 C CA . GLY B 1 136 ? -3.637 8.164 16.422 1 91.56 136 GLY B CA 1
ATOM 2864 C C . GLY B 1 136 ? -4.586 7.371 17.297 1 91.56 136 GLY B C 1
ATOM 2865 O O . GLY B 1 136 ? -5.75 7.172 16.938 1 91.56 136 GLY B O 1
ATOM 2866 N N . GLY B 1 137 ? -4.031 6.836 18.375 1 90.06 137 GLY B N 1
ATOM 2867 C CA . GLY B 1 137 ? -4.852 6.062 19.297 1 90.06 137 GLY B CA 1
ATOM 2868 C C . GLY B 1 137 ? -5.148 4.664 18.797 1 90.06 137 GLY B C 1
ATOM 2869 O O . GLY B 1 137 ? -4.543 4.203 17.828 1 90.06 137 GLY B O 1
ATOM 2870 N N . ASN B 1 138 ? -6.043 3.988 19.531 1 89.56 138 ASN B N 1
ATOM 2871 C CA . ASN B 1 138 ? -6.465 2.645 19.141 1 89.56 138 ASN B CA 1
ATOM 2872 C C . ASN B 1 138 ? -7.891 2.637 18.609 1 89.56 138 ASN B C 1
ATOM 2874 O O . ASN B 1 138 ? -8.734 3.404 19.062 1 89.56 138 ASN B O 1
ATOM 2878 N N . PRO B 1 139 ? -8.031 1.848 17.609 1 92.19 139 PRO B N 1
ATOM 2879 C CA . PRO B 1 139 ? -9.414 1.744 17.141 1 92.19 139 PRO B CA 1
ATOM 2880 C C . PRO B 1 139 ? -10.359 1.201 18.203 1 92.19 139 PRO B C 1
ATOM 2882 O O . PRO B 1 139 ? -9.977 0.333 19 1 92.19 139 PRO B O 1
ATOM 2885 N N . PRO B 1 140 ? -11.625 1.719 18.219 1 92.19 140 PRO B N 1
ATOM 2886 C CA . PRO B 1 140 ? -12.641 1.085 19.062 1 92.19 140 PRO B CA 1
ATOM 2887 C C . PRO B 1 140 ? -12.906 -0.368 18.672 1 92.19 140 PRO B C 1
ATOM 2889 O O . PRO B 1 140 ? -12.664 -0.758 17.531 1 92.19 140 PRO B O 1
ATOM 2892 N N . ASP B 1 141 ? -13.406 -1.141 19.547 1 92.38 141 ASP B N 1
ATOM 2893 C CA . ASP B 1 141 ? -13.656 -2.564 19.344 1 92.38 141 ASP B CA 1
ATOM 2894 C C . ASP B 1 141 ? -14.555 -2.801 18.125 1 92.38 141 ASP B C 1
ATOM 2896 O O . ASP B 1 141 ? -14.352 -3.75 17.375 1 92.38 141 ASP B O 1
ATOM 2900 N N . GLU B 1 142 ? -15.523 -1.965 18.016 1 92.75 142 GLU B N 1
ATOM 2901 C CA . GLU B 1 142 ? -16.469 -2.109 16.906 1 92.75 142 GLU B CA 1
ATOM 2902 C C . GLU B 1 142 ? -15.75 -1.978 15.562 1 92.75 142 GLU B C 1
ATOM 2904 O O . GLU B 1 142 ? -16.062 -2.705 14.617 1 92.75 142 GLU B O 1
ATOM 2909 N N . VAL B 1 143 ? -14.781 -1.095 15.516 1 93.69 143 VAL B N 1
ATOM 2910 C CA . VAL B 1 143 ? -14.023 -0.89 14.281 1 93.69 143 VAL B CA 1
ATOM 2911 C C . VAL B 1 143 ? -13.102 -2.082 14.039 1 93.69 143 VAL B C 1
ATOM 2913 O O . VAL B 1 143 ? -12.953 -2.527 12.898 1 93.69 143 VAL B O 1
ATOM 2916 N N . ILE B 1 144 ? -12.547 -2.617 15.047 1 91.25 144 ILE B N 1
ATOM 2917 C CA . ILE B 1 144 ? -11.695 -3.793 14.938 1 91.25 144 ILE B CA 1
ATOM 2918 C C . ILE B 1 144 ? -12.484 -4.953 14.328 1 91.25 144 ILE B C 1
ATOM 2920 O O . ILE B 1 144 ? -11.992 -5.648 13.438 1 91.25 144 ILE B O 1
ATOM 2924 N N . LYS B 1 145 ? -13.703 -5.121 14.75 1 91.81 145 LYS B N 1
ATOM 2925 C CA . LYS B 1 145 ? -14.562 -6.172 14.227 1 91.81 145 LYS B CA 1
ATOM 2926 C C . LYS B 1 145 ? -14.859 -5.949 12.742 1 91.81 145 LYS B C 1
ATOM 2928 O O . LYS B 1 145 ? -14.859 -6.898 11.953 1 91.81 145 LYS B O 1
ATOM 2933 N N . MET B 1 146 ? -15.023 -4.699 12.406 1 92.44 146 MET B N 1
ATOM 2934 C CA . MET B 1 146 ? -15.328 -4.355 11.016 1 92.44 146 MET B CA 1
ATOM 2935 C C . MET B 1 146 ? -14.117 -4.625 10.117 1 92.44 146 MET B C 1
ATOM 2937 O O . MET B 1 146 ? -14.281 -5.02 8.961 1 92.44 146 MET B O 1
ATOM 2941 N N . LEU B 1 147 ? -12.969 -4.438 10.672 1 90.25 147 LEU B N 1
ATOM 2942 C CA . LEU B 1 147 ? -11.727 -4.605 9.922 1 90.25 147 LEU B CA 1
ATOM 2943 C C . LEU B 1 147 ? -11.5 -6.07 9.562 1 90.25 147 LEU B C 1
ATOM 2945 O O . LEU B 1 147 ? -10.938 -6.379 8.508 1 90.25 147 LEU B O 1
ATOM 2949 N N . ASN B 1 148 ? -12.047 -6.949 10.359 1 89.19 148 ASN B N 1
ATOM 2950 C CA . ASN B 1 148 ? -11.797 -8.375 10.172 1 89.19 148 ASN B CA 1
ATOM 2951 C C . ASN B 1 148 ? -12.867 -9.031 9.305 1 89.19 148 ASN B C 1
ATOM 2953 O O . ASN B 1 148 ? -12.648 -10.109 8.758 1 89.19 148 ASN B O 1
ATOM 2957 N N . LYS B 1 149 ? -13.914 -8.438 9.203 1 91.5 149 LYS B N 1
ATOM 2958 C CA . LYS B 1 149 ? -15.102 -9.039 8.617 1 91.5 149 LYS B CA 1
ATOM 2959 C C . LYS B 1 149 ? -14.898 -9.32 7.129 1 91.5 149 LYS B C 1
ATOM 2961 O O . LYS B 1 149 ? -15.172 -10.43 6.66 1 91.5 149 LYS B O 1
ATOM 2966 N N . PRO B 1 150 ? -14.352 -8.375 6.348 1 92.88 150 PRO B N 1
ATOM 2967 C CA . PRO B 1 150 ? -14.219 -8.648 4.914 1 92.88 150 PRO B CA 1
ATOM 2968 C C . PRO B 1 150 ? -13.305 -9.836 4.621 1 92.88 150 PRO B C 1
ATOM 2970 O O . PRO B 1 150 ? -13.594 -10.633 3.727 1 92.88 150 PRO B O 1
ATOM 2973 N N . GLY B 1 151 ? -12.234 -9.961 5.355 1 92.81 151 GLY B N 1
ATOM 2974 C CA . GLY B 1 151 ? -11.336 -11.094 5.188 1 92.81 151 GLY B CA 1
ATOM 2975 C C . GLY B 1 151 ? -12 -12.43 5.477 1 92.81 151 GLY B C 1
ATOM 2976 O O . GLY B 1 151 ? -11.828 -13.391 4.723 1 92.81 151 GLY B O 1
ATOM 2977 N N . LYS B 1 152 ? -12.75 -12.469 6.555 1 94.38 152 LYS B N 1
ATOM 2978 C CA . LYS B 1 152 ? -13.469 -13.688 6.922 1 94.38 152 LYS B CA 1
ATOM 2979 C C . LYS B 1 152 ? -14.523 -14.039 5.871 1 94.38 152 LYS B C 1
ATOM 2981 O O . LYS B 1 152 ? -14.688 -15.203 5.52 1 94.38 152 LYS B O 1
ATOM 2986 N N . GLU B 1 153 ? -15.148 -13.047 5.422 1 94.38 153 GLU B N 1
ATOM 2987 C CA . GLU B 1 153 ? -16.172 -13.258 4.406 1 94.38 153 GLU B CA 1
ATOM 2988 C C . GLU B 1 153 ? -15.562 -13.797 3.113 1 94.38 153 GLU B C 1
ATOM 2990 O O . GLU B 1 153 ? -16.141 -14.664 2.463 1 94.38 153 GLU B O 1
ATOM 2995 N N . LEU B 1 154 ? -14.422 -13.273 2.723 1 96.44 154 LEU B N 1
ATOM 2996 C CA . LEU B 1 154 ? -13.766 -13.75 1.514 1 96.44 154 LEU B CA 1
ATOM 2997 C C . LEU B 1 154 ? -13.406 -15.227 1.641 1 96.44 154 LEU B C 1
ATOM 2999 O O . LEU B 1 154 ? -13.578 -16 0.694 1 96.44 154 LEU B O 1
ATOM 3003 N N . ILE B 1 155 ? -12.945 -15.641 2.777 1 97.19 155 ILE B N 1
ATOM 3004 C CA . ILE B 1 155 ? -12.609 -17.031 3.035 1 97.19 155 ILE B CA 1
ATOM 3005 C C . ILE B 1 155 ? -13.859 -17.906 2.889 1 97.19 155 ILE B C 1
ATOM 3007 O O . ILE B 1 155 ? -13.828 -18.953 2.234 1 97.19 155 ILE B O 1
ATOM 3011 N N . GLU B 1 156 ? -14.961 -17.469 3.463 1 96.19 156 GLU B N 1
ATOM 3012 C CA . GLU B 1 156 ? -16.219 -18.203 3.385 1 96.19 156 GLU B CA 1
ATOM 3013 C C . GLU B 1 156 ? -16.703 -18.328 1.941 1 96.19 156 GLU B C 1
ATOM 3015 O O . GLU B 1 156 ? -17.188 -19.375 1.529 1 96.19 156 GLU B O 1
ATOM 3020 N N . ILE B 1 157 ? -16.578 -17.297 1.232 1 96.25 157 ILE B N 1
ATOM 3021 C CA . ILE B 1 157 ? -17 -17.297 -0.163 1 96.25 157 ILE B CA 1
ATOM 3022 C C . ILE B 1 157 ? -16.172 -18.297 -0.961 1 96.25 157 ILE B C 1
ATOM 3024 O O . ILE B 1 157 ? -16.719 -19.078 -1.746 1 96.25 157 ILE B O 1
ATOM 3028 N N . ILE B 1 158 ? -14.859 -18.297 -0.763 1 97.44 158 ILE B N 1
ATOM 3029 C CA . ILE B 1 158 ? -13.977 -19.203 -1.48 1 97.44 158 ILE B CA 1
ATOM 3030 C C . ILE B 1 158 ? -14.336 -20.641 -1.139 1 97.44 158 ILE B C 1
ATOM 3032 O O . ILE B 1 158 ? -14.344 -21.516 -2.014 1 97.44 158 ILE B O 1
ATOM 3036 N N . MET B 1 159 ? -14.664 -20.891 0.119 1 96.94 159 MET B N 1
ATOM 3037 C CA . MET B 1 159 ? -15.109 -22.234 0.526 1 96.94 159 MET B CA 1
ATOM 3038 C C . MET B 1 159 ? -16.391 -22.625 -0.201 1 96.94 159 MET B C 1
ATOM 3040 O O . MET B 1 159 ? -16.5 -23.734 -0.71 1 96.94 159 MET B O 1
ATOM 3044 N N . LYS B 1 160 ? -17.297 -21.734 -0.271 1 95.56 160 LYS B N 1
ATOM 3045 C CA . LYS B 1 160 ? -18.562 -22 -0.94 1 95.56 160 LYS B CA 1
ATOM 3046 C C . LYS B 1 160 ? -18.359 -22.234 -2.434 1 95.56 160 LYS B C 1
ATOM 3048 O O . LYS B 1 160 ? -18.969 -23.125 -3.012 1 95.56 160 LYS B O 1
ATOM 3053 N N . VAL B 1 161 ? -17.562 -21.422 -3.021 1 95.81 161 VAL B N 1
ATOM 3054 C CA . VAL B 1 161 ? -17.281 -21.531 -4.449 1 95.81 161 VAL B CA 1
ATOM 3055 C C . VAL B 1 161 ? -16.672 -22.891 -4.766 1 95.81 161 VAL B C 1
ATOM 3057 O O . VAL B 1 161 ? -16.938 -23.469 -5.828 1 95.81 161 VAL B O 1
ATOM 3060 N N . SER B 1 162 ? -15.859 -23.438 -3.854 1 94.75 162 SER B N 1
ATOM 3061 C CA . SER B 1 162 ? -15.219 -24.734 -4.047 1 94.75 162 SER B CA 1
ATOM 3062 C C . SER B 1 162 ? -16.156 -25.875 -3.672 1 94.75 162 SER B C 1
ATOM 3064 O O . SER B 1 162 ? -15.758 -27.047 -3.65 1 94.75 162 SER B O 1
ATOM 3066 N N . ASN B 1 163 ? -17.406 -25.578 -3.35 1 92.62 163 ASN B N 1
ATOM 3067 C CA . ASN B 1 163 ? -18.375 -26.547 -2.854 1 92.62 163 ASN B CA 1
ATOM 3068 C C . ASN B 1 163 ? -17.844 -27.297 -1.632 1 92.62 163 ASN B C 1
ATOM 3070 O O . ASN B 1 163 ? -17.969 -28.516 -1.541 1 92.62 163 ASN B O 1
ATOM 3074 N N . ASP B 1 164 ? -17.156 -26.547 -0.805 1 88.06 164 ASP B N 1
ATOM 3075 C CA . ASP B 1 164 ? -16.625 -26.984 0.482 1 88.06 164 ASP B CA 1
ATOM 3076 C C . ASP B 1 164 ? -15.602 -28.109 0.3 1 88.06 164 ASP B C 1
ATOM 3078 O O . ASP B 1 164 ? -15.414 -28.938 1.192 1 88.06 164 ASP B O 1
ATOM 3082 N N . LYS B 1 165 ? -15.008 -28.141 -0.854 1 93.56 165 LYS B N 1
ATOM 3083 C CA . LYS B 1 165 ? -13.953 -29.125 -1.101 1 93.56 165 LYS B CA 1
ATOM 3084 C C . LYS B 1 165 ? -12.617 -28.656 -0.531 1 93.56 165 LYS B C 1
ATOM 3086 O O . LYS B 1 165 ? -11.75 -29.469 -0.217 1 93.56 165 LYS B O 1
ATOM 3091 N N . LEU B 1 166 ? -12.5 -27.406 -0.386 1 95.38 166 LEU B N 1
ATOM 3092 C CA . LEU B 1 166 ? -11.273 -26.844 0.185 1 95.38 166 LEU B CA 1
ATOM 3093 C C . LEU B 1 166 ? -11.352 -26.812 1.708 1 95.38 166 LEU B C 1
ATOM 3095 O O . LEU B 1 166 ? -12.406 -26.5 2.273 1 95.38 166 LEU B O 1
ATOM 3099 N N . SER B 1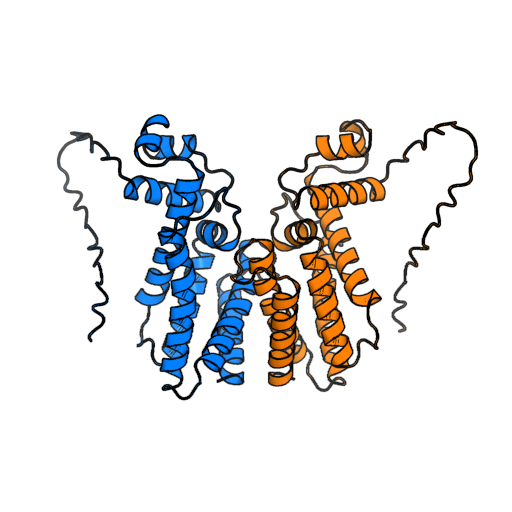 167 ? -10.266 -27.141 2.342 1 96.5 167 SER B N 1
ATOM 3100 C CA . SER B 1 167 ? -10.18 -26.922 3.781 1 96.5 167 SER B CA 1
ATOM 3101 C C . SER B 1 167 ? -10.188 -25.422 4.105 1 96.5 167 SER B C 1
ATOM 3103 O O . SER B 1 167 ? -9.883 -24.594 3.246 1 96.5 167 SER B O 1
ATOM 3105 N N . GLU B 1 168 ? -10.547 -25.062 5.289 1 96.44 168 GLU B N 1
ATOM 3106 C CA . GLU B 1 168 ? -10.508 -23.672 5.723 1 96.44 168 GLU B CA 1
ATOM 3107 C C . GLU B 1 168 ? -9.102 -23.094 5.598 1 96.44 168 GLU B C 1
ATOM 3109 O O . GLU B 1 168 ? -8.938 -21.922 5.246 1 96.44 168 GLU B O 1
ATOM 3114 N N . GLU B 1 169 ? -8.148 -23.906 5.891 1 96.38 169 GLU B N 1
ATOM 3115 C CA . GLU B 1 169 ? -6.762 -23.469 5.793 1 96.38 169 GLU B CA 1
ATOM 3116 C C . GLU B 1 169 ? -6.395 -23.109 4.355 1 96.38 169 GLU B C 1
ATOM 3118 O O . GLU B 1 169 ? -5.777 -22.078 4.105 1 96.38 169 GLU B O 1
ATOM 3123 N N . LYS B 1 170 ? -6.77 -24 3.482 1 97.38 170 LYS B N 1
ATOM 3124 C CA . LYS B 1 170 ? -6.488 -23.766 2.07 1 97.38 170 LYS B CA 1
ATOM 3125 C C . LYS B 1 170 ? -7.262 -22.547 1.554 1 97.38 170 LYS B C 1
ATOM 3127 O O . LYS B 1 170 ? -6.727 -21.75 0.794 1 97.38 170 LYS B O 1
ATOM 3132 N N . ALA B 1 171 ? -8.539 -22.438 1.964 1 97.62 171 ALA B N 1
ATOM 3133 C CA . ALA B 1 171 ? -9.352 -21.297 1.571 1 97.62 171 ALA B CA 1
ATOM 3134 C C . ALA B 1 171 ? -8.742 -20 2.098 1 97.62 171 ALA B C 1
ATOM 3136 O O . ALA B 1 171 ? -8.734 -18.984 1.397 1 97.62 171 ALA B O 1
ATOM 3137 N N . SER B 1 172 ? -8.234 -20.047 3.305 1 97.31 172 SER B N 1
ATOM 3138 C CA . SER B 1 172 ? -7.574 -18.891 3.91 1 97.31 172 SER B CA 1
ATOM 3139 C C . SER B 1 172 ? -6.32 -18.5 3.137 1 97.31 172 SER B C 1
ATOM 3141 O O . SER B 1 172 ? -6.055 -17.312 2.928 1 97.31 172 SER B O 1
ATOM 3143 N N . LEU B 1 173 ? -5.574 -19.469 2.715 1 97.5 173 LEU B N 1
ATOM 3144 C CA . LEU B 1 173 ? -4.379 -19.234 1.915 1 97.5 173 LEU B CA 1
ATOM 3145 C C . LEU B 1 173 ? -4.734 -18.547 0.596 1 97.5 173 LEU B C 1
ATOM 3147 O O . LEU B 1 173 ? -4.105 -17.562 0.214 1 97.5 173 LEU B O 1
ATOM 3151 N N . ILE B 1 174 ? -5.715 -19.094 -0.047 1 97.88 174 ILE B N 1
ATOM 3152 C CA . ILE B 1 174 ? -6.148 -18.547 -1.328 1 97.88 174 ILE B CA 1
ATOM 3153 C C . ILE B 1 174 ? -6.617 -17.109 -1.14 1 97.88 174 ILE B C 1
ATOM 3155 O O . ILE B 1 174 ? -6.234 -16.219 -1.901 1 97.88 174 ILE B O 1
ATOM 3159 N N . ALA B 1 175 ? -7.426 -16.859 -0.099 1 97.5 175 ALA B N 1
ATOM 3160 C CA . ALA B 1 175 ? -7.934 -15.531 0.192 1 97.5 175 ALA B CA 1
ATOM 3161 C C . ALA B 1 175 ? -6.789 -14.547 0.441 1 97.5 175 ALA B C 1
ATOM 3163 O O . ALA B 1 175 ? -6.801 -13.43 -0.075 1 97.5 175 ALA B O 1
ATOM 3164 N N . ASN B 1 176 ? -5.848 -14.969 1.182 1 96.62 176 ASN B N 1
ATOM 3165 C CA . ASN B 1 176 ? -4.703 -14.125 1.529 1 96.62 176 ASN B CA 1
ATOM 3166 C C . ASN B 1 176 ? -3.879 -13.766 0.298 1 96.62 176 ASN B C 1
ATOM 3168 O O . ASN B 1 176 ? -3.506 -12.602 0.116 1 96.62 176 ASN B O 1
ATOM 3172 N N . ILE B 1 177 ? -3.621 -14.695 -0.534 1 97.88 177 ILE B N 1
ATOM 3173 C CA . ILE B 1 177 ? -2.795 -14.477 -1.717 1 97.88 177 ILE B CA 1
ATOM 3174 C C . ILE B 1 177 ? -3.539 -13.586 -2.709 1 97.88 177 ILE B C 1
ATOM 3176 O O . ILE B 1 177 ? -2.973 -12.633 -3.24 1 97.88 177 ILE B O 1
ATOM 3180 N N . LEU B 1 178 ? -4.84 -13.898 -2.947 1 98 178 LEU B N 1
ATOM 3181 C CA . LEU B 1 178 ? -5.621 -13.086 -3.875 1 98 178 LEU B CA 1
ATOM 3182 C C . LEU B 1 178 ? -5.715 -11.641 -3.395 1 98 178 LEU B C 1
ATOM 3184 O O . LEU B 1 178 ? -5.469 -10.711 -4.164 1 98 178 LEU B O 1
ATOM 3188 N N . HIS B 1 179 ? -6.027 -11.508 -2.148 1 97.38 179 HIS B N 1
ATOM 3189 C CA . HIS B 1 179 ? -6.16 -10.156 -1.613 1 97.38 179 HIS B CA 1
ATOM 3190 C C . HIS B 1 179 ? -4.809 -9.445 -1.563 1 97.38 179 HIS B C 1
ATOM 3192 O O . HIS B 1 179 ? -4.719 -8.25 -1.831 1 97.38 179 HIS B O 1
ATOM 3198 N N . GLY B 1 180 ? -3.777 -10.164 -1.138 1 97.62 180 GLY B N 1
ATOM 3199 C CA . GLY B 1 180 ? -2.447 -9.578 -1.114 1 97.62 180 GLY B CA 1
ATOM 3200 C C . GLY B 1 180 ? -2.014 -9.031 -2.461 1 97.62 180 GLY B C 1
ATOM 3201 O O . GLY B 1 180 ? -1.509 -7.906 -2.547 1 97.62 180 GLY B O 1
ATOM 3202 N N . TYR B 1 181 ? -2.191 -9.812 -3.48 1 98.44 181 TYR B N 1
ATOM 3203 C CA . TYR B 1 181 ? -1.86 -9.375 -4.828 1 98.44 181 TYR B CA 1
ATOM 3204 C C . TYR B 1 181 ? -2.693 -8.156 -5.227 1 98.44 181 TYR B C 1
ATOM 3206 O O . TYR B 1 181 ? -2.154 -7.152 -5.695 1 98.44 181 TYR B O 1
ATOM 3214 N N . LEU B 1 182 ? -3.998 -8.281 -5.023 1 98.12 182 LEU B N 1
ATOM 3215 C CA . LEU B 1 182 ? -4.914 -7.203 -5.371 1 98.12 182 LEU B CA 1
ATOM 3216 C C . LEU B 1 182 ? -4.535 -5.914 -4.652 1 98.12 182 LEU B C 1
ATOM 3218 O O . LEU B 1 182 ? -4.461 -4.852 -5.273 1 98.12 182 LEU B O 1
ATOM 3222 N N . HIS B 1 183 ? -4.301 -6.039 -3.404 1 97.75 183 HIS B N 1
ATOM 3223 C CA . HIS B 1 183 ? -3.936 -4.887 -2.584 1 97.75 183 HIS B CA 1
ATOM 3224 C C . HIS B 1 183 ? -2.627 -4.266 -3.059 1 97.75 183 HIS B C 1
ATOM 3226 O O . HIS B 1 183 ? -2.504 -3.039 -3.119 1 97.75 183 HIS B O 1
ATOM 3232 N N . GLY B 1 184 ? -1.666 -5.105 -3.402 1 97.81 184 GLY B N 1
ATOM 3233 C CA . GLY B 1 184 ? -0.402 -4.594 -3.91 1 97.81 184 GLY B CA 1
ATOM 3234 C C . GLY B 1 184 ? -0.555 -3.783 -5.184 1 97.81 184 GLY B C 1
ATOM 3235 O O . GLY B 1 184 ? 0.024 -2.701 -5.309 1 97.81 184 GLY B O 1
ATOM 3236 N N . GLU B 1 185 ? -1.331 -4.238 -6.059 1 97.31 185 GLU B N 1
ATOM 3237 C CA . GLU B 1 185 ? -1.524 -3.557 -7.336 1 97.31 185 GLU B CA 1
ATOM 3238 C C . GLU B 1 185 ? -2.346 -2.281 -7.16 1 97.31 185 GLU B C 1
ATOM 3240 O O . GLU B 1 185 ? -2.072 -1.268 -7.805 1 97.31 185 GLU B O 1
ATOM 3245 N N . LEU B 1 186 ? -3.309 -2.373 -6.285 1 97.44 186 LEU B N 1
ATOM 3246 C CA . LEU B 1 186 ? -4.102 -1.182 -6.012 1 97.44 186 LEU B CA 1
ATOM 3247 C C . LEU B 1 186 ? -3.256 -0.103 -5.348 1 97.44 186 LEU B C 1
ATOM 3249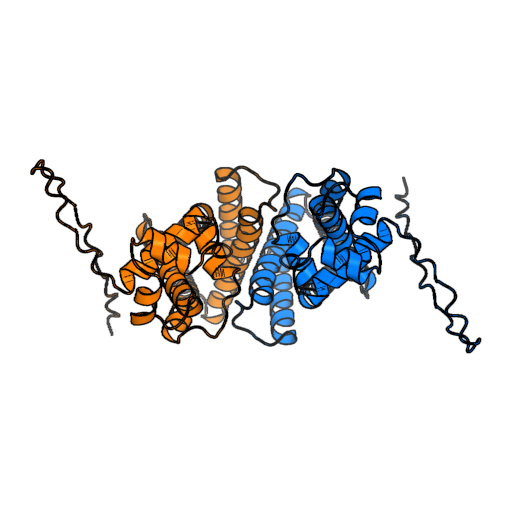 O O . LEU B 1 186 ? -3.43 1.087 -5.621 1 97.44 186 LEU B O 1
ATOM 3253 N N . CYS B 1 187 ? -2.367 -0.525 -4.484 1 97.06 187 CYS B N 1
ATOM 3254 C CA . CYS B 1 187 ? -1.45 0.428 -3.867 1 97.06 187 CYS B CA 1
ATOM 3255 C C . CYS B 1 187 ? -0.618 1.146 -4.922 1 97.06 187 CYS B C 1
ATOM 3257 O O . CYS B 1 187 ? -0.459 2.367 -4.871 1 97.06 187 CYS B O 1
ATOM 3259 N N . LYS B 1 188 ? -0.117 0.377 -5.891 1 95.31 188 LYS B N 1
ATOM 3260 C CA . LYS B 1 188 ? 0.65 0.991 -6.973 1 95.31 188 LYS B CA 1
ATOM 3261 C C . LYS B 1 188 ? -0.193 2.01 -7.734 1 95.31 188 LYS B C 1
ATOM 3263 O O . LYS B 1 188 ? 0.263 3.121 -8.008 1 95.31 188 LYS B O 1
ATOM 3268 N N . TRP B 1 189 ? -1.4 1.676 -8.008 1 95.25 189 TRP B N 1
ATOM 3269 C CA . TRP B 1 189 ? -2.291 2.527 -8.789 1 95.25 189 TRP B CA 1
ATOM 3270 C C . TRP B 1 189 ? -2.652 3.793 -8.016 1 95.25 189 TRP B C 1
ATOM 3272 O O . TRP B 1 189 ? -2.494 4.902 -8.523 1 95.25 189 TRP B O 1
ATOM 3282 N N . ILE B 1 190 ? -3.057 3.619 -6.801 1 95.12 190 ILE B N 1
ATOM 3283 C CA . ILE B 1 190 ? -3.582 4.707 -5.984 1 95.12 190 ILE B CA 1
ATOM 3284 C C . ILE B 1 190 ? -2.469 5.707 -5.68 1 95.12 190 ILE B C 1
ATOM 3286 O O . ILE B 1 190 ? -2.709 6.918 -5.629 1 95.12 190 ILE B O 1
ATOM 3290 N N . ASN B 1 191 ? -1.262 5.273 -5.566 1 92.56 191 ASN B N 1
ATOM 3291 C CA . ASN B 1 191 ? -0.137 6.141 -5.234 1 92.56 191 ASN B CA 1
ATOM 3292 C C . ASN B 1 191 ? 0.623 6.574 -6.484 1 92.56 191 ASN B C 1
ATOM 3294 O O . ASN B 1 191 ? 1.74 7.086 -6.391 1 92.56 191 ASN B O 1
ATOM 3298 N N . ASN B 1 192 ? 0.078 6.305 -7.664 1 89.75 192 ASN B N 1
ATOM 3299 C CA . ASN B 1 192 ? 0.625 6.715 -8.953 1 89.75 192 ASN B CA 1
ATOM 3300 C C . ASN B 1 192 ? 2.008 6.117 -9.188 1 89.75 192 ASN B C 1
ATOM 3302 O O . ASN B 1 192 ? 2.936 6.824 -9.594 1 89.75 192 ASN B O 1
ATOM 3306 N N . ARG B 1 193 ? 2.096 4.836 -8.805 1 88.81 193 ARG B N 1
ATOM 3307 C CA . ARG B 1 193 ? 3.348 4.113 -9.008 1 88.81 193 ARG B CA 1
ATOM 3308 C C . ARG B 1 193 ? 3.166 2.975 -10.008 1 88.81 193 ARG B C 1
ATOM 3310 O O . ARG B 1 193 ? 4.016 2.09 -10.109 1 88.81 193 ARG B O 1
ATOM 3317 N N . SER B 1 194 ? 2.059 3.07 -10.648 1 84.44 194 SER B N 1
ATOM 3318 C CA . SER B 1 194 ? 1.816 2.072 -11.688 1 84.44 194 SER B CA 1
ATOM 3319 C C . SER B 1 194 ? 2.363 2.531 -13.039 1 84.44 194 SER B C 1
ATOM 3321 O O . SER B 1 194 ? 2.355 3.727 -13.344 1 84.44 194 SER B O 1
ATOM 3323 N N . PHE B 1 195 ? 2.846 1.658 -13.805 1 77.06 195 PHE B N 1
ATOM 3324 C CA . PHE B 1 195 ? 3.373 1.991 -15.117 1 77.06 195 PHE B CA 1
ATOM 3325 C C . PHE B 1 195 ? 2.248 2.094 -16.141 1 77.06 195 PHE B C 1
ATOM 3327 O O . PHE B 1 195 ? 2.479 2.477 -17.297 1 77.06 195 PHE B O 1
ATOM 3334 N N . MET B 1 196 ? 1.077 1.721 -15.688 1 81.12 196 MET B N 1
ATOM 3335 C CA . MET B 1 196 ? -0.102 1.838 -16.531 1 81.12 196 MET B CA 1
ATOM 3336 C C . MET B 1 196 ? -0.996 2.984 -16.078 1 81.12 196 MET B C 1
ATOM 3338 O O . MET B 1 196 ? -1.199 3.172 -14.875 1 81.12 196 MET B O 1
ATOM 3342 N N . ASN B 1 197 ? -1.543 3.758 -17.094 1 82.56 197 ASN B N 1
ATOM 3343 C CA . ASN B 1 197 ? -2.299 4.945 -16.719 1 82.56 197 ASN B CA 1
ATOM 3344 C C . ASN B 1 197 ? -3.775 4.812 -17.078 1 82.56 197 ASN B C 1
ATOM 3346 O O . ASN B 1 197 ? -4.594 5.652 -16.703 1 82.56 197 ASN B O 1
ATOM 3350 N N . ASN B 1 198 ? -4.09 3.764 -17.672 1 92.75 198 ASN B N 1
ATOM 3351 C CA . ASN B 1 198 ? -5.48 3.549 -18.047 1 92.75 198 ASN B CA 1
ATOM 3352 C C . ASN B 1 198 ? -6.203 2.645 -17.062 1 92.75 198 ASN B C 1
ATOM 3354 O O . ASN B 1 198 ? -5.801 1.497 -16.844 1 92.75 198 ASN B O 1
ATOM 3358 N N . ARG B 1 199 ? -7.262 3.24 -16.5 1 94.44 199 ARG B N 1
ATOM 3359 C CA . ARG B 1 199 ? -8.008 2.545 -15.461 1 94.44 199 ARG B CA 1
ATOM 3360 C C . ARG B 1 199 ? -8.531 1.202 -15.961 1 94.44 199 ARG B C 1
ATOM 3362 O O . ARG B 1 199 ? -8.383 0.183 -15.281 1 94.44 199 ARG B O 1
ATOM 3369 N N . GLN B 1 200 ? -9.156 1.209 -17.125 1 95.38 200 GLN B N 1
ATOM 3370 C CA . GLN B 1 200 ? -9.758 -0.006 -17.656 1 95.38 200 GLN B CA 1
ATOM 3371 C C . GLN B 1 200 ? -8.695 -1.06 -17.953 1 95.38 200 GLN B C 1
ATOM 3373 O O . GLN B 1 200 ? -8.914 -2.25 -17.719 1 95.38 200 GLN B O 1
ATOM 3378 N N . GLU B 1 201 ? -7.547 -0.65 -18.453 1 94.25 201 GLU B N 1
ATOM 3379 C CA . GLU B 1 201 ? -6.457 -1.57 -18.766 1 94.25 201 GLU B CA 1
ATOM 3380 C C . GLU B 1 201 ? -5.918 -2.234 -17.5 1 94.25 201 GLU B C 1
ATOM 3382 O O . GLU B 1 201 ? -5.715 -3.449 -17.469 1 94.25 201 GLU B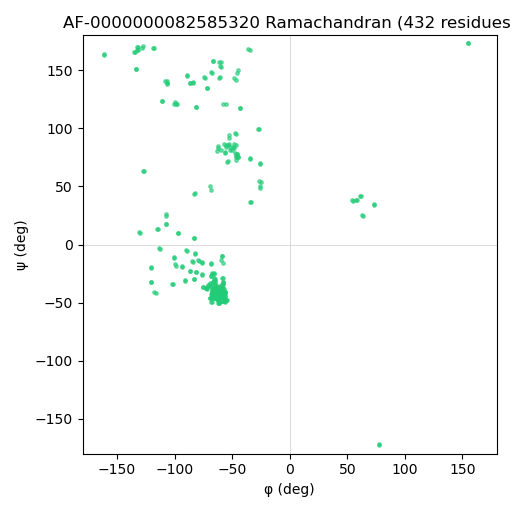 O 1
ATOM 3387 N N . ILE B 1 202 ? -5.758 -1.481 -16.484 1 94.62 202 ILE B N 1
ATOM 3388 C CA . ILE B 1 202 ? -5.215 -1.999 -15.234 1 94.62 202 ILE B CA 1
ATOM 3389 C C . ILE B 1 202 ? -6.211 -2.971 -14.602 1 94.62 202 ILE B C 1
ATOM 3391 O O . ILE B 1 202 ? -5.832 -4.051 -14.148 1 94.62 202 ILE B O 1
ATOM 3395 N N . LYS B 1 203 ? -7.461 -2.52 -14.594 1 96.38 203 LYS B N 1
ATOM 3396 C CA . LYS B 1 203 ? -8.492 -3.373 -14.016 1 96.38 203 LYS B CA 1
ATOM 3397 C C . LYS B 1 203 ? -8.555 -4.719 -14.734 1 96.38 203 LYS B C 1
ATOM 3399 O O . LYS B 1 203 ? -8.633 -5.77 -14.086 1 96.38 203 LYS B O 1
ATOM 3404 N N . THR B 1 204 ? -8.531 -4.711 -16.062 1 96.5 204 THR B N 1
ATOM 3405 C CA . THR B 1 204 ? -8.57 -5.934 -16.859 1 96.5 204 THR B CA 1
ATOM 3406 C C . THR B 1 204 ? -7.379 -6.832 -16.531 1 96.5 204 THR B C 1
ATOM 3408 O O . THR B 1 204 ? -7.543 -8.039 -16.344 1 96.5 204 THR B O 1
ATOM 3411 N N . LYS B 1 205 ? -6.223 -6.254 -16.469 1 95.88 205 LYS B N 1
ATOM 3412 C CA . LYS B 1 205 ? -5.016 -7.008 -16.141 1 95.88 205 LYS B CA 1
ATOM 3413 C C . LYS B 1 205 ? -5.105 -7.613 -14.742 1 95.88 205 LYS B C 1
ATOM 3415 O O . LYS B 1 205 ? -4.785 -8.789 -14.547 1 95.88 205 LYS B O 1
ATOM 3420 N N . LEU B 1 206 ? -5.555 -6.805 -13.75 1 97.06 206 LEU B N 1
ATOM 3421 C CA . LEU B 1 206 ? -5.695 -7.262 -12.375 1 97.06 206 LEU B CA 1
ATOM 3422 C C . LEU B 1 206 ? -6.637 -8.461 -12.289 1 97.06 206 LEU B C 1
ATOM 3424 O O . LEU B 1 206 ? -6.305 -9.477 -11.68 1 97.06 206 LEU B O 1
ATOM 3428 N N . LEU B 1 207 ? -7.758 -8.32 -12.938 1 97.06 207 LEU B N 1
ATOM 3429 C CA . LEU B 1 207 ? -8.758 -9.383 -12.867 1 97.06 207 LEU B CA 1
ATOM 3430 C C . LEU B 1 207 ? -8.258 -10.641 -13.57 1 97.06 207 LEU B C 1
ATOM 3432 O O . LEU B 1 207 ? -8.492 -11.75 -13.102 1 97.06 207 LEU B O 1
ATOM 3436 N N . SER B 1 208 ? -7.617 -10.461 -14.711 1 97.44 208 SER B N 1
ATOM 3437 C CA . SER B 1 208 ? -7.047 -11.602 -15.414 1 97.44 208 SER B CA 1
ATOM 3438 C C . SER B 1 208 ? -6.039 -12.352 -14.547 1 97.44 208 SER B C 1
ATOM 3440 O O . SER B 1 208 ? -6.062 -13.578 -14.477 1 97.44 208 SER B O 1
ATOM 3442 N N . ASN B 1 209 ? -5.168 -11.625 -13.883 1 97.56 209 ASN B N 1
ATOM 3443 C CA . ASN B 1 209 ? -4.168 -12.234 -13.016 1 97.56 209 ASN B CA 1
ATOM 3444 C C . ASN B 1 209 ? -4.809 -12.922 -11.812 1 97.56 209 ASN B C 1
ATOM 3446 O O . ASN B 1 209 ? -4.371 -13.992 -11.391 1 97.56 209 ASN B O 1
ATOM 3450 N N . ILE B 1 210 ? -5.816 -12.344 -11.258 1 97.81 210 ILE B N 1
ATOM 3451 C CA . ILE B 1 210 ? -6.531 -12.906 -10.125 1 97.81 210 ILE B CA 1
ATOM 3452 C C . ILE B 1 210 ? -7.16 -14.242 -10.523 1 97.81 210 ILE B C 1
ATOM 3454 O O . ILE B 1 210 ? -7.055 -15.227 -9.789 1 97.81 210 ILE B O 1
ATOM 3458 N N . LYS B 1 211 ? -7.828 -14.25 -11.672 1 97.5 211 LYS B N 1
ATOM 3459 C CA . LYS B 1 211 ? -8.43 -15.484 -12.18 1 97.5 211 LYS B CA 1
ATOM 3460 C C . LYS B 1 211 ? -7.375 -16.562 -12.391 1 97.5 211 LYS B C 1
ATOM 3462 O O . LYS B 1 211 ? -7.586 -17.719 -12.031 1 97.5 211 LYS B O 1
ATOM 3467 N N . TYR B 1 212 ? -6.266 -16.156 -12.953 1 97.56 212 TYR B N 1
ATOM 3468 C CA . TYR B 1 212 ? -5.16 -17.078 -13.195 1 97.56 212 TYR B CA 1
ATOM 3469 C C . TYR B 1 212 ? -4.645 -17.672 -11.891 1 97.56 212 T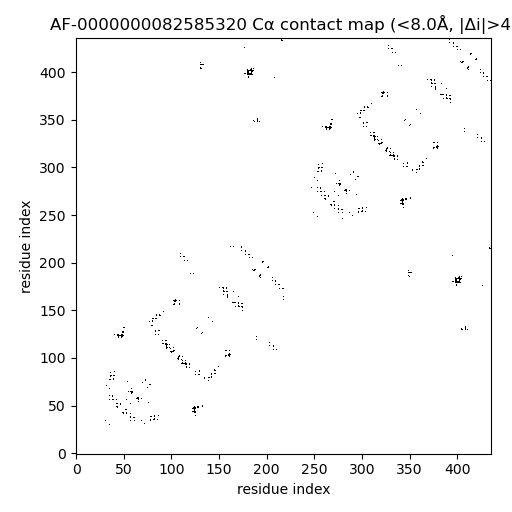YR B C 1
ATOM 3471 O O . TYR B 1 212 ? -4.492 -18.891 -11.781 1 97.56 212 TYR B O 1
ATOM 3479 N N . ILE B 1 213 ? -4.406 -16.812 -10.875 1 97.25 213 ILE B N 1
ATOM 3480 C CA . ILE B 1 213 ? -3.898 -17.234 -9.578 1 97.25 213 ILE B CA 1
ATOM 3481 C C . ILE B 1 213 ? -4.902 -18.188 -8.914 1 97.25 213 ILE B C 1
ATOM 3483 O O . ILE B 1 213 ? -4.523 -19.234 -8.383 1 97.25 213 ILE B O 1
ATOM 3487 N N . TYR B 1 214 ? -6.141 -17.781 -8.93 1 97.31 214 TYR B N 1
ATOM 3488 C CA . TYR B 1 214 ? -7.176 -18.609 -8.305 1 97.31 214 TYR B CA 1
ATOM 3489 C C . TYR B 1 214 ? -7.215 -20 -8.938 1 97.31 214 TYR B C 1
ATOM 3491 O O . TYR B 1 214 ? -7.266 -21 -8.227 1 97.31 214 TYR B O 1
ATOM 3499 N N . LYS B 1 215 ? -7.176 -20.062 -10.258 1 96 215 LYS B N 1
ATOM 3500 C CA . LYS B 1 215 ? -7.258 -21.328 -10.984 1 96 215 LYS B CA 1
ATOM 3501 C C . LYS B 1 215 ? -6.062 -22.219 -10.656 1 96 215 LYS B C 1
ATOM 3503 O O . LYS B 1 215 ? -6.195 -23.438 -10.609 1 96 215 LYS B O 1
ATOM 3508 N N . LEU B 1 216 ? -4.926 -21.609 -10.469 1 95.31 216 LEU B N 1
ATOM 3509 C CA . LEU B 1 216 ? -3.73 -22.375 -10.125 1 95.31 216 LEU B CA 1
ATOM 3510 C C . LEU B 1 216 ? -3.873 -23.016 -8.75 1 95.31 216 LEU B C 1
ATOM 3512 O O . LEU B 1 216 ? -3.328 -24.094 -8.5 1 95.31 216 LEU B O 1
ATOM 3516 N N . MET B 1 217 ? -4.652 -22.406 -7.852 1 94.19 217 MET B N 1
ATOM 3517 C CA . MET B 1 217 ? -4.66 -22.828 -6.453 1 94.19 217 MET B CA 1
ATOM 3518 C C . MET B 1 217 ? -5.895 -23.672 -6.148 1 94.19 217 MET B C 1
ATOM 3520 O O . MET B 1 217 ? -5.895 -24.453 -5.199 1 94.19 217 MET B O 1
ATOM 3524 N N . ALA B 1 218 ? -6.957 -23.359 -6.785 1 87.06 218 ALA B N 1
ATOM 3525 C CA . ALA B 1 218 ? -8.211 -24.047 -6.5 1 87.06 218 ALA B CA 1
ATOM 3526 C C . ALA B 1 218 ? -8.328 -25.328 -7.309 1 87.06 218 ALA B C 1
ATOM 3528 O O . ALA B 1 218 ? -7.715 -25.469 -8.367 1 87.06 218 ALA B O 1
#

Nearest PDB structures (foldseek):
  6o6o-assembly1_B  TM=7.231E-01  e=3.524E-05  Mycobacterium tuberculosis
  4me9-assembly1_B  TM=7.400E-01  e=3.377E-04  Bacillus cereus ATCC 10987
  2f07-assembly1_B  TM=6.847E-01  e=1.249E-04  Bacillus subtilis subsp. subtilis str. 168
  6o6n-assembly1_A  TM=7.121E-01  e=2.694E-04  Mycobacterium tuberculosis
  3pas-assembly1_A  TM=6.935E-01  e=8.339E-04  Marinobacter nauticus VT8